Protein AF-L5LT59-F1 (afdb_monomer)

InterPro domains:
  IPR000048 IQ motif, EF-hand binding site [SM00015] (6-28)
  IPR002048 EF-hand domain [PF13499] (378-445)
  IPR002048 EF-hand domain [PS50222] (375-410)
  IPR002048 EF-hand domain [PS50222] (415-450)
  IPR002048 EF-hand domain [SM00054] (379-407)
  IPR002048 EF-hand domain [SM00054] (419-447)
  IPR002048 EF-hand domain [cd00051] (379-444)
  IPR004843 Calcineurin-like, phosphoesterase domain [PF00149] (159-296)
  IPR006186 Serine/threonine-specific protein phosphatase/bis(5-nucleosyl)-tetraphosphatase [PR00114] (158-185)
  IPR006186 Serine/threonine-specific protein phosphatase/bis(5-nucleosyl)-tetraphosphatase [PR00114] (188-215)
  IPR006186 Serine/threonine-specific protein phosphatase/bis(5-nucleosyl)-tetraphosphatase [PR00114] (221-245)
  IPR006186 Serine/threonine-specific protein phosphatase/bis(5-nucleosyl)-tetraphosphatase [PR00114] (258-284)
  IPR006186 Serine/threonine-specific protein phosphatase/bis(5-nucleosyl)-tetraphosphatase [PR00114] (342-358)
  IPR006186 Serine/threonine-specific protein phosphatase/bis(5-nucleosyl)-tetraphosphatase [PS00125] (222-227)
  IPR006186 Serine/threonine-specific protein phosphatase/bis(5-nucleosyl)-tetraphosphatase [SM00156] (126-380)
  IPR011992 EF-hand domain pair [SSF47473] (366-446)
  IPR013235 PPP domain [PF08321] (93-148)
  IPR018247 EF-Hand 1, calcium-binding site [PS00018] (388-400)
  IPR018247 EF-Hand 1, calcium-binding site [PS00018] (428-440)
  IPR029052 Metallo-dependent phosphatase-like [G3DSA:3.60.21.10] (84-379)

Sequence (461 aa):
MSCVSAAIRAALIIQNWYRGYRARLKTRQRYALTIFQSIEYADEQGQLQLSNFFSFMLENYVHIQEKDPTLVNRLFGCAPQDDRGRQECVGIIEVPESYSGPRLQFPLNTDSLTIMIEAFKKQQILHAYYVLEILFETKEALKQMPNFNHIRTCPTKEITICGDLHGKLEDLLLIFSKNGLPSAYNPYVFNGDFVDRGKCSIEILMILFVSFLLYGDDLCLNRGNHEDFLMNMRYGFTKEVLSKYKIYGKKILQVLEEVFAWLPLGTVIDDEILIMHGGISESTDLNLLHHVERNKMKSVLMPPVPVDKDSFTEMNNKGHVPRGVKLSGSPSDYLTKHEWEQVITVFSASNYYEEGSNRGAYIKAQSALIETLYRYRSDLQIIFNVIDSDHSGLISMEEFHSMWKLFCSHYNLHIGDSQVDELAERMDLNKDGSIDFNEFLKAFYVIHQLDNLNRSSTQLA

pLDDT: mean 72.97, std 21.56, range [24.78, 98.69]

Structure (mmCIF, N/CA/C/O backbone):
data_AF-L5LT59-F1
#
_entry.id   AF-L5LT59-F1
#
loop_
_atom_site.group_PDB
_atom_site.id
_atom_site.type_symbol
_atom_site.label_atom_id
_atom_site.label_alt_id
_atom_site.label_comp_id
_atom_site.label_asym_id
_atom_site.label_entity_id
_atom_site.label_seq_id
_atom_site.pdbx_PDB_ins_code
_atom_site.Cartn_x
_atom_site.Cartn_y
_atom_site.Cartn_z
_atom_site.occupancy
_atom_site.B_iso_or_equiv
_atom_site.auth_seq_id
_atom_site.auth_comp_id
_atom_site.auth_asym_id
_atom_site.auth_atom_id
_atom_site.pdbx_PDB_model_num
ATOM 1 N N . MET A 1 1 ? 15.507 52.163 -25.616 1.00 48.69 1 MET A N 1
ATOM 2 C CA . MET A 1 1 ? 16.547 51.146 -25.315 1.00 48.69 1 MET A CA 1
ATOM 3 C C . MET A 1 1 ? 16.730 50.843 -23.818 1.00 48.69 1 MET A C 1
ATOM 5 O O . MET A 1 1 ? 17.075 49.713 -23.503 1.00 48.69 1 MET A O 1
ATOM 9 N N . SER A 1 2 ? 16.467 51.767 -22.880 1.00 55.03 2 SER A N 1
ATOM 10 C CA . SER A 1 2 ? 16.660 51.525 -21.430 1.00 55.03 2 SER A CA 1
ATOM 11 C C . SER A 1 2 ? 15.654 50.547 -20.796 1.00 55.03 2 SER A C 1
ATOM 13 O O . SER A 1 2 ? 16.037 49.728 -19.966 1.00 55.03 2 SER A O 1
ATOM 15 N N . CYS A 1 3 ? 14.386 50.577 -21.219 1.00 46.44 3 CYS A N 1
ATOM 16 C CA . CYS A 1 3 ? 13.318 49.760 -20.624 1.00 46.44 3 CYS A CA 1
ATOM 17 C C . CYS A 1 3 ? 13.462 48.252 -20.935 1.00 46.44 3 CYS A C 1
ATOM 19 O O . CYS A 1 3 ? 13.307 47.411 -20.054 1.00 46.44 3 CYS A O 1
ATOM 21 N N . VAL A 1 4 ? 13.884 47.907 -22.158 1.00 48.53 4 VAL A N 1
ATOM 22 C CA . VAL A 1 4 ? 14.151 46.515 -22.582 1.00 48.53 4 VAL A CA 1
ATOM 23 C C . VAL A 1 4 ? 15.337 45.915 -21.812 1.00 48.53 4 VAL A C 1
ATOM 25 O O . VAL A 1 4 ? 15.299 44.760 -21.399 1.00 48.53 4 VAL A O 1
ATOM 28 N N . SER A 1 5 ? 16.369 46.717 -21.532 1.00 54.84 5 SER A N 1
ATOM 29 C CA . SER A 1 5 ? 17.529 46.292 -20.737 1.00 54.84 5 SER A CA 1
ATOM 30 C C . SER A 1 5 ? 17.187 46.033 -19.262 1.00 54.84 5 SER A C 1
ATOM 32 O O . SER A 1 5 ? 17.766 45.138 -18.641 1.00 54.84 5 SER A O 1
ATOM 34 N N . ALA A 1 6 ? 16.245 46.796 -18.700 1.00 53.72 6 ALA A N 1
ATOM 35 C CA . ALA A 1 6 ? 15.748 46.586 -17.343 1.00 53.72 6 ALA A CA 1
ATOM 36 C C . ALA A 1 6 ? 14.893 45.311 -17.246 1.00 53.72 6 ALA A C 1
ATOM 38 O O . ALA A 1 6 ? 15.090 44.517 -16.328 1.00 53.72 6 ALA A O 1
ATOM 39 N N . ALA A 1 7 ? 14.022 45.067 -18.231 1.00 44.94 7 ALA A N 1
ATOM 40 C CA . ALA A 1 7 ? 13.198 43.860 -18.300 1.00 44.94 7 ALA A CA 1
ATOM 41 C C . ALA A 1 7 ? 14.040 42.577 -18.436 1.00 44.94 7 ALA A C 1
ATOM 43 O O . ALA A 1 7 ? 13.805 41.605 -17.721 1.00 44.94 7 ALA A O 1
ATOM 44 N N . ILE A 1 8 ? 15.078 42.593 -19.282 1.00 57.00 8 ILE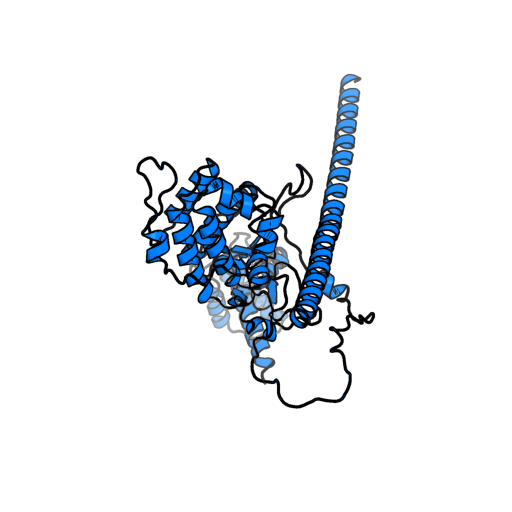 A N 1
ATOM 45 C CA . ILE A 1 8 ? 16.005 41.459 -19.436 1.00 57.00 8 ILE A CA 1
ATOM 46 C C . ILE A 1 8 ? 16.781 41.201 -18.135 1.00 57.00 8 ILE A C 1
ATOM 48 O O . ILE A 1 8 ? 16.928 40.052 -17.721 1.00 57.00 8 ILE A O 1
ATOM 52 N N . ARG A 1 9 ? 17.229 42.254 -17.437 1.00 56.41 9 ARG A N 1
ATOM 53 C CA . ARG A 1 9 ? 17.885 42.112 -16.126 1.00 56.41 9 ARG A CA 1
ATOM 54 C C . ARG A 1 9 ? 16.952 41.543 -15.060 1.00 56.41 9 ARG A C 1
ATOM 56 O O . ARG A 1 9 ? 17.366 40.651 -14.325 1.00 56.41 9 ARG A O 1
ATOM 63 N N . ALA A 1 10 ? 15.704 42.004 -15.000 1.00 48.59 10 ALA A N 1
ATOM 64 C CA . ALA A 1 10 ? 14.707 41.464 -14.079 1.00 48.59 10 ALA A CA 1
ATOM 65 C C . ALA A 1 10 ? 14.415 39.980 -14.366 1.00 48.59 10 ALA A C 1
ATOM 67 O O . ALA A 1 10 ? 14.411 39.168 -13.442 1.00 48.59 10 ALA A O 1
ATOM 68 N N . ALA A 1 11 ? 14.271 39.601 -15.641 1.00 46.84 11 ALA A N 1
ATOM 69 C CA . ALA A 1 11 ? 14.070 38.210 -16.046 1.00 46.84 11 ALA A CA 1
ATOM 70 C C . ALA A 1 11 ? 15.250 37.307 -15.643 1.00 46.84 11 ALA A C 1
ATOM 72 O O . ALA A 1 11 ? 15.033 36.213 -15.124 1.00 46.84 11 ALA A O 1
ATOM 73 N N . LEU A 1 12 ? 16.492 37.776 -15.803 1.00 51.94 12 LEU A N 1
ATOM 74 C CA . LEU A 1 12 ? 17.689 37.040 -15.378 1.00 51.94 12 LEU A CA 1
ATOM 75 C C . LEU A 1 12 ? 17.770 36.880 -13.853 1.00 51.94 12 LEU A C 1
ATOM 77 O O . LEU A 1 12 ? 18.150 35.812 -13.372 1.00 51.94 12 LEU A O 1
ATOM 81 N N . ILE A 1 13 ? 17.379 37.902 -13.083 1.00 58.59 13 ILE A N 1
ATOM 82 C CA . ILE A 1 13 ? 17.316 37.824 -11.614 1.00 58.59 13 ILE A CA 1
ATOM 83 C C . ILE A 1 13 ? 16.268 36.793 -11.179 1.00 58.59 13 ILE A C 1
ATOM 85 O O . ILE A 1 13 ? 16.569 35.936 -10.348 1.00 58.59 13 ILE A O 1
ATOM 89 N N . ILE A 1 14 ? 15.073 36.820 -11.779 1.00 55.38 14 ILE A N 1
ATOM 90 C CA . ILE A 1 14 ? 14.001 35.852 -11.499 1.00 55.38 14 ILE A CA 1
ATOM 91 C C . ILE A 1 14 ? 14.444 34.433 -11.876 1.00 55.38 14 ILE A C 1
ATOM 93 O O . ILE A 1 14 ? 14.261 33.505 -11.091 1.00 55.38 14 ILE A O 1
ATOM 97 N N . GLN A 1 15 ? 15.083 34.251 -13.036 1.00 48.12 15 GLN A N 1
ATOM 98 C CA . GLN A 1 15 ? 15.600 32.950 -13.463 1.00 48.12 15 GLN A CA 1
ATOM 99 C C . GLN A 1 15 ? 16.697 32.425 -12.533 1.00 48.12 15 GLN A C 1
ATOM 101 O O . GLN A 1 15 ? 16.682 31.244 -12.189 1.00 48.12 15 GLN A O 1
ATOM 106 N N . ASN A 1 16 ? 17.627 33.274 -12.092 1.00 50.81 16 ASN A N 1
ATOM 107 C CA . ASN A 1 16 ? 18.679 32.877 -11.156 1.00 50.81 16 ASN A CA 1
ATOM 108 C C . ASN A 1 16 ? 18.116 32.547 -9.772 1.00 50.81 16 ASN A C 1
ATOM 110 O O . ASN A 1 16 ? 18.511 31.542 -9.179 1.00 50.81 16 ASN A O 1
ATOM 114 N N . TRP A 1 17 ? 17.153 33.331 -9.283 1.00 66.12 17 TRP A N 1
ATOM 115 C CA . TRP A 1 17 ? 16.442 33.028 -8.044 1.00 66.12 17 TRP A CA 1
ATOM 116 C C . TRP A 1 17 ? 15.681 31.702 -8.149 1.00 66.12 17 TRP A C 1
ATOM 118 O O . TRP A 1 17 ? 15.830 30.847 -7.279 1.00 66.12 17 TRP A O 1
ATOM 128 N N . TYR A 1 18 ? 14.959 31.472 -9.250 1.00 53.44 18 TYR A N 1
ATOM 129 C CA . TYR A 1 18 ? 14.230 30.227 -9.498 1.00 53.44 18 TYR A CA 1
ATOM 130 C C . TYR A 1 18 ? 15.167 29.020 -9.604 1.00 53.44 18 TYR A C 1
ATOM 132 O O . TYR A 1 18 ? 14.904 27.985 -8.995 1.00 53.44 18 TYR A O 1
ATOM 140 N N . ARG A 1 19 ? 16.291 29.141 -10.322 1.00 58.03 19 ARG A N 1
ATOM 141 C CA . ARG A 1 19 ? 17.319 28.088 -10.414 1.00 58.03 19 ARG A CA 1
ATOM 142 C C . ARG A 1 19 ? 17.934 27.790 -9.049 1.00 58.03 19 ARG A C 1
ATOM 144 O O . ARG A 1 19 ? 18.062 26.622 -8.697 1.00 58.03 19 ARG A O 1
ATOM 151 N N . GLY A 1 20 ? 18.255 28.821 -8.265 1.00 49.09 20 GLY A N 1
ATOM 152 C CA . GLY A 1 20 ? 18.776 28.674 -6.905 1.00 49.09 20 GLY A CA 1
ATOM 153 C C . GLY A 1 20 ? 17.764 28.039 -5.949 1.00 49.09 20 GLY A C 1
ATOM 154 O O . GLY A 1 20 ? 18.111 27.137 -5.191 1.00 49.09 20 GLY A O 1
ATOM 155 N N . TYR A 1 21 ? 16.498 28.447 -6.023 1.00 62.38 21 TYR A N 1
ATOM 156 C CA . TYR A 1 21 ? 15.399 27.844 -5.273 1.00 62.38 21 TYR A CA 1
ATOM 157 C C . TYR A 1 21 ? 15.188 26.375 -5.670 1.00 62.38 21 TYR A C 1
ATOM 159 O O . TYR A 1 21 ? 15.171 25.510 -4.800 1.00 62.38 21 TYR A O 1
ATOM 167 N N . ARG A 1 22 ? 15.141 26.063 -6.973 1.00 52.28 22 ARG A N 1
ATOM 168 C CA . ARG A 1 22 ? 15.042 24.692 -7.510 1.00 52.28 22 ARG A CA 1
ATOM 169 C C . ARG A 1 22 ? 16.218 23.819 -7.084 1.00 52.28 22 ARG A C 1
ATOM 171 O O . ARG A 1 22 ? 16.003 22.665 -6.730 1.00 52.28 22 ARG A O 1
ATOM 178 N N . ALA A 1 23 ? 17.439 24.353 -7.103 1.00 51.72 23 ALA A N 1
ATOM 179 C CA . ALA A 1 23 ? 18.630 23.642 -6.651 1.00 51.72 23 ALA A CA 1
ATOM 180 C C . ALA A 1 23 ? 18.554 23.339 -5.150 1.00 51.72 23 ALA A C 1
ATOM 182 O O . ALA A 1 23 ? 18.725 22.189 -4.763 1.00 51.72 23 ALA A O 1
ATOM 183 N N . ARG A 1 24 ? 18.198 24.326 -4.314 1.00 61.28 24 ARG A N 1
ATOM 184 C CA . ARG A 1 24 ? 17.990 24.119 -2.870 1.00 61.28 24 ARG A CA 1
ATOM 185 C C . ARG A 1 24 ? 16.879 23.115 -2.586 1.00 61.28 24 ARG A C 1
ATOM 187 O O . ARG A 1 24 ? 17.056 22.275 -1.715 1.00 61.28 24 ARG A O 1
ATOM 194 N N . LEU A 1 25 ? 15.772 23.170 -3.325 1.00 54.62 25 LEU A N 1
ATOM 195 C CA . LEU A 1 25 ? 14.671 22.217 -3.198 1.00 54.62 25 LEU A CA 1
ATOM 196 C C . LEU A 1 25 ? 15.123 20.799 -3.578 1.00 54.62 25 LEU A C 1
ATOM 198 O O . LEU A 1 25 ? 14.853 19.861 -2.842 1.00 54.62 25 LEU A O 1
ATOM 202 N N . LYS A 1 26 ? 15.876 20.645 -4.675 1.00 51.00 26 LYS A N 1
ATOM 203 C CA . LYS A 1 26 ? 16.423 19.351 -5.119 1.00 51.00 26 LYS A CA 1
ATOM 204 C C . LYS A 1 26 ? 17.441 18.784 -4.125 1.00 51.00 26 LYS A C 1
ATOM 206 O O . LYS A 1 26 ? 17.436 17.587 -3.864 1.00 51.00 26 LYS A O 1
ATOM 211 N N . THR A 1 27 ? 18.288 19.640 -3.555 1.00 50.59 27 THR A N 1
ATOM 212 C CA . THR A 1 27 ? 19.219 19.285 -2.476 1.00 50.59 27 THR A CA 1
ATOM 213 C C . THR A 1 27 ? 18.457 18.854 -1.225 1.00 50.59 27 THR A C 1
ATOM 215 O O . THR A 1 27 ? 18.724 17.777 -0.707 1.00 50.59 27 THR A O 1
ATOM 218 N N . ARG A 1 28 ? 17.460 19.634 -0.784 1.00 53.44 28 ARG A N 1
ATOM 219 C CA . ARG A 1 28 ? 16.594 19.278 0.350 1.00 53.44 28 ARG A CA 1
ATOM 220 C C . ARG A 1 28 ? 15.893 17.945 0.127 1.00 53.44 28 ARG A C 1
ATOM 222 O O . ARG A 1 28 ? 15.982 17.107 0.999 1.00 53.44 28 ARG A O 1
ATOM 229 N N . GLN A 1 29 ? 15.301 17.710 -1.043 1.00 50.91 29 GLN A N 1
ATOM 230 C CA . GLN A 1 29 ? 14.637 16.443 -1.371 1.00 50.91 29 GLN A CA 1
ATOM 231 C C . GLN A 1 29 ? 15.593 15.245 -1.323 1.00 50.91 29 GLN A C 1
ATOM 233 O O . GLN A 1 29 ? 15.248 14.216 -0.752 1.00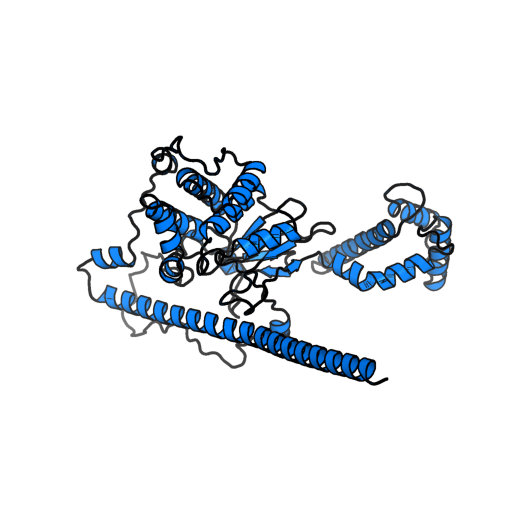 50.91 29 GLN A O 1
ATOM 238 N N . ARG A 1 30 ? 16.799 15.378 -1.896 1.00 50.28 30 ARG A N 1
ATOM 239 C CA . ARG A 1 30 ? 17.804 14.302 -1.892 1.00 50.28 30 ARG A CA 1
ATOM 240 C C . ARG A 1 30 ? 18.278 13.961 -0.485 1.00 50.28 30 ARG A C 1
ATOM 242 O O . ARG A 1 30 ? 18.287 12.796 -0.122 1.00 50.28 30 ARG A O 1
ATOM 249 N N . TYR A 1 31 ? 18.660 14.968 0.297 1.00 49.69 31 TYR A N 1
ATOM 250 C CA . TYR A 1 31 ? 19.148 14.725 1.651 1.00 49.69 31 TYR A CA 1
ATOM 251 C C . TYR A 1 31 ? 18.016 14.367 2.617 1.00 49.69 31 TYR A C 1
ATOM 253 O O . TYR A 1 31 ? 18.252 13.571 3.512 1.00 49.69 31 TYR A O 1
ATOM 261 N N . ALA A 1 32 ? 16.796 14.881 2.426 1.00 47.59 32 ALA A N 1
ATOM 262 C CA . ALA A 1 32 ? 15.656 14.564 3.283 1.00 47.59 32 ALA A CA 1
ATOM 263 C C . ALA A 1 32 ? 15.305 13.079 3.233 1.00 47.59 32 ALA A C 1
ATOM 265 O O . ALA A 1 32 ? 15.145 12.503 4.295 1.00 47.59 32 ALA A O 1
ATOM 266 N N . LEU A 1 33 ? 15.252 12.451 2.049 1.00 46.12 33 LEU A N 1
ATOM 267 C CA . LEU A 1 33 ? 14.938 11.020 1.944 1.00 46.12 33 LEU A CA 1
ATOM 268 C C . LEU A 1 33 ? 16.034 10.139 2.561 1.00 46.12 33 LEU A C 1
ATOM 270 O O . LEU A 1 33 ? 15.733 9.207 3.294 1.00 46.12 33 LEU A O 1
ATOM 274 N N . THR A 1 34 ? 17.309 10.452 2.317 1.00 50.41 34 THR A N 1
ATOM 275 C CA . THR A 1 34 ? 18.421 9.676 2.890 1.00 50.41 34 THR A CA 1
ATOM 276 C C . THR A 1 34 ? 18.515 9.852 4.406 1.00 50.41 34 THR A C 1
ATOM 278 O O . THR A 1 34 ? 18.695 8.878 5.132 1.00 50.41 34 THR A O 1
ATOM 281 N N . ILE A 1 35 ? 18.359 11.085 4.903 1.00 50.72 35 ILE A N 1
ATOM 282 C CA . ILE A 1 35 ? 18.300 11.368 6.344 1.00 50.72 35 ILE A CA 1
ATOM 283 C C . ILE A 1 35 ? 17.064 10.702 6.954 1.00 50.72 35 ILE A C 1
ATOM 285 O O . ILE A 1 35 ? 17.160 10.177 8.051 1.00 50.72 35 ILE A O 1
ATOM 289 N N . PHE A 1 36 ? 15.938 10.682 6.244 1.00 55.28 36 PHE A N 1
ATOM 290 C CA . PHE A 1 36 ? 14.703 10.031 6.669 1.00 55.28 36 PHE A CA 1
ATOM 291 C C . PHE A 1 36 ? 14.887 8.533 6.848 1.00 55.28 36 PHE A C 1
ATOM 293 O O . PHE A 1 36 ? 14.712 8.063 7.961 1.00 55.28 36 PHE A O 1
ATOM 300 N N . GLN A 1 37 ? 15.350 7.826 5.817 1.00 53.81 37 GLN A N 1
ATOM 301 C CA . GLN A 1 37 ? 15.676 6.405 5.925 1.00 53.81 37 GLN A CA 1
ATOM 302 C C . GLN A 1 37 ? 16.644 6.168 7.087 1.00 53.81 37 GLN A C 1
ATOM 304 O O . GLN A 1 37 ? 16.450 5.270 7.888 1.00 53.81 37 GLN A O 1
ATOM 309 N N . SER A 1 38 ? 17.644 7.037 7.254 1.00 51.69 38 SER A N 1
ATOM 310 C CA . SER A 1 38 ? 18.591 6.922 8.366 1.00 51.69 38 SER A CA 1
ATOM 311 C C . SER A 1 38 ? 17.947 7.136 9.741 1.00 51.69 38 SER A C 1
ATOM 313 O O . SER A 1 38 ? 18.312 6.440 10.679 1.00 51.69 38 SER A O 1
ATOM 315 N N . ILE A 1 39 ? 17.025 8.094 9.892 1.00 53.69 39 ILE A N 1
ATOM 316 C CA . ILE A 1 39 ? 16.346 8.395 11.163 1.00 53.69 39 ILE A CA 1
ATOM 317 C C . ILE A 1 39 ? 15.294 7.338 11.477 1.00 53.69 39 ILE A C 1
ATOM 319 O O . ILE A 1 39 ? 15.217 6.906 12.620 1.00 53.69 39 ILE A O 1
ATOM 323 N N . GLU A 1 40 ? 14.497 6.936 10.494 1.00 60.81 40 GLU A N 1
ATOM 324 C CA . GLU A 1 40 ? 13.458 5.929 10.669 1.00 60.81 40 GLU A CA 1
ATOM 325 C C . GLU A 1 40 ? 14.081 4.572 10.965 1.00 60.81 40 GLU A C 1
ATOM 327 O O . GLU A 1 40 ? 13.794 4.011 12.016 1.00 60.81 40 GLU A O 1
ATOM 332 N N . TYR A 1 41 ? 15.066 4.131 10.173 1.00 60.84 41 TYR A N 1
ATOM 333 C CA . TYR A 1 41 ? 15.811 2.911 10.485 1.00 60.84 41 TYR A CA 1
ATOM 334 C C . TYR A 1 41 ? 16.560 3.008 11.820 1.00 60.84 41 TYR A C 1
ATOM 336 O O . TYR A 1 41 ? 16.685 2.003 12.514 1.00 60.84 41 TYR A O 1
ATOM 344 N N . ALA A 1 42 ? 17.053 4.185 12.226 1.00 50.50 42 ALA A N 1
ATOM 345 C CA . ALA A 1 42 ? 17.670 4.349 13.544 1.00 50.50 42 ALA A CA 1
ATOM 346 C C . ALA A 1 42 ? 16.649 4.285 14.694 1.00 50.50 42 ALA A C 1
ATOM 348 O O . ALA A 1 42 ? 16.955 3.687 15.726 1.00 50.50 42 ALA A O 1
ATOM 349 N N . ASP A 1 43 ? 15.456 4.873 14.540 1.00 56.00 43 ASP A N 1
ATOM 350 C CA . ASP A 1 43 ? 14.378 4.768 15.534 1.00 56.00 43 ASP A CA 1
ATOM 351 C C . ASP A 1 43 ? 13.889 3.315 15.608 1.00 56.00 43 ASP A C 1
ATOM 353 O O . ASP A 1 43 ? 13.796 2.772 16.706 1.00 56.00 43 ASP A O 1
ATOM 357 N N . GLU A 1 44 ? 13.705 2.641 14.468 1.00 59.72 44 GLU A N 1
ATOM 358 C CA . GLU A 1 44 ? 13.357 1.217 14.368 1.00 59.72 44 GLU A CA 1
ATOM 359 C C . GLU A 1 44 ? 14.417 0.301 14.992 1.00 59.72 44 GLU A C 1
ATOM 361 O O . GLU A 1 44 ? 14.087 -0.573 15.793 1.00 59.72 44 GLU A O 1
ATOM 366 N N . GLN A 1 45 ? 15.705 0.510 14.706 1.00 57.91 45 GLN A N 1
ATOM 367 C CA . GLN A 1 45 ? 16.786 -0.240 15.355 1.00 57.91 45 GLN A CA 1
ATOM 368 C C . GLN A 1 45 ? 16.827 0.027 16.862 1.00 57.91 45 GLN A C 1
ATOM 370 O O . GLN A 1 45 ? 17.032 -0.901 17.649 1.00 57.91 45 GLN A O 1
ATOM 375 N N . GLY A 1 46 ? 16.587 1.273 17.277 1.00 53.94 46 GLY A N 1
ATOM 376 C CA . GLY A 1 46 ? 16.397 1.631 18.678 1.00 53.94 46 GLY A CA 1
ATOM 377 C C . GLY A 1 46 ? 15.231 0.866 19.311 1.00 53.94 46 GLY A C 1
ATOM 378 O O . GLY A 1 46 ? 15.387 0.334 20.412 1.00 53.94 46 GLY A O 1
ATOM 379 N N . GLN A 1 47 ? 14.096 0.735 18.610 1.00 56.59 47 GLN A N 1
ATOM 380 C CA . GLN A 1 47 ? 12.948 -0.065 19.056 1.00 56.59 47 GLN A CA 1
ATOM 381 C C . GLN A 1 47 ? 13.302 -1.540 19.179 1.00 56.59 47 GLN A C 1
ATOM 383 O O . GLN A 1 47 ? 12.956 -2.145 20.184 1.00 56.59 47 GLN A O 1
ATOM 388 N N . LEU A 1 48 ? 13.995 -2.124 18.200 1.00 55.56 48 LEU A N 1
ATOM 389 C CA . LEU A 1 48 ? 14.407 -3.526 18.265 1.00 55.56 48 LEU A CA 1
ATOM 390 C C . LEU A 1 48 ? 15.342 -3.765 19.455 1.00 55.56 48 LEU A C 1
ATOM 392 O O . LEU A 1 48 ? 15.195 -4.757 20.161 1.00 55.56 48 LEU A O 1
ATOM 396 N N . GLN A 1 49 ? 16.260 -2.838 19.746 1.00 53.00 49 GLN A N 1
ATOM 397 C CA . GLN A 1 49 ? 17.120 -2.917 20.932 1.00 53.00 49 GLN A CA 1
ATOM 398 C C . GLN A 1 49 ? 16.333 -2.777 22.241 1.00 53.00 49 GLN A C 1
ATOM 400 O O . GLN A 1 49 ? 16.585 -3.528 23.182 1.00 53.00 49 GLN A O 1
ATOM 405 N N . LEU A 1 50 ? 15.371 -1.853 22.303 1.00 47.56 50 LEU A N 1
ATOM 406 C CA . LEU A 1 50 ? 14.473 -1.684 23.449 1.00 47.56 50 LEU A CA 1
ATOM 407 C C . LEU A 1 50 ? 13.577 -2.909 23.645 1.00 47.56 50 LEU A C 1
ATOM 409 O O . LEU A 1 50 ? 13.450 -3.387 24.766 1.00 47.56 50 LEU A O 1
ATOM 413 N N . SER A 1 51 ? 13.005 -3.443 22.569 1.00 48.91 51 SER A N 1
ATOM 414 C CA . SER A 1 51 ? 12.215 -4.675 22.538 1.00 48.91 51 SER A CA 1
ATOM 415 C C . SER A 1 51 ? 13.049 -5.848 23.038 1.00 48.91 51 SER A C 1
ATOM 417 O O . SER A 1 51 ? 12.661 -6.497 24.000 1.00 48.91 51 SER A O 1
ATOM 419 N N . ASN A 1 52 ? 14.257 -6.044 22.504 1.00 48.09 52 ASN A N 1
ATOM 420 C CA . ASN A 1 52 ? 15.187 -7.068 22.979 1.00 48.09 52 ASN A CA 1
ATOM 421 C C . ASN A 1 52 ? 15.555 -6.875 24.455 1.00 48.09 52 ASN A C 1
ATOM 423 O O . ASN A 1 52 ? 15.638 -7.852 25.191 1.00 48.09 52 ASN A O 1
ATOM 427 N N . PHE A 1 53 ? 15.740 -5.633 24.912 1.00 46.06 53 PHE A N 1
ATOM 428 C CA . PHE A 1 53 ? 15.977 -5.330 26.321 1.00 46.06 53 PHE A CA 1
ATOM 429 C C . PHE A 1 53 ? 14.763 -5.667 27.196 1.00 46.06 53 PHE A C 1
ATOM 431 O O . PHE A 1 53 ? 14.936 -6.263 28.256 1.00 46.06 53 PHE A O 1
ATOM 438 N N . PHE A 1 54 ? 13.541 -5.333 26.772 1.00 44.97 54 PHE A N 1
ATOM 439 C CA . PHE A 1 54 ? 12.318 -5.662 27.505 1.00 44.97 54 PHE A CA 1
ATOM 440 C C . PHE A 1 54 ? 12.023 -7.162 27.487 1.00 44.97 54 PHE A C 1
ATOM 442 O O . PHE A 1 54 ? 11.697 -7.706 28.535 1.00 44.97 54 PHE A O 1
ATOM 449 N N . SER A 1 55 ? 12.211 -7.845 26.360 1.00 45.75 55 SER A N 1
ATOM 450 C CA . SER A 1 55 ? 12.121 -9.303 26.242 1.00 45.75 55 SER A CA 1
ATOM 451 C C . SER A 1 55 ? 13.152 -9.987 27.136 1.00 45.75 55 SER A C 1
ATOM 453 O O . SER A 1 55 ? 12.782 -10.824 27.949 1.00 45.75 55 SER A O 1
ATOM 455 N N . PHE A 1 56 ? 14.413 -9.542 27.112 1.00 43.88 56 PHE A N 1
ATOM 456 C CA . PHE A 1 56 ? 15.456 -10.018 28.025 1.00 43.88 56 PHE A CA 1
ATOM 457 C C . PHE A 1 56 ? 15.092 -9.761 29.492 1.00 43.88 56 PHE A C 1
ATOM 459 O O . PHE A 1 56 ? 15.244 -10.639 30.339 1.00 43.88 56 PHE A O 1
ATOM 466 N N . MET A 1 57 ? 14.592 -8.568 29.820 1.00 39.78 57 MET A N 1
ATOM 467 C CA . MET A 1 57 ? 14.114 -8.248 31.165 1.00 39.78 57 MET A CA 1
ATOM 468 C C . MET A 1 57 ? 12.976 -9.185 31.574 1.00 39.78 57 MET A C 1
ATOM 470 O O . MET A 1 57 ? 13.008 -9.688 32.687 1.00 39.78 57 MET A O 1
ATOM 474 N N . LEU A 1 58 ? 12.011 -9.461 30.695 1.00 41.69 58 LEU A N 1
ATOM 475 C CA . LEU A 1 58 ? 10.868 -10.337 30.960 1.00 41.69 58 LEU A CA 1
ATOM 476 C C . LEU A 1 58 ? 11.286 -11.801 31.109 1.00 41.69 58 LEU A C 1
ATOM 478 O O . LEU A 1 58 ? 10.873 -12.434 32.072 1.00 41.69 58 LEU A O 1
ATOM 482 N N . GLU A 1 59 ? 12.151 -12.318 30.240 1.00 45.97 59 GLU A N 1
ATOM 483 C CA . GLU A 1 59 ? 12.714 -13.672 30.340 1.00 45.97 59 GLU A CA 1
ATOM 484 C C . GLU A 1 59 ? 13.467 -13.870 31.665 1.00 45.97 59 GLU A C 1
ATOM 486 O O . GLU A 1 59 ? 13.288 -14.880 32.348 1.00 45.97 59 GLU A O 1
ATOM 491 N N . ASN A 1 60 ? 14.241 -12.869 32.099 1.00 41.81 60 ASN A N 1
ATOM 492 C CA . ASN A 1 60 ? 14.948 -12.911 33.382 1.00 41.81 60 ASN A CA 1
ATOM 493 C C . ASN A 1 60 ? 14.045 -12.600 34.595 1.00 41.81 60 ASN A C 1
ATOM 495 O O . ASN A 1 60 ? 14.346 -13.036 35.705 1.00 41.81 60 ASN A O 1
ATOM 499 N N . TYR A 1 61 ? 12.931 -11.881 34.416 1.00 40.31 61 TYR A N 1
ATOM 500 C CA . TYR A 1 61 ? 11.958 -11.583 35.477 1.00 40.31 61 TYR A CA 1
ATOM 501 C C . TYR A 1 61 ? 10.982 -12.745 35.715 1.00 40.31 61 TYR A C 1
ATOM 503 O O . TYR A 1 61 ? 10.581 -12.983 36.854 1.00 40.31 61 TYR A O 1
ATOM 511 N N . VAL A 1 62 ? 10.654 -13.522 34.675 1.00 43.00 62 VAL A N 1
ATOM 512 C CA . VAL A 1 62 ? 9.886 -14.779 34.771 1.00 43.00 62 VAL A CA 1
ATOM 513 C C . VAL A 1 62 ? 10.615 -15.801 35.652 1.00 43.00 62 VAL A C 1
ATOM 515 O O . VAL A 1 62 ? 9.969 -16.540 36.390 1.00 43.00 62 VAL A O 1
ATOM 518 N N . HIS A 1 63 ? 11.951 -15.766 35.698 1.00 45.88 63 HIS A N 1
ATOM 519 C CA . HIS A 1 63 ? 12.738 -16.548 36.658 1.00 45.88 63 HIS A CA 1
ATOM 520 C C . HIS A 1 63 ? 12.646 -16.059 38.120 1.00 45.88 63 HIS A C 1
ATOM 522 O O . HIS A 1 63 ? 13.037 -16.797 39.024 1.00 45.88 63 HIS A O 1
ATOM 528 N N . ILE A 1 64 ? 12.136 -14.849 38.383 1.00 44.06 64 ILE A N 1
ATOM 529 C CA . ILE A 1 64 ? 12.129 -14.221 39.718 1.00 44.06 64 ILE A CA 1
ATOM 530 C C . ILE A 1 64 ? 10.742 -14.255 40.391 1.00 44.06 64 ILE A C 1
ATOM 532 O O . ILE A 1 64 ? 10.673 -14.156 41.619 1.00 44.06 64 ILE A O 1
ATOM 536 N N . GLN A 1 65 ? 9.629 -14.441 39.668 1.00 40.34 65 GLN A N 1
ATOM 537 C CA . GLN A 1 65 ? 8.296 -14.440 40.292 1.00 40.34 65 GLN A CA 1
ATOM 538 C C . GLN A 1 65 ? 7.304 -15.468 39.729 1.00 40.34 65 GLN A C 1
ATOM 540 O O . GLN A 1 65 ? 6.492 -15.169 38.860 1.00 40.34 65 GLN A O 1
ATOM 545 N N . GLU A 1 66 ? 7.205 -16.611 40.406 1.00 47.12 66 GLU A N 1
ATOM 546 C CA . GLU A 1 66 ? 6.022 -17.490 40.400 1.00 47.12 66 GLU A CA 1
ATOM 547 C C . GLU A 1 66 ? 4.792 -16.884 41.132 1.00 47.12 66 GLU A C 1
ATOM 549 O O . GLU A 1 66 ? 3.862 -17.611 41.475 1.00 47.12 66 GLU A O 1
ATOM 554 N N . LYS A 1 67 ? 4.757 -15.576 41.449 1.00 44.19 67 LYS A N 1
ATOM 555 C CA . LYS A 1 67 ? 3.802 -15.030 42.442 1.00 44.19 67 LYS A CA 1
ATOM 556 C C . LYS A 1 67 ? 2.807 -13.953 41.997 1.00 44.19 67 LYS A C 1
ATOM 558 O O . LYS A 1 67 ? 1.924 -13.666 42.800 1.00 44.19 67 LYS A O 1
ATOM 563 N N . ASP A 1 68 ? 2.845 -13.406 40.778 1.00 44.12 68 ASP A N 1
ATOM 564 C CA . ASP A 1 68 ? 1.747 -12.520 40.331 1.00 44.12 68 ASP A CA 1
ATOM 565 C C . ASP A 1 68 ? 1.529 -12.486 38.796 1.00 44.12 68 ASP A C 1
ATOM 567 O O . ASP A 1 68 ? 2.124 -11.675 38.082 1.00 44.12 68 ASP A O 1
ATOM 571 N N . PRO A 1 69 ? 0.632 -13.335 38.256 1.00 46.00 69 PRO A N 1
ATOM 572 C CA . PRO A 1 69 ? 0.307 -13.397 36.823 1.00 46.00 69 PRO A CA 1
ATOM 573 C C . PRO A 1 69 ? -0.381 -12.136 36.261 1.00 46.00 69 PRO A C 1
ATOM 575 O O . PRO A 1 69 ? -0.575 -12.013 35.049 1.00 46.00 69 PRO A O 1
ATOM 578 N N . THR A 1 70 ? -0.814 -11.199 37.114 1.00 42.25 70 THR A N 1
ATOM 579 C CA . THR A 1 70 ? -1.745 -10.125 36.720 1.00 42.25 70 THR A CA 1
ATOM 580 C C . THR A 1 70 ? -1.087 -8.906 36.065 1.00 42.25 70 THR A C 1
ATOM 582 O O . THR A 1 70 ? -1.787 -8.097 35.450 1.00 42.25 70 THR A O 1
ATOM 585 N N . LEU A 1 71 ? 0.236 -8.756 36.181 1.00 40.09 71 LEU A N 1
ATOM 586 C CA . LEU A 1 71 ? 1.004 -7.642 35.605 1.00 40.09 71 LEU A CA 1
ATOM 587 C C . LEU A 1 71 ? 1.442 -7.922 34.165 1.00 40.09 71 LEU A C 1
ATOM 589 O O . LEU A 1 71 ? 1.272 -7.059 33.305 1.00 40.09 71 LEU A O 1
ATOM 593 N N . VAL A 1 72 ? 1.886 -9.150 33.873 1.00 40.91 72 VAL A N 1
ATOM 594 C CA . VAL A 1 72 ? 2.112 -9.614 32.492 1.00 40.91 72 VAL A CA 1
ATOM 595 C C . VAL A 1 72 ? 0.797 -9.563 31.720 1.00 40.91 72 VAL A C 1
ATOM 597 O O . VAL A 1 72 ? 0.773 -9.040 30.615 1.00 40.91 72 VAL A O 1
ATOM 600 N N . ASN A 1 73 ? -0.326 -9.940 32.345 1.00 41.19 73 ASN A N 1
ATOM 601 C CA . ASN A 1 73 ? -1.643 -9.808 31.725 1.00 41.19 73 ASN A CA 1
ATOM 602 C C . ASN A 1 73 ? -2.146 -8.354 31.550 1.00 41.19 73 ASN A C 1
ATOM 604 O O . ASN A 1 73 ? -3.124 -8.115 30.851 1.00 41.19 73 ASN A O 1
ATOM 608 N N . ARG A 1 74 ? -1.513 -7.360 32.178 1.00 38.66 74 ARG A N 1
ATOM 609 C CA . ARG A 1 74 ? -1.853 -5.938 31.984 1.00 38.66 74 ARG A CA 1
ATOM 610 C C . ARG A 1 74 ? -0.922 -5.219 31.011 1.00 38.66 74 ARG A C 1
ATOM 612 O O . ARG A 1 74 ? -1.334 -4.217 30.438 1.00 38.66 74 ARG A O 1
ATOM 619 N N . LEU A 1 75 ? 0.302 -5.717 30.839 1.00 36.88 75 LEU A N 1
ATOM 620 C CA . LEU A 1 75 ? 1.310 -5.172 29.921 1.00 36.88 75 LEU A CA 1
ATOM 621 C C . LEU A 1 75 ? 1.325 -5.898 28.562 1.00 36.88 75 LEU A C 1
ATOM 623 O O . LEU A 1 75 ? 1.544 -5.259 27.541 1.00 36.88 75 LEU A O 1
ATOM 627 N N . PHE A 1 76 ? 1.042 -7.204 28.559 1.00 40.97 76 PHE A N 1
ATOM 628 C CA . PHE A 1 76 ? 1.020 -8.105 27.395 1.00 40.97 76 PHE A CA 1
ATOM 629 C C . PHE A 1 76 ? -0.226 -9.002 27.346 1.00 40.97 76 PHE A C 1
ATOM 631 O O . PHE A 1 76 ? -0.426 -9.743 26.383 1.00 40.97 76 PHE A O 1
ATOM 638 N N . GLY A 1 77 ? -1.068 -8.973 28.384 1.00 36.28 77 GLY A N 1
ATOM 639 C CA . GLY A 1 77 ? -2.285 -9.770 28.414 1.00 36.28 77 GLY A CA 1
ATOM 640 C C . GLY A 1 77 ? -3.295 -9.212 27.456 1.00 36.28 77 GLY A C 1
ATOM 641 O O . GLY A 1 77 ? -3.954 -8.200 27.692 1.00 36.28 77 GLY A O 1
ATOM 642 N N . CYS A 1 78 ? -3.421 -9.973 26.387 1.00 38.34 78 CYS A N 1
ATOM 643 C CA . CYS A 1 78 ? -4.644 -10.144 25.652 1.00 38.34 78 CYS A CA 1
ATOM 644 C C . CYS A 1 78 ? -5.830 -10.086 26.625 1.00 38.34 78 CYS A C 1
ATOM 646 O O . CYS A 1 78 ? -5.862 -10.809 27.627 1.00 38.34 78 CYS A O 1
ATOM 648 N N . ALA A 1 79 ? -6.847 -9.288 26.289 1.00 34.03 79 ALA A N 1
ATOM 649 C CA . ALA A 1 79 ? -8.188 -9.680 26.693 1.00 34.03 79 ALA A CA 1
ATOM 650 C C . ALA A 1 79 ? -8.323 -11.180 26.357 1.00 34.03 79 ALA A C 1
ATOM 652 O O . ALA A 1 79 ? -7.807 -11.585 25.305 1.00 34.03 79 ALA A O 1
ATOM 653 N N . PRO A 1 80 ? -8.920 -12.011 27.236 1.00 34.84 80 PRO A N 1
ATOM 654 C CA . PRO A 1 80 ? -9.171 -13.409 26.895 1.00 34.84 80 PRO A CA 1
ATOM 655 C C . PRO A 1 80 ? -9.753 -13.426 25.488 1.00 34.84 80 PRO A C 1
ATOM 657 O O . PRO A 1 80 ? -10.513 -12.507 25.177 1.00 34.84 80 PRO A O 1
ATOM 660 N N . GLN A 1 81 ? -9.319 -14.373 24.645 1.00 44.50 81 GLN A N 1
ATOM 661 C CA . GLN A 1 81 ? -9.878 -14.545 23.309 1.00 44.50 81 GLN A CA 1
ATOM 662 C C . GLN A 1 81 ? -11.387 -14.678 23.465 1.00 44.50 81 GLN A C 1
ATOM 664 O O . GLN A 1 81 ? -11.923 -15.751 23.722 1.00 44.50 81 GLN A O 1
ATOM 669 N N . ASP A 1 82 ? -12.060 -13.539 23.398 1.00 40.88 82 ASP A N 1
ATOM 670 C CA . ASP A 1 82 ? -13.483 -13.437 23.269 1.00 40.88 82 ASP A CA 1
ATOM 671 C C . ASP A 1 82 ? -13.676 -13.784 21.812 1.00 40.88 82 ASP A C 1
ATOM 673 O O . ASP A 1 82 ? -13.804 -12.913 20.948 1.00 40.88 82 ASP A O 1
ATOM 677 N N . ASP A 1 83 ? -13.693 -15.087 21.562 1.00 43.56 83 ASP A N 1
ATOM 678 C CA . ASP A 1 83 ? -14.246 -15.719 20.375 1.00 43.56 83 ASP A CA 1
ATOM 679 C C . ASP A 1 83 ? -15.772 -15.482 20.327 1.00 43.56 83 ASP A C 1
ATOM 681 O O . ASP A 1 83 ? -16.571 -16.340 19.964 1.00 43.56 83 ASP A O 1
ATOM 685 N N . ARG A 1 84 ? -16.208 -14.286 20.749 1.00 52.91 84 ARG A N 1
ATOM 686 C CA . ARG A 1 84 ? -17.526 -13.740 20.489 1.00 52.91 84 ARG A CA 1
ATOM 687 C C . ARG A 1 84 ? -17.562 -13.508 18.998 1.00 52.91 84 ARG A C 1
ATOM 689 O O . ARG A 1 84 ? -17.014 -12.521 18.495 1.00 52.91 84 ARG A O 1
ATOM 696 N N . GLY A 1 85 ? -18.152 -14.474 18.306 1.00 56.91 85 GLY A N 1
ATOM 697 C CA . GLY A 1 85 ? -18.251 -14.493 16.860 1.00 56.91 85 GLY A CA 1
ATOM 698 C C . GLY A 1 85 ? -18.834 -13.197 16.294 1.00 56.91 85 GLY A C 1
ATOM 699 O O . GLY A 1 85 ? -19.461 -12.391 16.990 1.00 56.91 85 GLY A O 1
ATOM 700 N N . ARG A 1 86 ? -18.644 -13.021 14.985 1.00 67.56 86 ARG A N 1
ATOM 701 C CA . ARG A 1 86 ? -19.176 -11.915 14.171 1.00 67.56 86 ARG A CA 1
ATOM 702 C C . ARG A 1 86 ? -20.593 -11.481 14.585 1.00 67.56 86 ARG A C 1
ATOM 704 O O . ARG A 1 86 ? -20.839 -10.288 14.757 1.00 67.56 86 ARG A O 1
ATOM 711 N N . GLN A 1 87 ? -21.488 -12.446 14.823 1.00 60.44 87 GLN A N 1
ATOM 712 C CA . GLN A 1 87 ? -22.887 -12.216 15.205 1.00 60.44 87 GLN A CA 1
ATOM 713 C C . GLN A 1 87 ? -23.064 -11.453 16.530 1.00 60.44 87 GLN A C 1
ATOM 715 O O . GLN A 1 87 ? -23.911 -10.567 16.604 1.00 60.44 87 GLN A O 1
ATOM 720 N N . GLU A 1 88 ? -22.276 -11.756 17.566 1.00 63.88 88 GLU A N 1
ATOM 721 C CA . GLU A 1 88 ? -22.396 -11.086 18.871 1.00 63.88 88 GLU A CA 1
ATOM 722 C C . GLU A 1 88 ? -21.788 -9.682 18.852 1.00 63.88 88 GLU A C 1
ATOM 724 O O . GLU A 1 88 ? -22.261 -8.783 19.541 1.00 63.88 88 GLU A O 1
ATOM 729 N N . CYS A 1 89 ? -20.746 -9.469 18.046 1.00 64.88 89 CYS A N 1
ATOM 730 C CA . CYS A 1 89 ? -20.073 -8.175 17.971 1.00 64.88 89 CYS A CA 1
ATOM 731 C C . CYS A 1 89 ? -20.853 -7.152 17.138 1.00 64.88 89 CYS A C 1
ATOM 733 O O . CYS A 1 89 ? -20.892 -5.977 17.501 1.00 64.88 89 CYS A O 1
ATOM 735 N N . VAL A 1 90 ? -21.453 -7.587 16.028 1.00 69.31 90 VAL A N 1
ATOM 736 C CA . VAL A 1 90 ? -22.146 -6.695 15.088 1.00 69.31 90 VAL A CA 1
ATOM 737 C C . VAL A 1 90 ? -23.644 -6.609 15.379 1.00 69.31 90 VAL A C 1
ATOM 739 O O . VAL A 1 90 ? -24.216 -5.526 15.269 1.00 69.31 90 VAL A O 1
ATOM 742 N N . GLY A 1 91 ? -24.274 -7.700 15.829 1.00 64.19 91 GLY A N 1
ATOM 743 C CA . GLY A 1 91 ? -25.718 -7.754 16.089 1.00 64.19 91 GLY A CA 1
ATOM 744 C C . GLY A 1 91 ? -26.211 -6.814 17.195 1.00 64.19 91 GLY A C 1
ATOM 745 O O . GLY A 1 91 ? -27.404 -6.552 17.279 1.00 64.19 91 GLY A O 1
ATOM 746 N N . ILE A 1 92 ? -25.304 -6.280 18.021 1.00 70.25 92 ILE A N 1
ATOM 747 C CA . ILE A 1 92 ? -25.612 -5.333 19.106 1.00 70.25 92 ILE A CA 1
ATOM 748 C C . ILE A 1 92 ? -25.513 -3.868 18.631 1.00 70.25 92 ILE A C 1
ATOM 750 O O . ILE A 1 92 ? -26.021 -2.960 19.288 1.00 70.25 92 ILE A O 1
ATOM 754 N N . ILE A 1 93 ? -24.856 -3.602 17.496 1.00 85.56 93 ILE A N 1
ATOM 755 C CA . ILE A 1 93 ? -24.559 -2.238 17.041 1.00 85.56 93 ILE A CA 1
ATOM 756 C C . ILE A 1 93 ? -25.629 -1.780 16.049 1.00 85.56 93 ILE A C 1
ATOM 758 O O . ILE A 1 93 ? -25.517 -1.993 14.844 1.00 85.56 93 ILE A O 1
ATOM 762 N N . GLU A 1 94 ? -26.646 -1.084 16.549 1.00 86.69 94 GLU A N 1
ATOM 763 C CA . GLU A 1 94 ? -27.655 -0.458 15.695 1.00 86.69 94 GLU A CA 1
ATOM 764 C C . GLU A 1 94 ? -27.107 0.802 15.010 1.00 86.69 94 GLU A C 1
ATOM 766 O O . GLU A 1 94 ? -26.451 1.646 15.628 1.00 86.69 94 GLU A O 1
ATOM 771 N N . VAL A 1 95 ? -27.389 0.945 13.711 1.00 91.94 95 VAL A N 1
ATOM 772 C CA . VAL A 1 95 ? -27.079 2.164 12.955 1.00 91.94 95 VAL A CA 1
ATOM 773 C C . VAL A 1 95 ? -28.270 3.116 13.079 1.00 91.94 95 VAL A C 1
ATOM 775 O O . VAL A 1 95 ? -29.306 2.851 12.464 1.00 91.94 95 VAL A O 1
ATOM 778 N N . PRO A 1 96 ? -28.159 4.236 13.815 1.00 91.50 96 PRO A N 1
ATOM 779 C CA . PRO A 1 96 ? -29.298 5.116 14.042 1.00 91.50 96 PRO A CA 1
ATOM 780 C C . PRO A 1 96 ? -29.779 5.752 12.731 1.00 91.50 96 PRO A C 1
ATOM 782 O O . PRO A 1 96 ? -28.990 5.999 11.813 1.00 91.50 96 PRO A O 1
ATOM 785 N N . GLU A 1 97 ? -31.069 6.078 12.636 1.00 90.50 97 GLU A N 1
ATOM 786 C CA . GLU A 1 97 ? -31.630 6.782 11.468 1.00 90.50 97 GLU A CA 1
ATOM 787 C C . GLU A 1 97 ? -30.997 8.167 11.264 1.00 90.50 97 GLU A C 1
ATOM 789 O O . GLU A 1 97 ? -30.844 8.625 10.136 1.00 90.50 97 GLU A O 1
ATOM 794 N N . SER A 1 98 ? -30.539 8.801 12.349 1.00 93.06 98 SER A N 1
ATOM 795 C CA . SER A 1 98 ? -29.822 10.081 12.317 1.00 93.06 98 SER A CA 1
ATOM 796 C C . SER A 1 98 ? -28.426 10.000 11.687 1.00 93.06 98 SER A C 1
ATOM 798 O O . SER A 1 98 ? -27.824 11.039 11.407 1.00 93.06 98 SER A O 1
ATOM 800 N N . TYR A 1 99 ? -27.892 8.795 11.455 1.00 94.31 99 TYR A N 1
ATOM 801 C CA . TYR A 1 99 ? -26.614 8.619 10.776 1.00 94.31 99 TYR A CA 1
ATOM 802 C C . TYR A 1 99 ? -26.737 8.951 9.282 1.00 94.31 99 TYR A C 1
ATOM 804 O O . TYR A 1 99 ? -27.424 8.253 8.530 1.00 94.31 99 TYR A O 1
ATOM 812 N N . SER A 1 100 ? -26.022 10.000 8.871 1.00 91.81 100 SER A N 1
ATOM 813 C CA . SER A 1 100 ? -26.017 10.578 7.519 1.00 91.81 100 SER A CA 1
ATOM 814 C C . SER A 1 100 ? -24.767 10.250 6.693 1.00 91.81 100 SER A C 1
ATOM 816 O O . SER A 1 100 ? -24.584 10.800 5.606 1.00 91.81 100 SER A O 1
ATOM 818 N N . GLY A 1 101 ? -23.884 9.399 7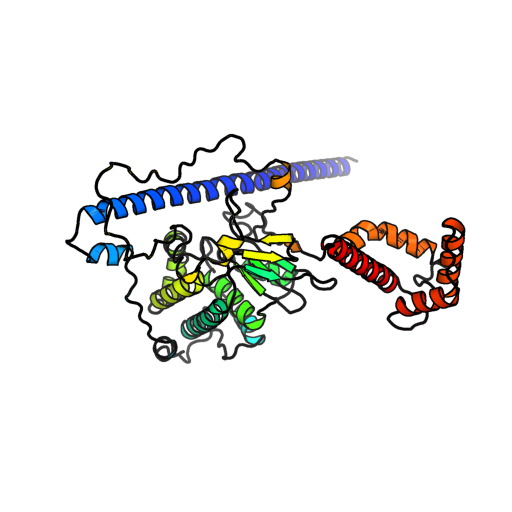.218 1.00 93.38 101 GLY A N 1
ATOM 819 C CA . GLY A 1 101 ? -22.707 8.931 6.493 1.00 93.38 101 GLY A CA 1
ATOM 820 C C . GLY A 1 101 ? -23.014 7.760 5.547 1.00 93.38 101 GLY A C 1
ATOM 821 O O . GLY A 1 101 ? -24.173 7.360 5.397 1.00 93.38 101 GLY A O 1
ATOM 822 N N . PRO A 1 102 ? -21.978 7.202 4.901 1.00 94.19 102 PRO A N 1
ATOM 823 C CA . PRO A 1 102 ? -22.128 6.142 3.911 1.00 94.19 102 PRO A CA 1
ATOM 824 C C . PRO A 1 102 ? -22.719 4.875 4.538 1.00 94.19 102 PRO A C 1
ATOM 826 O O . PRO A 1 102 ? -22.269 4.408 5.586 1.00 94.19 102 PRO A O 1
ATOM 829 N N . ARG A 1 103 ? -23.737 4.312 3.880 1.00 94.06 103 ARG A N 1
ATOM 830 C CA . ARG A 1 103 ? -24.367 3.042 4.258 1.00 94.06 103 ARG A CA 1
ATOM 831 C C . ARG A 1 103 ? -23.992 1.985 3.234 1.00 94.06 103 ARG A C 1
ATOM 833 O O . ARG A 1 103 ? -24.323 2.134 2.062 1.00 94.06 103 ARG A O 1
ATOM 840 N N . LEU A 1 104 ? -23.287 0.954 3.683 1.00 93.88 104 LEU A N 1
ATOM 841 C CA . LEU A 1 104 ? -22.825 -0.130 2.824 1.00 93.88 104 LEU A CA 1
ATOM 842 C C . LEU A 1 104 ? -23.812 -1.295 2.880 1.00 93.88 104 LEU A C 1
ATOM 844 O O . LEU A 1 104 ? -24.429 -1.546 3.915 1.00 93.88 104 LEU A O 1
ATOM 848 N N . GLN A 1 105 ? -23.953 -1.999 1.763 1.00 91.12 105 GLN A N 1
ATOM 849 C CA . GLN A 1 105 ? -24.710 -3.244 1.685 1.00 91.12 105 GLN A CA 1
ATOM 850 C C . GLN A 1 105 ? -23.723 -4.397 1.525 1.00 91.12 105 GLN A C 1
ATOM 852 O O . GLN A 1 105 ? -22.742 -4.267 0.797 1.00 91.12 105 GLN A O 1
ATOM 857 N N . PHE A 1 106 ? -23.983 -5.502 2.219 1.00 89.06 106 PHE A N 1
ATOM 858 C CA . PHE A 1 106 ? -23.201 -6.729 2.113 1.00 89.06 106 PHE A CA 1
ATOM 859 C C . PHE A 1 106 ? -24.050 -7.794 1.397 1.00 89.06 106 PHE A C 1
ATOM 861 O O . PHE A 1 106 ? -25.221 -7.950 1.760 1.00 89.06 106 PHE A O 1
ATOM 868 N N . PRO A 1 107 ? -23.515 -8.517 0.393 1.00 90.69 107 PRO A N 1
ATOM 869 C CA . PRO A 1 107 ? -22.135 -8.463 -0.104 1.00 90.69 107 PRO A CA 1
ATOM 870 C C . PRO A 1 107 ? -21.791 -7.126 -0.782 1.00 90.69 107 PRO A C 1
ATOM 872 O O . PRO A 1 107 ? -22.653 -6.486 -1.383 1.00 90.69 107 PRO A O 1
ATOM 875 N N . LEU A 1 108 ? -20.529 -6.704 -0.642 1.00 93.88 108 LEU A N 1
ATOM 876 C CA . LEU A 1 108 ? -20.039 -5.428 -1.167 1.00 93.88 108 LEU A CA 1
ATOM 877 C C . LEU A 1 108 ? -20.101 -5.399 -2.700 1.00 93.88 108 LEU A C 1
ATOM 879 O O . LEU A 1 108 ? -19.960 -6.419 -3.371 1.00 93.88 108 LEU A O 1
ATOM 883 N N . ASN A 1 109 ? -20.264 -4.200 -3.252 1.00 91.44 109 ASN A N 1
ATOM 884 C CA . ASN A 1 109 ? -20.237 -3.940 -4.692 1.00 91.44 109 ASN A CA 1
ATOM 885 C C . ASN A 1 109 ? -19.344 -2.730 -5.017 1.00 91.44 109 ASN A C 1
ATOM 887 O O . ASN A 1 109 ? -18.901 -2.007 -4.124 1.00 91.44 109 ASN A O 1
ATOM 891 N N . THR A 1 110 ? -19.093 -2.476 -6.300 1.00 87.81 110 THR A N 1
ATOM 892 C CA . THR A 1 110 ? -18.255 -1.351 -6.761 1.00 87.81 110 THR A CA 1
ATOM 893 C C . THR A 1 110 ? -18.784 0.021 -6.329 1.00 87.81 110 THR A C 1
ATOM 895 O O . THR A 1 110 ? -18.001 0.938 -6.063 1.00 87.81 110 THR A O 1
ATOM 898 N N . ASP A 1 111 ? -20.103 0.164 -6.182 1.00 92.25 111 ASP A N 1
ATOM 899 C CA . ASP A 1 111 ? -20.724 1.405 -5.707 1.00 92.25 111 ASP A CA 1
ATOM 900 C C . ASP A 1 111 ? -20.356 1.690 -4.246 1.00 92.25 111 ASP A C 1
ATOM 902 O O . ASP A 1 111 ? -20.174 2.848 -3.868 1.00 92.25 111 ASP A O 1
ATOM 906 N N . SER A 1 112 ? -20.161 0.641 -3.440 1.00 94.25 112 SER A N 1
ATOM 907 C CA . SER A 1 112 ? -19.757 0.742 -2.032 1.00 94.25 112 SER A CA 1
ATOM 908 C C . SER A 1 112 ? -18.431 1.490 -1.880 1.00 94.25 112 SER A C 1
ATOM 910 O O . SER A 1 112 ? -18.316 2.382 -1.035 1.00 94.25 112 SER A O 1
ATOM 912 N N . LEU A 1 113 ? -17.449 1.189 -2.739 1.00 94.44 113 LEU A N 1
ATOM 913 C CA . LEU A 1 113 ? -16.156 1.875 -2.746 1.00 94.44 113 LEU A CA 1
ATOM 914 C C . LEU A 1 113 ? -16.304 3.350 -3.139 1.00 94.44 113 LEU A C 1
ATOM 916 O O . LEU A 1 113 ? -15.753 4.230 -2.478 1.00 94.44 113 LEU A O 1
ATOM 920 N N . THR A 1 114 ? -17.086 3.627 -4.183 1.00 94.38 114 THR A N 1
ATOM 921 C CA . THR A 1 114 ? -17.303 4.992 -4.685 1.00 94.38 114 THR A CA 1
ATOM 922 C C . THR A 1 114 ? -18.008 5.867 -3.646 1.00 94.38 114 THR A C 1
ATOM 924 O O . THR A 1 114 ? -17.554 6.974 -3.354 1.00 94.38 114 THR A O 1
ATOM 927 N N . ILE A 1 115 ? -19.076 5.353 -3.027 1.00 95.50 115 ILE A N 1
ATOM 928 C CA . ILE A 1 115 ? -19.823 6.034 -1.959 1.00 95.50 115 ILE A CA 1
ATOM 929 C C . ILE A 1 115 ? -18.904 6.356 -0.777 1.00 95.50 115 ILE A C 1
ATOM 931 O O . ILE A 1 115 ? -18.951 7.462 -0.236 1.00 95.50 115 ILE A O 1
ATOM 935 N N . MET A 1 116 ? -18.050 5.409 -0.388 1.00 96.19 116 MET A N 1
ATOM 936 C CA . MET A 1 116 ? -17.121 5.586 0.723 1.00 96.19 116 MET A CA 1
ATOM 937 C C . MET A 1 116 ? -16.038 6.631 0.416 1.00 96.19 116 MET A C 1
ATOM 939 O O . MET A 1 116 ? -15.790 7.505 1.246 1.00 96.19 116 MET A O 1
ATOM 943 N N . ILE A 1 117 ? -15.444 6.602 -0.782 1.00 96.50 117 ILE A N 1
ATOM 944 C CA . ILE A 1 117 ? -14.463 7.609 -1.217 1.00 96.50 117 ILE A CA 1
ATOM 945 C C . ILE A 1 117 ? -15.082 9.014 -1.194 1.00 96.50 117 ILE A C 1
ATOM 947 O O . ILE A 1 117 ? -14.487 9.947 -0.651 1.00 96.50 117 ILE A O 1
ATOM 951 N N . GLU A 1 118 ? -16.289 9.175 -1.739 1.00 96.56 118 GLU A N 1
ATOM 952 C CA . GLU A 1 118 ? -16.980 10.469 -1.762 1.00 96.56 118 GLU A CA 1
ATOM 953 C C . GLU A 1 118 ? -17.370 10.962 -0.362 1.00 96.56 118 GLU A C 1
ATOM 955 O O . GLU A 1 118 ? -17.302 12.162 -0.077 1.00 96.56 118 GLU A O 1
ATOM 960 N N . ALA A 1 119 ? -17.737 10.050 0.537 1.00 96.94 119 ALA A N 1
ATOM 961 C CA . ALA A 1 119 ? -17.987 10.367 1.937 1.00 96.94 119 ALA A CA 1
ATOM 962 C C . ALA A 1 119 ? -16.714 10.837 2.662 1.00 96.94 119 ALA A C 1
ATOM 964 O O . ALA A 1 119 ? -16.739 11.856 3.359 1.00 96.94 119 ALA A O 1
ATOM 965 N N . PHE A 1 120 ? -15.587 10.147 2.468 1.00 97.50 120 PHE A N 1
ATOM 966 C CA . PHE A 1 120 ? -14.320 10.481 3.126 1.00 97.50 120 PHE A CA 1
ATOM 967 C C . PHE A 1 120 ? -13.703 11.781 2.605 1.00 97.50 120 PHE A C 1
ATOM 969 O O . PHE A 1 120 ? -13.194 12.563 3.407 1.00 97.50 120 PHE A O 1
ATOM 976 N N . LYS A 1 121 ? -13.864 12.105 1.313 1.00 96.00 121 LYS A N 1
ATOM 977 C CA . LYS A 1 121 ? -13.544 13.446 0.774 1.00 96.00 121 LYS A CA 1
ATOM 978 C C . LYS A 1 121 ? -14.290 14.566 1.504 1.00 96.00 121 LYS A C 1
ATOM 980 O O . LYS A 1 121 ? -13.765 15.661 1.681 1.00 96.00 121 LYS A O 1
ATOM 985 N N . LYS A 1 122 ? -15.519 14.293 1.951 1.00 96.25 122 LYS A N 1
ATOM 986 C CA . LYS A 1 122 ? -16.355 15.217 2.736 1.00 96.25 122 LYS A CA 1
ATOM 987 C C . LYS A 1 122 ? -16.117 15.103 4.246 1.00 96.25 122 LYS A C 1
ATOM 989 O O . LYS A 1 122 ? -16.900 15.651 5.018 1.00 96.25 122 LYS A O 1
ATOM 994 N N . GLN A 1 123 ? -15.066 14.394 4.665 1.00 95.31 123 GLN A N 1
ATOM 995 C CA . GLN A 1 123 ? -14.706 14.150 6.066 1.00 95.31 123 GLN A CA 1
ATOM 996 C C . GLN A 1 123 ? -15.830 13.485 6.881 1.00 95.31 123 GLN A C 1
ATOM 998 O O . GLN A 1 123 ? -15.937 13.679 8.094 1.00 95.31 123 GLN A O 1
ATOM 1003 N N . GLN A 1 124 ? -16.692 12.703 6.225 1.00 96.62 124 GLN A N 1
ATOM 1004 C CA . GLN A 1 124 ? -17.684 11.894 6.923 1.00 96.62 124 GLN A CA 1
ATOM 1005 C C . GLN A 1 124 ? -17.021 10.665 7.548 1.00 96.62 124 GLN A C 1
ATOM 1007 O O . GLN A 1 124 ? -16.099 10.085 6.985 1.00 96.62 124 GLN A O 1
ATOM 1012 N N . ILE A 1 125 ? -17.530 10.240 8.702 1.00 95.88 125 ILE A N 1
ATOM 1013 C CA . ILE A 1 125 ? -17.035 9.061 9.418 1.00 95.88 125 ILE A CA 1
ATOM 1014 C C . ILE A 1 125 ? -17.915 7.859 9.051 1.00 95.88 125 ILE A C 1
ATOM 1016 O O . ILE A 1 125 ? -19.147 7.935 9.133 1.00 95.88 125 ILE A O 1
ATOM 1020 N N . LEU A 1 126 ? -17.298 6.744 8.653 1.00 97.62 126 LEU A N 1
ATOM 1021 C CA . LEU A 1 126 ? -18.002 5.477 8.439 1.00 97.62 126 LEU A CA 1
ATOM 1022 C C . LEU A 1 126 ? -18.531 4.958 9.784 1.00 97.62 126 LEU A C 1
ATOM 1024 O O . LEU A 1 126 ? -17.845 5.057 10.791 1.00 97.62 126 LEU A O 1
ATOM 1028 N N . HIS A 1 127 ? -19.755 4.437 9.849 1.00 97.31 127 HIS A N 1
ATOM 1029 C CA . HIS A 1 127 ? -20.297 3.947 11.120 1.00 97.31 127 HIS A CA 1
ATOM 1030 C C . HIS A 1 127 ? -19.514 2.724 11.631 1.00 97.31 127 HIS A C 1
ATOM 1032 O O . HIS A 1 127 ? -19.116 1.874 10.837 1.00 97.31 127 HIS A O 1
ATOM 1038 N N . ALA A 1 128 ? -19.365 2.585 12.956 1.00 96.00 128 ALA A N 1
ATOM 1039 C CA . ALA A 1 128 ? -18.637 1.472 13.587 1.00 96.00 128 ALA A CA 1
ATOM 1040 C C . ALA A 1 128 ? -19.138 0.086 13.139 1.00 96.00 128 ALA A C 1
ATOM 1042 O O . ALA A 1 128 ? -18.338 -0.826 12.971 1.00 96.00 128 ALA A O 1
ATOM 1043 N N . TYR A 1 129 ? -20.450 -0.040 12.910 1.00 95.38 129 TYR A N 1
ATOM 1044 C CA . TYR A 1 129 ? -21.083 -1.234 12.335 1.00 95.38 129 TYR A CA 1
ATOM 1045 C C . TYR A 1 129 ? -20.416 -1.653 11.014 1.00 95.38 129 TYR A C 1
ATOM 1047 O O . TYR A 1 129 ? -19.935 -2.774 10.899 1.00 95.38 129 TYR A O 1
ATOM 1055 N N . TYR A 1 130 ? -20.320 -0.734 10.044 1.00 96.94 130 TYR A N 1
ATOM 1056 C CA . TYR A 1 130 ? -19.746 -1.029 8.729 1.00 96.94 130 TYR A CA 1
ATOM 1057 C C . TYR A 1 130 ? -18.238 -1.271 8.808 1.00 96.94 130 TYR A C 1
ATOM 1059 O O . TYR A 1 130 ? -17.733 -2.134 8.101 1.00 96.94 130 TYR A O 1
ATOM 1067 N N . VAL A 1 131 ? -17.527 -0.548 9.684 1.00 97.62 131 VAL A N 1
ATOM 1068 C CA . VAL A 1 131 ? -16.096 -0.790 9.929 1.00 97.62 131 VAL A CA 1
ATOM 1069 C C . VAL A 1 131 ? -15.875 -2.220 10.406 1.00 97.62 131 VAL A C 1
ATOM 1071 O O . VAL A 1 131 ? -15.062 -2.932 9.834 1.00 97.62 131 VAL A O 1
ATOM 1074 N N . LEU A 1 132 ? -16.611 -2.659 11.429 1.00 96.06 132 LEU A N 1
ATOM 1075 C CA . LEU A 1 132 ? -16.469 -4.012 11.965 1.00 96.06 132 LEU A CA 1
ATOM 1076 C C . LEU A 1 132 ? -16.850 -5.078 10.934 1.00 96.06 132 LEU A C 1
ATOM 1078 O O . LEU A 1 132 ? -16.122 -6.056 10.810 1.00 96.06 132 LEU A O 1
ATOM 1082 N N . GLU A 1 133 ? -17.920 -4.877 10.163 1.00 95.12 133 GLU A N 1
ATOM 1083 C CA . GLU A 1 133 ? -18.292 -5.792 9.074 1.00 95.12 133 GLU A CA 1
ATOM 1084 C C . GLU A 1 133 ? -17.184 -5.918 8.016 1.00 95.12 133 GLU A C 1
ATOM 1086 O O . GLU A 1 133 ? -16.790 -7.036 7.689 1.00 95.12 133 GLU A O 1
ATOM 1091 N N . ILE A 1 134 ? -16.606 -4.799 7.553 1.00 97.56 134 ILE A N 1
ATOM 1092 C CA . ILE A 1 134 ? -15.463 -4.821 6.621 1.00 97.56 134 ILE A CA 1
ATOM 1093 C C . ILE A 1 134 ? -14.285 -5.578 7.238 1.00 97.56 134 ILE A C 1
ATOM 1095 O O . ILE A 1 134 ? -13.676 -6.407 6.565 1.00 97.56 134 ILE A O 1
ATOM 1099 N N . LEU A 1 135 ? -13.955 -5.315 8.505 1.00 97.31 135 LEU A N 1
ATOM 1100 C CA . LEU A 1 135 ? -12.834 -5.970 9.180 1.00 97.31 135 LEU A CA 1
ATOM 1101 C C . LEU A 1 135 ? -13.037 -7.481 9.312 1.00 97.31 135 LEU A C 1
ATOM 1103 O O . LEU A 1 135 ? -12.091 -8.233 9.091 1.00 97.31 135 LEU A O 1
ATOM 1107 N N . PHE A 1 136 ? -14.250 -7.934 9.639 1.00 95.38 136 PHE A N 1
ATOM 1108 C CA . PHE A 1 136 ? -14.552 -9.361 9.723 1.00 95.38 136 PHE A CA 1
ATOM 1109 C C . PHE A 1 136 ? -14.463 -10.045 8.355 1.00 95.38 136 PHE A C 1
ATOM 1111 O O . PHE A 1 136 ? -13.802 -11.075 8.255 1.00 95.38 136 PHE A O 1
ATOM 1118 N N . GLU A 1 137 ? -15.049 -9.464 7.305 1.00 95.62 137 GLU A N 1
ATOM 1119 C CA . GLU A 1 137 ? -14.932 -10.001 5.938 1.00 95.62 137 GLU A CA 1
ATOM 1120 C C . GLU A 1 137 ? -13.471 -10.042 5.471 1.00 95.62 137 GLU A C 1
ATOM 1122 O O . GLU A 1 137 ? -12.989 -11.054 4.962 1.00 95.62 137 GLU A O 1
ATOM 1127 N N . THR A 1 138 ? -12.726 -8.962 5.724 1.00 97.31 138 THR A N 1
ATOM 1128 C CA . THR A 1 138 ? -11.303 -8.862 5.367 1.00 97.31 138 THR A CA 1
ATOM 1129 C C . THR A 1 138 ? -10.478 -9.915 6.093 1.00 97.31 138 THR A C 1
ATOM 1131 O O . THR A 1 138 ? -9.639 -10.563 5.475 1.00 97.31 138 THR A O 1
ATOM 1134 N N . LYS A 1 139 ? -10.727 -10.129 7.391 1.00 96.12 139 LYS A N 1
ATOM 1135 C CA . LYS A 1 139 ? -10.047 -11.164 8.177 1.00 96.12 139 LYS A CA 1
ATOM 1136 C C . LYS A 1 139 ? -10.232 -12.543 7.551 1.00 96.12 139 LYS A C 1
ATOM 1138 O O . LYS A 1 139 ? -9.254 -13.271 7.402 1.00 96.12 139 LYS A O 1
ATOM 1143 N N . GLU A 1 140 ? -11.464 -12.910 7.202 1.00 95.25 140 GLU A N 1
ATOM 1144 C CA . GLU A 1 140 ? -11.741 -14.229 6.626 1.00 95.25 140 GLU A CA 1
ATOM 1145 C C . GLU A 1 140 ? -11.110 -14.392 5.238 1.00 95.25 140 GLU A C 1
ATOM 1147 O O . GLU A 1 140 ? -10.541 -15.448 4.962 1.00 95.25 140 GLU A O 1
ATOM 1152 N N . ALA A 1 141 ? -11.110 -13.343 4.410 1.00 96.25 141 ALA A N 1
ATOM 1153 C CA . ALA A 1 141 ? -10.423 -13.352 3.120 1.00 96.25 141 ALA A CA 1
ATOM 1154 C C . ALA A 1 141 ? -8.890 -13.471 3.271 1.00 96.25 141 ALA A C 1
ATOM 1156 O O . ALA A 1 141 ? -8.267 -14.304 2.615 1.00 96.25 141 ALA A O 1
ATOM 1157 N N . LEU A 1 142 ? -8.273 -12.712 4.186 1.00 96.56 142 LEU A N 1
ATOM 1158 C CA . LEU A 1 142 ? -6.823 -12.748 4.421 1.00 96.56 142 LEU A CA 1
ATOM 1159 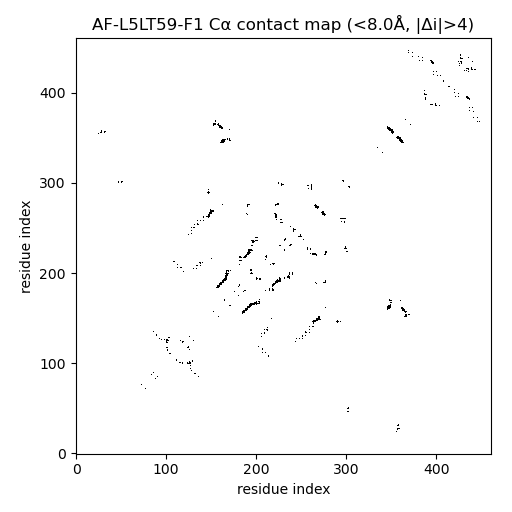C C . LEU A 1 142 ? -6.332 -14.088 4.987 1.00 96.56 142 LEU A C 1
ATOM 1161 O O . LEU A 1 142 ? -5.204 -14.481 4.696 1.00 96.56 142 LEU A O 1
ATOM 1165 N N . LYS A 1 143 ? -7.153 -14.822 5.752 1.00 95.38 143 LYS A N 1
ATOM 1166 C CA . LYS A 1 143 ? -6.809 -16.182 6.217 1.00 95.38 143 LYS A CA 1
ATOM 1167 C C . LYS A 1 143 ? -6.569 -17.165 5.073 1.00 95.38 143 LYS A C 1
ATOM 1169 O O . LYS A 1 143 ? -5.795 -18.100 5.246 1.00 95.38 143 LYS A O 1
ATOM 1174 N N . GLN A 1 144 ? -7.245 -16.971 3.940 1.00 94.69 144 GLN A N 1
ATOM 1175 C CA . GLN A 1 144 ? -7.092 -17.829 2.762 1.00 94.69 144 GLN A CA 1
ATOM 1176 C C . GLN A 1 144 ? -5.852 -17.468 1.935 1.00 94.69 144 GLN A C 1
ATOM 1178 O O . GLN A 1 144 ? -5.462 -18.232 1.056 1.00 94.69 144 GLN A O 1
ATOM 1183 N N . MET A 1 145 ? -5.224 -16.319 2.207 1.00 94.31 145 MET A N 1
ATOM 1184 C CA . MET A 1 145 ? -4.069 -15.854 1.449 1.00 94.31 145 MET A CA 1
ATOM 1185 C C . MET A 1 145 ? -2.764 -16.528 1.909 1.00 94.31 145 MET A C 1
ATOM 1187 O O . MET A 1 145 ? -2.585 -16.802 3.106 1.00 94.31 145 MET A O 1
ATOM 1191 N N . PRO A 1 146 ? -1.811 -16.758 0.991 1.00 94.62 146 PRO A N 1
ATOM 1192 C CA . PRO A 1 146 ? -0.457 -17.189 1.332 1.00 94.62 146 PRO A CA 1
ATOM 1193 C C . PRO A 1 146 ? 0.335 -16.079 2.047 1.00 94.62 146 PRO A C 1
ATOM 1195 O O . PRO A 1 146 ? -0.095 -14.929 2.134 1.00 94.62 146 PRO A O 1
ATOM 1198 N N . ASN A 1 147 ? 1.529 -16.409 2.551 1.00 94.19 147 ASN A N 1
ATOM 1199 C CA . ASN A 1 147 ? 2.445 -15.397 3.095 1.00 94.19 147 ASN A CA 1
ATOM 1200 C C . ASN A 1 147 ? 2.986 -14.452 2.015 1.00 94.19 147 ASN A C 1
ATOM 1202 O O . ASN A 1 147 ? 3.268 -13.299 2.325 1.00 94.19 147 ASN A O 1
ATOM 1206 N N . PHE A 1 148 ? 3.120 -14.925 0.775 1.00 94.00 148 PHE A N 1
ATOM 1207 C CA . PHE A 1 148 ? 3.526 -14.115 -0.370 1.00 94.00 148 PHE A CA 1
ATOM 1208 C C . PHE A 1 148 ? 2.477 -14.198 -1.463 1.00 94.00 148 PHE A C 1
ATOM 1210 O O . PHE A 1 148 ? 2.142 -15.293 -1.915 1.00 94.00 148 PHE A O 1
ATOM 1217 N N . ASN A 1 149 ? 1.983 -13.045 -1.902 1.00 93.69 149 ASN A N 1
ATOM 1218 C CA . ASN A 1 149 ? 1.152 -12.985 -3.098 1.00 93.69 149 ASN A CA 1
ATOM 1219 C C . ASN A 1 149 ? 2.037 -13.223 -4.326 1.00 93.69 149 ASN A C 1
ATOM 1221 O O . ASN A 1 149 ? 3.148 -12.700 -4.382 1.00 93.69 149 ASN A O 1
ATOM 1225 N N . HIS A 1 150 ? 1.547 -13.964 -5.316 1.00 91.38 150 HIS A N 1
ATOM 1226 C CA . HIS A 1 150 ? 2.239 -14.144 -6.592 1.00 91.38 150 HIS A CA 1
ATOM 1227 C C . HIS A 1 150 ? 1.398 -13.526 -7.704 1.00 91.38 150 HIS A C 1
ATOM 1229 O O . HIS A 1 150 ? 0.274 -13.964 -7.948 1.00 91.38 150 HIS A O 1
ATOM 1235 N N . ILE A 1 151 ? 1.944 -12.512 -8.375 1.00 88.25 151 ILE A N 1
ATOM 1236 C CA . ILE A 1 151 ? 1.279 -11.815 -9.478 1.00 88.25 151 ILE A CA 1
ATOM 1237 C C . ILE A 1 151 ? 2.089 -12.030 -10.751 1.00 88.25 151 ILE A C 1
ATOM 1239 O O . ILE A 1 151 ? 3.317 -11.989 -10.738 1.00 88.25 151 ILE A O 1
ATOM 1243 N N . ARG A 1 152 ? 1.397 -12.226 -11.871 1.00 81.50 152 ARG A N 1
ATOM 1244 C CA . ARG A 1 152 ? 2.018 -12.260 -13.197 1.00 81.50 152 ARG A CA 1
ATOM 1245 C C . ARG A 1 152 ? 1.641 -11.016 -13.983 1.00 81.50 152 ARG A C 1
ATOM 1247 O O . ARG A 1 152 ? 0.456 -10.679 -14.063 1.00 81.50 152 ARG A O 1
ATOM 1254 N N . THR A 1 153 ? 2.624 -10.339 -14.566 1.00 73.06 153 THR A N 1
ATOM 1255 C CA . THR A 1 153 ? 2.353 -9.270 -15.528 1.00 73.06 153 THR A CA 1
ATOM 1256 C C . THR A 1 153 ? 1.909 -9.866 -16.861 1.00 73.06 153 THR A C 1
ATOM 1258 O O . THR A 1 153 ? 2.201 -11.013 -17.208 1.00 73.06 153 THR A O 1
ATOM 1261 N N . CYS A 1 154 ? 1.182 -9.077 -17.646 1.00 67.88 154 CYS A N 1
ATOM 1262 C CA . CYS A 1 154 ? 0.903 -9.409 -19.036 1.00 67.88 154 CYS A CA 1
ATOM 1263 C C . CYS A 1 154 ? 1.006 -8.147 -19.907 1.00 67.88 154 CYS A C 1
ATOM 1265 O O . CYS A 1 154 ? 1.010 -7.037 -19.371 1.00 67.88 154 CYS A O 1
ATOM 1267 N N . PRO A 1 155 ? 1.087 -8.278 -21.245 1.00 60.94 155 PRO A N 1
ATOM 1268 C CA . PRO A 1 155 ? 1.318 -7.156 -22.163 1.00 60.94 155 PRO A CA 1
ATOM 1269 C C . PRO A 1 155 ? 0.339 -5.986 -22.046 1.00 60.94 155 PRO A C 1
ATOM 1271 O O . PRO A 1 155 ? 0.613 -4.888 -22.513 1.00 60.94 155 PRO A O 1
ATOM 1274 N N . THR A 1 156 ? -0.837 -6.234 -21.482 1.00 64.44 156 THR A N 1
ATOM 1275 C CA . THR A 1 156 ? -1.929 -5.265 -21.385 1.00 64.44 156 THR A CA 1
ATOM 1276 C C . THR A 1 156 ? -2.196 -4.816 -19.950 1.00 64.44 156 THR A C 1
ATOM 1278 O O . THR A 1 156 ? -3.140 -4.063 -19.730 1.00 64.44 156 THR A O 1
ATOM 1281 N N . LYS A 1 157 ? -1.425 -5.307 -18.970 1.00 70.81 157 LYS A N 1
ATOM 1282 C CA . LYS A 1 157 ? -1.675 -5.105 -17.539 1.00 70.81 157 LYS A CA 1
ATOM 1283 C C . LYS A 1 157 ? -0.405 -4.607 -16.860 1.00 70.81 157 LYS A C 1
ATOM 1285 O O . LYS A 1 157 ? 0.520 -5.373 -16.596 1.00 70.81 157 LYS A O 1
ATOM 1290 N N . GLU A 1 158 ? -0.376 -3.307 -16.592 1.00 80.44 158 GLU A N 1
ATOM 1291 C CA . GLU A 1 158 ? 0.664 -2.675 -15.782 1.00 80.44 158 GLU A CA 1
ATOM 1292 C C . GLU A 1 158 ? 0.288 -2.805 -14.301 1.00 80.44 158 GLU A C 1
ATOM 1294 O O . GLU A 1 158 ? -0.849 -2.522 -13.929 1.00 80.44 158 GLU A O 1
ATOM 1299 N N . ILE A 1 159 ? 1.228 -3.202 -13.445 1.00 90.06 159 ILE A N 1
ATOM 1300 C CA . ILE A 1 159 ? 1.012 -3.297 -11.999 1.00 90.06 159 ILE A CA 1
ATOM 1301 C C . ILE A 1 159 ? 1.500 -2.030 -11.320 1.00 90.06 159 ILE A C 1
ATOM 1303 O O . ILE A 1 159 ? 2.648 -1.622 -11.491 1.00 90.06 159 ILE A O 1
ATOM 1307 N N . THR A 1 160 ? 0.629 -1.410 -10.528 1.00 94.50 160 THR A N 1
ATOM 1308 C CA . THR A 1 160 ? 0.962 -0.193 -9.789 1.00 94.50 160 THR A CA 1
ATOM 1309 C C . THR A 1 160 ? 1.374 -0.532 -8.363 1.00 94.50 160 THR A C 1
ATOM 1311 O O . THR A 1 160 ? 0.584 -1.062 -7.594 1.00 94.50 160 THR A O 1
ATOM 1314 N N . ILE A 1 161 ? 2.607 -0.204 -7.990 1.00 95.75 161 ILE A N 1
ATOM 1315 C CA . ILE A 1 161 ? 3.161 -0.475 -6.661 1.00 95.75 161 ILE A CA 1
ATOM 1316 C C . ILE A 1 161 ? 3.227 0.838 -5.882 1.00 95.75 161 ILE A C 1
ATOM 1318 O O . ILE A 1 161 ? 3.926 1.780 -6.272 1.00 95.75 161 ILE A O 1
ATOM 1322 N N . CYS A 1 162 ? 2.502 0.891 -4.775 1.00 97.62 162 CYS A N 1
ATOM 1323 C CA . CYS A 1 162 ? 2.480 1.991 -3.824 1.00 97.62 162 CYS A CA 1
ATOM 1324 C C . CYS A 1 162 ? 3.241 1.588 -2.556 1.00 97.62 162 CYS A C 1
ATOM 1326 O O . CYS A 1 162 ? 3.086 0.471 -2.066 1.00 97.62 162 CYS A O 1
ATOM 1328 N N . GLY A 1 163 ? 4.056 2.505 -2.039 1.00 94.31 163 GLY A N 1
ATOM 1329 C CA . GLY A 1 163 ? 4.660 2.384 -0.715 1.00 94.31 163 GLY A CA 1
ATOM 1330 C C . GLY A 1 163 ? 3.770 3.022 0.346 1.00 94.31 163 GLY A C 1
ATOM 1331 O O . GLY A 1 163 ? 2.551 3.113 0.182 1.00 94.31 163 GLY A O 1
ATOM 1332 N N . ASP A 1 164 ? 4.413 3.536 1.383 1.00 96.81 164 ASP A N 1
ATOM 1333 C CA . ASP A 1 164 ? 3.764 4.004 2.602 1.00 96.81 164 ASP A CA 1
ATOM 1334 C C . ASP A 1 164 ? 2.786 5.147 2.323 1.00 96.81 164 ASP A C 1
ATOM 1336 O O . ASP A 1 164 ? 3.046 6.042 1.505 1.00 96.81 164 ASP A O 1
ATOM 1340 N N . LEU A 1 165 ? 1.669 5.138 3.048 1.00 97.38 165 LEU A N 1
ATOM 1341 C CA . LEU A 1 165 ? 0.633 6.168 2.969 1.00 97.38 165 LEU A CA 1
ATOM 1342 C C . LEU A 1 165 ? 0.447 6.907 4.292 1.00 97.38 165 LEU A C 1
ATOM 1344 O O . LEU A 1 165 ? 0.116 8.094 4.268 1.00 97.38 165 LEU A O 1
ATOM 1348 N N . HIS A 1 166 ? 0.635 6.229 5.429 1.00 96.81 166 HIS A N 1
ATOM 1349 C CA . HIS A 1 166 ? 0.606 6.815 6.769 1.00 96.81 166 HIS A CA 1
ATOM 1350 C C . HIS A 1 166 ? -0.535 7.819 6.994 1.00 96.81 166 HIS A C 1
ATOM 1352 O O . HIS A 1 166 ? -0.326 8.996 7.316 1.00 96.81 166 HIS A O 1
ATOM 1358 N N . GLY A 1 167 ? -1.771 7.395 6.729 1.00 96.44 167 GLY A N 1
ATOM 1359 C CA . GLY A 1 167 ? -2.955 8.226 6.951 1.00 96.44 167 GLY A CA 1
ATOM 1360 C C . GLY A 1 167 ? -3.037 9.511 6.107 1.00 96.44 167 GLY A C 1
ATOM 1361 O O . GLY A 1 167 ? -3.798 10.419 6.473 1.00 96.44 167 GLY A O 1
ATOM 1362 N N . LYS A 1 168 ? -2.278 9.630 5.004 1.00 96.19 168 LYS A N 1
ATOM 1363 C CA . LYS A 1 168 ? -2.361 10.725 4.015 1.00 96.19 168 LYS A CA 1
ATOM 1364 C C . LYS A 1 168 ? -3.407 10.419 2.937 1.00 96.19 168 LYS A C 1
ATOM 1366 O O . LYS A 1 168 ? -3.088 10.088 1.799 1.00 96.19 168 LYS A O 1
ATOM 1371 N N . LEU A 1 169 ? -4.685 10.544 3.301 1.00 97.44 169 LEU A N 1
ATOM 1372 C CA . LEU A 1 169 ? -5.802 10.186 2.414 1.00 97.44 169 LEU A CA 1
ATOM 1373 C C . LEU A 1 169 ? -5.755 10.925 1.066 1.00 97.44 169 LEU A C 1
ATOM 1375 O O . LEU A 1 169 ? -6.016 10.322 0.031 1.00 97.44 169 LEU A O 1
ATOM 1379 N N . GLU A 1 170 ? -5.372 12.201 1.061 1.00 96.56 170 GLU A N 1
ATOM 1380 C CA . GLU A 1 170 ? -5.264 12.996 -0.170 1.00 96.56 170 GLU A CA 1
ATOM 1381 C C . GLU A 1 170 ? -4.265 12.409 -1.177 1.00 96.56 170 GLU A C 1
ATOM 1383 O O . GLU A 1 170 ? -4.508 12.473 -2.381 1.00 96.56 170 GLU A O 1
ATOM 1388 N N . ASP A 1 171 ? -3.172 11.793 -0.711 1.00 96.75 171 ASP A N 1
ATOM 1389 C CA . ASP A 1 171 ? -2.196 11.155 -1.599 1.00 96.75 171 ASP A CA 1
ATOM 1390 C C . ASP A 1 171 ? -2.779 9.886 -2.231 1.00 96.75 171 ASP A C 1
ATOM 1392 O O . ASP A 1 171 ? -2.658 9.699 -3.442 1.00 96.75 171 ASP A O 1
ATOM 1396 N N . LEU A 1 172 ? -3.494 9.063 -1.453 1.00 98.06 172 LEU A N 1
ATOM 1397 C CA . LEU A 1 172 ? -4.206 7.893 -1.979 1.00 98.06 172 LEU A CA 1
ATOM 1398 C C . LEU A 1 172 ? -5.245 8.299 -3.036 1.00 98.06 172 LEU A C 1
ATOM 1400 O O . LEU A 1 172 ? -5.297 7.729 -4.127 1.00 98.06 172 LEU A O 1
ATOM 1404 N N . LEU A 1 173 ? -6.048 9.324 -2.743 1.00 97.38 173 LEU A N 1
ATOM 1405 C CA . LEU A 1 173 ? -7.046 9.839 -3.679 1.00 97.38 173 LEU A CA 1
ATOM 1406 C C . LEU A 1 173 ? -6.400 10.438 -4.933 1.00 97.38 173 LEU A C 1
ATOM 1408 O O . LEU A 1 173 ? -6.919 10.264 -6.038 1.00 97.38 173 LEU A O 1
ATOM 1412 N N . LEU A 1 174 ? -5.254 11.108 -4.789 1.00 95.69 174 LEU A N 1
ATOM 1413 C CA . LEU A 1 174 ? -4.487 11.627 -5.916 1.00 95.69 174 LEU A CA 1
ATOM 1414 C C . LEU A 1 174 ? -3.957 10.494 -6.799 1.00 95.69 174 LEU A C 1
ATOM 1416 O O . LEU A 1 174 ? -4.062 10.603 -8.024 1.00 95.69 174 LEU A O 1
ATOM 1420 N N . ILE A 1 175 ? -3.433 9.418 -6.202 1.00 96.25 175 ILE A N 1
ATOM 1421 C CA . ILE A 1 175 ? -2.997 8.210 -6.917 1.00 96.25 175 ILE A CA 1
ATOM 1422 C C . ILE A 1 175 ? -4.162 7.644 -7.729 1.00 96.25 175 ILE A C 1
ATOM 1424 O O . ILE A 1 175 ? -4.022 7.497 -8.943 1.00 96.25 175 ILE A O 1
ATOM 1428 N N . PHE A 1 176 ? -5.327 7.428 -7.114 1.00 96.19 176 PHE A N 1
ATOM 1429 C CA . PHE A 1 176 ? -6.507 6.925 -7.824 1.00 96.19 176 PHE A CA 1
ATOM 1430 C C . PHE A 1 176 ? -7.025 7.882 -8.899 1.00 96.19 176 PHE A C 1
ATOM 1432 O O . PHE A 1 176 ? -7.431 7.438 -9.969 1.00 96.19 176 PHE A O 1
ATOM 1439 N N . SER A 1 177 ? -6.963 9.199 -8.682 1.00 94.44 177 SER A N 1
ATOM 1440 C CA . SER A 1 177 ? -7.367 10.163 -9.716 1.00 94.44 177 SER A CA 1
ATOM 1441 C C . SER A 1 177 ? -6.451 10.137 -10.943 1.00 94.44 177 SER A C 1
ATOM 1443 O O . SER A 1 177 ? -6.909 10.363 -12.060 1.00 94.44 177 SER A O 1
ATOM 1445 N N . LYS A 1 178 ? -5.152 9.877 -10.740 1.00 91.19 178 LYS A N 1
ATOM 1446 C CA . LYS A 1 178 ? -4.142 9.906 -11.804 1.00 91.19 178 LYS A CA 1
ATOM 1447 C C . LYS A 1 178 ? -3.994 8.575 -12.515 1.00 91.19 178 LYS A C 1
ATOM 1449 O O . LYS A 1 178 ? -3.702 8.566 -13.705 1.00 91.19 178 LYS A O 1
ATOM 1454 N N . ASN A 1 179 ? -4.122 7.483 -11.773 1.00 91.50 179 ASN A N 1
ATOM 1455 C CA . ASN A 1 179 ? -3.829 6.144 -12.255 1.00 91.50 179 ASN A CA 1
ATOM 1456 C C . ASN A 1 179 ? -5.082 5.269 -12.398 1.00 91.50 179 ASN A C 1
ATOM 1458 O O . ASN A 1 179 ? -4.990 4.167 -12.915 1.00 91.50 179 ASN A O 1
ATOM 1462 N N . GLY A 1 180 ? -6.254 5.764 -11.998 1.00 93.12 180 GLY A N 1
ATOM 1463 C CA . GLY A 1 180 ? -7.501 5.005 -11.993 1.00 93.12 180 GLY A CA 1
ATOM 1464 C C . GLY A 1 180 ? -7.710 4.231 -10.692 1.00 93.12 180 GLY A C 1
ATOM 1465 O O . GLY A 1 180 ? -6.805 4.089 -9.876 1.00 93.12 180 GLY A O 1
ATOM 1466 N N . LEU A 1 181 ? -8.932 3.741 -10.487 1.00 93.31 181 LEU A N 1
ATOM 1467 C CA . LEU A 1 181 ? -9.236 2.827 -9.385 1.00 93.31 181 LEU A CA 1
ATOM 1468 C C . LEU A 1 181 ? -8.707 1.415 -9.692 1.00 93.31 181 LEU A C 1
ATOM 1470 O O . LEU A 1 181 ? -8.490 1.094 -10.868 1.00 93.31 181 LEU A O 1
ATOM 1474 N N . PRO A 1 182 ? -8.527 0.570 -8.662 1.00 94.00 182 PRO A N 1
ATOM 1475 C CA . PRO A 1 182 ? -8.182 -0.829 -8.866 1.00 94.00 182 PRO A CA 1
ATOM 1476 C C . PRO A 1 182 ? -9.218 -1.546 -9.739 1.00 94.00 182 PRO A C 1
ATOM 1478 O O . PRO A 1 182 ? -10.415 -1.274 -9.648 1.00 94.00 182 PRO A O 1
ATOM 1481 N N . SER A 1 183 ? -8.745 -2.426 -10.620 1.00 90.69 183 SER A N 1
ATOM 1482 C CA . SER A 1 183 ? -9.577 -3.278 -11.479 1.00 90.69 183 SER A CA 1
ATOM 1483 C C . SER A 1 183 ? -8.735 -4.398 -12.097 1.00 90.69 183 SER A C 1
ATOM 1485 O O . SER A 1 183 ? -7.507 -4.342 -12.042 1.00 90.69 183 SER A O 1
ATOM 1487 N N . ALA A 1 184 ? -9.378 -5.331 -12.804 1.00 86.88 184 ALA A N 1
ATOM 1488 C CA . ALA A 1 184 ? -8.709 -6.393 -13.566 1.00 86.88 184 ALA A CA 1
ATOM 1489 C C . ALA A 1 184 ? -7.601 -5.908 -14.519 1.00 86.88 184 ALA A C 1
ATOM 1491 O O . ALA A 1 184 ? -6.628 -6.626 -14.765 1.00 86.88 184 ALA A O 1
ATOM 1492 N N . TYR A 1 185 ? -7.729 -4.685 -15.041 1.00 86.31 185 TYR A N 1
ATOM 1493 C CA . TYR A 1 185 ? -6.767 -4.068 -15.961 1.00 86.31 185 TYR A CA 1
ATOM 1494 C C . TYR A 1 185 ? -5.846 -3.043 -15.289 1.00 86.31 185 TYR A C 1
ATOM 1496 O O . TYR A 1 185 ? -4.936 -2.528 -15.931 1.00 86.31 185 TYR A O 1
ATOM 1504 N N . ASN A 1 186 ? -6.081 -2.737 -14.013 1.00 89.75 186 ASN A N 1
ATOM 1505 C CA . ASN A 1 186 ? -5.311 -1.765 -13.245 1.00 89.75 186 ASN A CA 1
ATOM 1506 C C . ASN A 1 186 ? -5.030 -2.307 -11.836 1.00 89.75 186 ASN A C 1
ATOM 1508 O O . ASN A 1 186 ? -5.630 -1.835 -10.866 1.00 89.75 186 ASN A O 1
ATOM 1512 N N . PRO A 1 187 ? -4.193 -3.350 -11.725 1.00 93.50 187 PRO A N 1
ATOM 1513 C CA . PRO A 1 187 ? -3.886 -3.971 -10.450 1.00 93.50 187 PRO A CA 1
ATOM 1514 C C . PRO A 1 187 ? -2.952 -3.109 -9.593 1.00 93.50 187 PRO A C 1
ATOM 1516 O O . PRO A 1 187 ? -2.116 -2.351 -10.103 1.00 93.50 187 PRO A O 1
ATOM 1519 N N . TYR A 1 188 ? -3.066 -3.274 -8.277 1.00 96.94 188 TYR A N 1
ATOM 1520 C CA . TYR A 1 188 ? -2.284 -2.545 -7.284 1.00 96.94 188 TYR A CA 1
ATOM 1521 C C . TYR A 1 188 ? -1.582 -3.466 -6.290 1.00 96.94 188 TYR A C 1
ATOM 1523 O O . TYR A 1 188 ? -2.135 -4.471 -5.856 1.00 96.94 188 TYR A O 1
ATOM 1531 N N . VAL A 1 189 ? -0.398 -3.050 -5.850 1.00 97.75 189 VAL A N 1
ATOM 1532 C CA . VAL A 1 189 ? 0.267 -3.561 -4.649 1.00 97.75 189 VAL A CA 1
ATOM 1533 C C . VAL A 1 189 ? 0.450 -2.389 -3.693 1.00 97.75 189 VAL A C 1
ATOM 1535 O O . VAL A 1 189 ? 1.132 -1.426 -4.038 1.00 97.75 189 VAL A O 1
ATOM 1538 N N . PHE A 1 190 ? -0.139 -2.456 -2.501 1.00 98.44 190 PHE A N 1
ATOM 1539 C CA . PHE A 1 190 ? 0.125 -1.500 -1.423 1.00 98.44 190 PHE A CA 1
ATOM 1540 C C . PHE A 1 190 ? 1.055 -2.147 -0.397 1.00 98.44 190 PHE A C 1
ATOM 1542 O O . PHE A 1 190 ? 0.708 -3.144 0.240 1.00 98.44 190 PHE A O 1
ATOM 1549 N N . ASN A 1 191 ? 2.257 -1.593 -0.268 1.00 97.38 191 ASN A N 1
ATOM 1550 C CA . ASN A 1 191 ? 3.382 -2.232 0.402 1.00 97.38 191 ASN A CA 1
ATOM 1551 C C . ASN A 1 191 ? 3.553 -1.792 1.866 1.00 97.38 191 ASN A C 1
ATOM 1553 O O . ASN A 1 191 ? 4.606 -1.280 2.240 1.00 97.38 191 ASN A O 1
ATOM 1557 N N . GLY A 1 192 ? 2.519 -2.014 2.678 1.00 96.75 192 GLY A N 1
ATOM 1558 C CA . GLY A 1 192 ? 2.528 -1.708 4.109 1.00 96.75 192 GLY A CA 1
ATOM 1559 C C . GLY A 1 192 ? 2.418 -0.223 4.454 1.00 96.75 192 GLY A C 1
ATOM 1560 O O . GLY A 1 192 ? 2.363 0.645 3.579 1.00 96.75 192 GLY A O 1
ATOM 1561 N N . ASP A 1 193 ? 2.352 0.045 5.755 1.00 97.69 193 ASP A N 1
ATOM 1562 C CA . ASP A 1 193 ? 2.366 1.375 6.365 1.00 97.69 193 ASP A CA 1
ATOM 1563 C C . ASP A 1 193 ? 1.244 2.283 5.856 1.00 97.69 193 ASP A C 1
ATOM 1565 O O . ASP A 1 193 ? 1.403 3.434 5.420 1.00 97.69 193 ASP A O 1
ATOM 1569 N N . PHE A 1 194 ? 0.037 1.734 5.933 1.00 98.25 194 PHE A N 1
ATOM 1570 C CA . PHE A 1 194 ? -1.197 2.417 5.567 1.00 98.25 194 PHE A CA 1
ATOM 1571 C C . PHE A 1 194 ? -1.616 3.412 6.654 1.00 98.25 194 PHE A C 1
ATOM 1573 O O . PHE A 1 194 ? -2.212 4.459 6.368 1.00 98.25 194 PHE A O 1
ATOM 1580 N N . VAL A 1 195 ? -1.318 3.062 7.908 1.00 98.06 195 VAL A N 1
ATOM 1581 C CA . VAL A 1 195 ? -1.799 3.732 9.120 1.00 98.06 195 VAL A CA 1
ATOM 1582 C C . VAL A 1 195 ? -0.692 4.486 9.860 1.00 98.06 195 VAL A C 1
ATOM 1584 O O . VAL A 1 195 ? 0.464 4.506 9.441 1.00 98.06 195 VAL A O 1
ATOM 1587 N N . ASP A 1 196 ? -1.079 5.122 10.971 1.00 94.62 196 ASP A N 1
ATOM 1588 C CA . ASP A 1 196 ? -0.240 5.957 11.834 1.00 94.62 196 ASP A CA 1
ATOM 1589 C C . ASP A 1 196 ? 0.266 7.254 11.188 1.00 94.62 196 ASP A C 1
ATOM 1591 O O . ASP A 1 196 ? 0.203 7.453 9.977 1.00 94.62 196 ASP A O 1
ATOM 1595 N N . ARG A 1 197 ? 0.770 8.160 12.042 1.00 90.88 197 ARG A N 1
ATOM 1596 C CA . ARG A 1 197 ? 1.411 9.454 11.727 1.00 90.88 197 ARG A CA 1
ATOM 1597 C C . ARG A 1 197 ? 0.447 10.494 11.133 1.00 90.88 197 ARG A C 1
ATOM 1599 O O . ARG A 1 197 ? 0.355 11.611 11.652 1.00 90.88 197 ARG A O 1
ATOM 1606 N N . GLY A 1 198 ? -0.294 10.146 10.084 1.00 91.56 198 GLY A N 1
ATOM 1607 C CA . GLY A 1 198 ? -1.390 10.932 9.522 1.00 91.56 198 GLY A CA 1
ATOM 1608 C C . GLY A 1 198 ? -2.668 10.888 10.361 1.00 91.56 198 GLY A C 1
ATOM 1609 O O . GLY A 1 198 ? -2.720 10.337 11.456 1.00 91.56 198 GLY A O 1
ATOM 1610 N N . LYS A 1 199 ? -3.721 11.541 9.854 1.00 93.25 199 LYS A N 1
ATOM 1611 C CA . LYS A 1 199 ? -5.005 11.722 10.570 1.00 93.25 199 LYS A CA 1
ATOM 1612 C C . LYS A 1 199 ? -6.169 10.932 9.967 1.00 93.25 199 LYS A C 1
ATOM 1614 O O . LYS A 1 199 ? -7.264 10.930 10.539 1.00 93.25 199 LYS A O 1
ATOM 1619 N N . CYS A 1 200 ? -5.954 10.360 8.784 1.00 97.50 200 CYS A N 1
ATOM 1620 C CA . CYS A 1 200 ? -6.978 9.677 8.003 1.00 97.50 200 CYS A CA 1
ATOM 1621 C C . CYS A 1 200 ? -6.620 8.198 7.787 1.00 97.50 200 CYS A C 1
ATOM 1623 O O . CYS A 1 200 ? -6.797 7.662 6.693 1.00 97.50 200 CYS A O 1
ATOM 1625 N N . SER A 1 201 ? -6.028 7.567 8.802 1.00 98.50 201 SER A N 1
ATOM 1626 C CA . SER A 1 201 ? -5.534 6.191 8.725 1.00 98.50 201 SER A CA 1
ATOM 1627 C C . SER A 1 201 ? -6.681 5.200 8.553 1.00 98.50 201 SER A C 1
ATOM 1629 O O . SER A 1 201 ? -6.599 4.311 7.709 1.00 98.50 201 SER A O 1
ATOM 1631 N N . ILE A 1 202 ? -7.775 5.361 9.312 1.00 98.38 202 ILE A N 1
ATOM 1632 C CA . ILE A 1 202 ? -8.910 4.432 9.217 1.00 98.38 202 ILE A CA 1
ATOM 1633 C C . ILE A 1 202 ? -9.625 4.566 7.869 1.00 98.38 202 ILE A C 1
ATOM 1635 O O . ILE A 1 202 ? -10.077 3.567 7.326 1.00 98.38 202 ILE A O 1
ATOM 1639 N N . GLU A 1 203 ? -9.701 5.769 7.297 1.00 98.62 203 GLU A N 1
ATOM 1640 C CA . GLU A 1 203 ? -10.297 5.999 5.979 1.00 98.62 203 GLU A CA 1
ATOM 1641 C C . GLU A 1 203 ? -9.502 5.290 4.880 1.00 98.62 203 GLU A C 1
ATOM 1643 O O . GLU A 1 203 ? -10.096 4.592 4.058 1.00 98.62 203 GLU A O 1
ATOM 1648 N N . ILE A 1 204 ? -8.169 5.422 4.897 1.00 98.69 204 ILE A N 1
ATOM 1649 C CA . ILE A 1 204 ? -7.282 4.686 3.986 1.00 98.69 204 ILE A CA 1
ATOM 1650 C C . ILE A 1 204 ? -7.494 3.189 4.156 1.00 98.69 204 ILE A C 1
ATOM 1652 O O . ILE A 1 204 ? -7.731 2.493 3.173 1.00 98.69 204 ILE A O 1
ATOM 1656 N N . LEU A 1 205 ? -7.465 2.703 5.396 1.00 98.50 205 LEU A N 1
ATOM 1657 C CA . LEU A 1 205 ? -7.574 1.279 5.662 1.00 98.50 205 LEU A CA 1
ATOM 1658 C C . LEU A 1 205 ? -8.908 0.702 5.168 1.00 98.50 205 LEU A C 1
ATOM 1660 O O . LEU A 1 205 ? -8.922 -0.350 4.537 1.00 98.50 205 LEU A O 1
ATOM 1664 N N . MET A 1 206 ? -10.023 1.409 5.382 1.00 98.62 206 MET A N 1
ATOM 1665 C CA . MET A 1 206 ? -11.331 0.987 4.871 1.00 98.62 206 MET A CA 1
ATOM 1666 C C . MET A 1 206 ? -11.382 1.007 3.340 1.00 98.62 206 MET A C 1
ATOM 1668 O O . MET A 1 206 ? -11.902 0.062 2.750 1.00 98.62 206 MET A O 1
ATOM 1672 N N . ILE A 1 207 ? -10.808 2.024 2.683 1.00 98.44 207 ILE A N 1
ATOM 1673 C CA . ILE A 1 207 ? -10.688 2.067 1.216 1.00 98.44 207 ILE A CA 1
ATOM 1674 C C . ILE A 1 207 ? -9.895 0.865 0.696 1.00 98.44 207 ILE A C 1
ATOM 1676 O O . ILE A 1 207 ? -10.354 0.197 -0.232 1.00 98.44 207 ILE A O 1
ATOM 1680 N N . LEU A 1 208 ? -8.736 0.577 1.289 1.00 98.50 208 LEU A N 1
ATOM 1681 C CA . LEU A 1 208 ? -7.874 -0.525 0.869 1.00 98.50 208 LEU A CA 1
ATOM 1682 C C . LEU A 1 208 ? -8.539 -1.885 1.100 1.00 98.50 208 LEU A C 1
ATOM 1684 O O . LEU A 1 208 ? -8.534 -2.711 0.195 1.00 98.50 208 LEU A O 1
ATOM 1688 N N . PHE A 1 209 ? -9.182 -2.098 2.249 1.00 98.50 209 PHE A N 1
ATOM 1689 C CA . PHE A 1 209 ? -9.880 -3.349 2.560 1.00 98.50 209 PHE A CA 1
ATOM 1690 C C . PHE A 1 209 ? -11.121 -3.581 1.700 1.00 98.50 209 PHE A C 1
ATOM 1692 O O . PHE A 1 209 ? -11.306 -4.681 1.192 1.00 98.50 209 PHE A O 1
ATOM 1699 N N . VAL A 1 210 ? -11.943 -2.557 1.454 1.00 98.12 210 VAL A N 1
ATOM 1700 C CA . VAL A 1 210 ? -13.066 -2.692 0.510 1.00 98.12 210 VAL A CA 1
ATOM 1701 C C . VAL A 1 210 ? -12.548 -2.960 -0.901 1.00 98.12 210 VAL A C 1
ATOM 1703 O O . VAL A 1 210 ? -13.108 -3.799 -1.597 1.00 98.12 210 VAL A O 1
ATOM 1706 N N . SER A 1 211 ? -11.464 -2.304 -1.321 1.00 97.44 211 SER A N 1
ATOM 1707 C CA . SER A 1 211 ? -10.866 -2.572 -2.633 1.00 97.44 211 SER A CA 1
ATOM 1708 C C . SER A 1 211 ? -10.307 -3.999 -2.715 1.00 97.44 211 SER A C 1
ATOM 1710 O O . SER A 1 211 ? -10.539 -4.679 -3.705 1.00 97.44 211 SER A O 1
ATOM 1712 N N . PHE A 1 212 ? -9.650 -4.489 -1.664 1.00 97.50 212 PHE A N 1
ATOM 1713 C CA . PHE A 1 212 ? -9.174 -5.871 -1.562 1.00 97.50 212 PHE A CA 1
ATOM 1714 C C . PHE A 1 212 ? -10.324 -6.880 -1.666 1.00 97.50 212 PHE A C 1
ATOM 1716 O O . PHE A 1 212 ? -10.261 -7.810 -2.463 1.00 97.50 212 PHE A O 1
ATOM 1723 N N . LEU A 1 213 ? -11.415 -6.658 -0.929 1.00 96.88 213 LEU A N 1
ATOM 1724 C CA . LEU A 1 213 ? -12.594 -7.527 -0.964 1.00 96.88 213 LEU A CA 1
ATOM 1725 C C . LEU A 1 213 ? -13.308 -7.525 -2.327 1.00 96.88 213 LEU A C 1
ATOM 1727 O O . LEU A 1 213 ? -13.917 -8.526 -2.690 1.00 96.88 213 LEU A O 1
ATOM 1731 N N . LEU A 1 214 ? -13.259 -6.413 -3.069 1.00 95.62 214 LEU A N 1
ATOM 1732 C CA . LEU A 1 214 ? -13.903 -6.287 -4.381 1.00 95.62 214 LEU A CA 1
ATOM 1733 C C . LEU A 1 214 ? -13.048 -6.815 -5.534 1.00 95.62 214 LEU A C 1
ATOM 1735 O O . LEU A 1 214 ? -13.598 -7.348 -6.495 1.00 95.62 214 LEU A O 1
ATOM 1739 N N . TYR A 1 215 ? -11.732 -6.618 -5.463 1.00 92.75 215 TYR A N 1
ATOM 1740 C CA . TYR A 1 215 ? -10.824 -6.859 -6.585 1.00 92.75 215 TYR A CA 1
ATOM 1741 C C . TYR A 1 215 ? -9.873 -8.038 -6.367 1.00 92.75 215 TYR A C 1
ATOM 1743 O O . TYR A 1 215 ? -9.192 -8.412 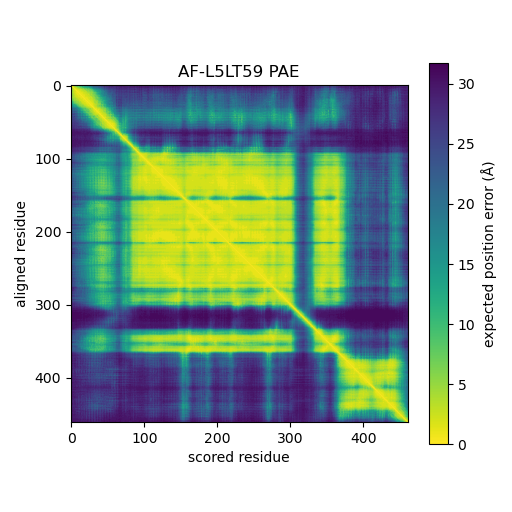-7.313 1.00 92.75 215 TYR A O 1
ATOM 1751 N N . GLY A 1 216 ? -9.852 -8.648 -5.176 1.00 85.75 216 GLY A N 1
ATOM 1752 C CA . GLY A 1 216 ? -9.159 -9.908 -4.889 1.00 85.75 216 GLY A CA 1
ATOM 1753 C C . GLY A 1 216 ? -7.744 -9.963 -5.465 1.00 85.75 216 GLY A C 1
ATOM 1754 O O . GLY A 1 216 ? -6.868 -9.212 -5.039 1.00 85.75 216 GLY A O 1
ATOM 1755 N N . ASP A 1 217 ? -7.559 -10.819 -6.472 1.00 84.62 217 ASP A N 1
ATOM 1756 C CA . ASP A 1 217 ? -6.291 -11.078 -7.171 1.00 84.62 217 ASP A CA 1
ATOM 1757 C C . ASP A 1 217 ? -5.648 -9.832 -7.816 1.00 84.62 217 ASP A C 1
ATOM 1759 O O . ASP A 1 217 ? -4.456 -9.835 -8.127 1.00 84.62 217 ASP A O 1
ATOM 1763 N N . ASP A 1 218 ? -6.412 -8.757 -8.024 1.00 90.75 218 ASP A N 1
ATOM 1764 C CA . ASP A 1 218 ? -5.939 -7.513 -8.634 1.00 90.75 218 ASP A CA 1
ATOM 1765 C C . ASP A 1 218 ? -5.497 -6.452 -7.616 1.00 90.75 218 ASP A C 1
ATOM 1767 O O . ASP A 1 218 ? -4.976 -5.406 -8.009 1.00 90.75 218 ASP A O 1
ATOM 1771 N N . LEU A 1 219 ? -5.690 -6.674 -6.314 1.00 95.62 219 LEU A N 1
ATOM 1772 C CA . LEU A 1 219 ? -5.205 -5.757 -5.286 1.00 95.62 219 LEU A CA 1
ATOM 1773 C C . LEU A 1 219 ? -4.540 -6.516 -4.145 1.00 95.62 219 LEU A C 1
ATOM 1775 O O . LEU A 1 219 ? -5.200 -7.133 -3.317 1.00 95.62 219 LEU A O 1
ATOM 1779 N N . CYS A 1 220 ? -3.221 -6.400 -4.056 1.00 97.00 220 CYS A N 1
ATOM 1780 C CA . CYS A 1 220 ? -2.438 -7.020 -2.999 1.00 97.00 220 CYS A CA 1
ATOM 1781 C C . CYS A 1 220 ? -2.098 -6.013 -1.899 1.00 97.00 220 CYS A C 1
ATOM 1783 O O . CYS A 1 220 ? -1.711 -4.872 -2.162 1.00 97.00 220 CYS A O 1
ATOM 1785 N N . LEU A 1 221 ? -2.213 -6.468 -0.653 1.00 98.06 221 LEU A N 1
ATOM 1786 C CA . LEU A 1 221 ? -1.804 -5.735 0.539 1.00 98.06 221 LEU A CA 1
ATOM 1787 C C . LEU A 1 221 ? -0.669 -6.507 1.206 1.00 98.06 221 LEU A C 1
ATOM 1789 O O . LEU A 1 221 ? -0.850 -7.675 1.551 1.00 98.06 221 LEU A O 1
ATOM 1793 N N . ASN A 1 222 ? 0.475 -5.857 1.401 1.00 97.38 222 ASN A N 1
ATOM 1794 C CA . ASN A 1 222 ? 1.551 -6.394 2.231 1.00 97.38 222 ASN A CA 1
ATOM 1795 C C . ASN A 1 222 ? 1.497 -5.755 3.621 1.00 97.38 222 ASN A C 1
ATOM 1797 O O . ASN A 1 222 ? 1.076 -4.609 3.770 1.00 97.38 222 ASN A O 1
ATOM 1801 N N . ARG A 1 223 ? 1.947 -6.486 4.635 1.00 96.62 223 ARG A N 1
ATOM 1802 C CA . ARG A 1 223 ? 2.069 -6.003 6.007 1.00 96.62 223 ARG A CA 1
ATOM 1803 C C . ARG A 1 223 ? 3.292 -5.093 6.136 1.00 96.62 223 ARG A C 1
ATOM 1805 O O . ARG A 1 223 ? 4.404 -5.526 5.836 1.00 96.62 223 ARG A O 1
ATOM 1812 N N . GLY A 1 224 ? 3.089 -3.865 6.603 1.00 94.44 224 GLY A N 1
ATOM 1813 C CA . GLY A 1 224 ? 4.153 -2.983 7.069 1.00 94.44 224 GLY A CA 1
ATOM 1814 C C . GLY A 1 224 ? 4.404 -3.134 8.563 1.00 94.44 224 GLY A C 1
ATOM 1815 O O . GLY A 1 224 ? 3.739 -3.922 9.248 1.00 94.44 224 GLY A O 1
ATOM 1816 N N . ASN A 1 225 ? 5.383 -2.399 9.086 1.00 89.81 225 ASN A N 1
ATOM 1817 C CA . ASN A 1 225 ? 5.652 -2.442 10.521 1.00 89.81 225 ASN A CA 1
ATOM 1818 C C . ASN A 1 225 ? 4.620 -1.646 11.326 1.00 89.81 225 ASN A C 1
ATOM 1820 O O . ASN A 1 225 ? 4.403 -1.964 12.495 1.00 89.81 225 ASN A O 1
ATOM 1824 N N . HIS A 1 226 ? 3.936 -0.684 10.704 1.00 93.44 226 HIS A N 1
ATOM 1825 C CA . HIS A 1 226 ? 2.854 0.071 11.322 1.00 93.44 226 HIS A CA 1
ATOM 1826 C C . HIS A 1 226 ? 1.507 -0.670 11.329 1.00 93.44 226 HIS A C 1
ATOM 1828 O O . HIS A 1 226 ? 0.598 -0.277 12.061 1.00 93.44 226 HIS A O 1
ATOM 1834 N N . GLU A 1 227 ? 1.368 -1.805 10.641 1.00 96.56 227 GLU A N 1
ATOM 1835 C CA . GLU A 1 227 ? 0.262 -2.752 10.853 1.00 96.56 227 GLU A CA 1
ATOM 1836 C C . GLU A 1 227 ? 0.537 -3.648 12.084 1.00 96.56 227 GLU A C 1
ATOM 1838 O O . GLU A 1 227 ? 0.605 -4.885 12.032 1.00 96.56 227 GLU A O 1
ATOM 1843 N N . ASP A 1 228 ? 0.730 -2.978 13.223 1.00 88.25 228 ASP A N 1
ATOM 1844 C CA . ASP A 1 228 ? 1.159 -3.532 14.505 1.00 88.25 228 ASP A CA 1
ATOM 1845 C C . ASP A 1 228 ? 0.597 -2.709 15.673 1.00 88.25 228 ASP A C 1
ATOM 1847 O O . ASP A 1 228 ? 0.688 -1.477 15.705 1.00 88.25 228 ASP A O 1
ATOM 1851 N N . PHE A 1 229 ? 0.056 -3.390 16.685 1.00 81.69 229 PHE A N 1
ATOM 1852 C CA . PHE A 1 229 ? -0.587 -2.724 17.817 1.00 81.69 229 PHE A CA 1
ATOM 1853 C C . PHE A 1 229 ? 0.373 -1.836 18.635 1.00 81.69 229 PHE A C 1
ATOM 1855 O O . PHE A 1 229 ? -0.047 -0.790 19.143 1.00 81.69 229 PHE A O 1
ATOM 1862 N N . LEU A 1 230 ? 1.651 -2.217 18.771 1.00 76.88 230 LEU A N 1
ATOM 1863 C CA . LEU A 1 230 ? 2.656 -1.437 19.501 1.00 76.88 230 LEU A CA 1
ATOM 1864 C C . LEU A 1 230 ? 2.970 -0.142 18.758 1.00 76.88 230 LEU A C 1
ATOM 1866 O O . LEU A 1 230 ? 3.069 0.917 19.388 1.00 76.88 230 LEU A O 1
ATOM 1870 N N . MET A 1 231 ? 3.071 -0.211 17.428 1.00 81.44 231 MET A N 1
ATOM 1871 C CA . MET A 1 231 ? 3.262 0.979 16.599 1.00 81.44 231 MET A CA 1
ATOM 1872 C C . MET A 1 231 ? 2.039 1.890 16.681 1.00 81.44 231 MET A C 1
ATOM 1874 O O . MET A 1 231 ? 2.176 3.071 17.012 1.00 81.44 231 MET A O 1
ATOM 1878 N N . ASN A 1 232 ? 0.836 1.331 16.555 1.00 85.94 232 ASN A N 1
ATOM 1879 C CA . ASN A 1 232 ? -0.409 2.100 16.586 1.00 85.94 232 ASN A CA 1
ATOM 1880 C C . ASN A 1 232 ? -0.631 2.865 17.895 1.00 85.94 232 ASN A C 1
ATOM 1882 O O . ASN A 1 232 ? -1.152 3.990 17.901 1.00 85.94 232 ASN A O 1
ATOM 1886 N N . MET A 1 233 ? -0.230 2.267 19.023 1.00 77.69 233 MET A N 1
ATOM 1887 C CA . MET A 1 233 ? -0.286 2.902 20.342 1.00 77.69 233 MET A CA 1
ATOM 1888 C C . MET A 1 233 ? 0.606 4.141 20.433 1.00 77.69 233 MET A C 1
ATOM 1890 O O . MET A 1 233 ? 0.239 5.113 21.100 1.00 77.69 233 MET A O 1
ATOM 1894 N N . ARG A 1 234 ? 1.765 4.116 19.771 1.00 77.19 234 ARG A N 1
ATOM 1895 C CA . ARG A 1 234 ? 2.774 5.175 19.842 1.00 77.19 234 ARG A CA 1
ATOM 1896 C C . ARG A 1 234 ? 2.575 6.252 18.780 1.00 77.19 234 ARG A C 1
ATOM 1898 O O . ARG A 1 234 ? 2.717 7.434 19.091 1.00 77.19 234 ARG A O 1
ATOM 1905 N N . TYR A 1 235 ? 2.241 5.861 17.553 1.00 79.62 235 TYR A N 1
ATOM 1906 C CA . TYR A 1 235 ? 2.317 6.735 16.380 1.00 79.62 235 TYR A CA 1
ATOM 1907 C C . TYR A 1 235 ? 0.965 7.281 15.901 1.00 79.62 235 TYR A C 1
ATOM 1909 O O . TYR A 1 235 ? 0.916 8.052 14.942 1.00 79.62 235 TYR A O 1
ATOM 1917 N N . GLY A 1 236 ? -0.110 7.019 16.650 1.00 84.12 236 GLY A N 1
ATOM 1918 C CA . GLY A 1 236 ? -1.323 7.836 16.638 1.00 84.12 236 GLY A CA 1
ATOM 1919 C C . GLY A 1 236 ? -2.589 7.134 16.161 1.00 84.12 236 GLY A C 1
ATOM 1920 O O . GLY A 1 236 ? -3.676 7.641 16.452 1.00 84.12 236 GLY A O 1
ATOM 1921 N N . PHE A 1 237 ? -2.498 5.968 15.521 1.00 94.75 237 PHE A N 1
ATOM 1922 C CA . PHE A 1 237 ? -3.661 5.263 14.991 1.00 94.75 237 PHE A CA 1
ATOM 1923 C C . PHE A 1 237 ? -4.621 4.815 16.098 1.00 94.75 237 PHE A C 1
ATOM 1925 O O . PHE A 1 237 ? -5.829 5.035 15.990 1.00 94.75 237 PHE A O 1
ATOM 1932 N N . THR A 1 238 ? -4.107 4.330 17.236 1.00 89.06 238 THR A N 1
ATOM 1933 C CA . THR A 1 238 ? -4.956 4.003 18.397 1.00 89.06 238 THR A CA 1
ATOM 1934 C C . THR A 1 238 ? -5.746 5.225 18.867 1.00 89.06 238 THR A C 1
ATOM 1936 O O . THR A 1 238 ? -6.952 5.146 19.118 1.00 89.06 238 THR A O 1
ATOM 1939 N N . LYS A 1 239 ? -5.098 6.393 18.941 1.00 89.81 239 LYS A N 1
ATOM 1940 C CA . LYS A 1 239 ? -5.761 7.645 19.330 1.00 89.81 239 LYS A CA 1
ATOM 1941 C C . LYS A 1 239 ? -6.818 8.063 18.305 1.00 89.81 239 LYS A C 1
ATOM 1943 O O . LYS A 1 239 ? -7.891 8.519 18.702 1.00 89.81 239 LYS A O 1
ATOM 1948 N N . GLU A 1 240 ? -6.530 7.903 17.015 1.00 97.56 240 GLU A N 1
ATOM 1949 C CA . GLU A 1 240 ? -7.462 8.187 15.923 1.00 97.56 240 GLU A CA 1
ATOM 1950 C C . GLU A 1 240 ? -8.744 7.348 16.052 1.00 97.56 240 GLU A C 1
ATOM 1952 O O . GLU A 1 240 ? -9.844 7.908 16.106 1.00 97.56 240 GLU A O 1
ATOM 1957 N N . VAL A 1 241 ? -8.609 6.024 16.189 1.00 96.19 241 VAL A N 1
ATOM 1958 C CA . VAL A 1 241 ? -9.743 5.089 16.283 1.00 96.19 241 VAL A CA 1
ATOM 1959 C C . VAL A 1 241 ? -10.564 5.327 17.553 1.00 96.19 241 VAL A C 1
ATOM 1961 O O . VAL A 1 241 ? -11.793 5.422 17.490 1.00 96.19 241 VAL A O 1
ATOM 1964 N N . LEU A 1 242 ? -9.917 5.492 18.712 1.00 91.94 242 LEU A N 1
ATOM 1965 C CA . LEU A 1 242 ? -10.624 5.769 19.970 1.00 91.94 242 LEU A CA 1
ATOM 1966 C C . LEU A 1 242 ? -11.398 7.093 19.920 1.00 91.94 242 LEU A C 1
ATOM 1968 O O . LEU A 1 242 ? -12.511 7.175 20.442 1.00 91.94 242 LEU A O 1
ATOM 1972 N N . SER A 1 243 ? -10.838 8.114 19.269 1.00 95.38 243 SER A N 1
ATOM 1973 C CA . SER A 1 243 ? -11.491 9.415 19.107 1.00 95.38 243 SER A CA 1
ATOM 1974 C C . SER A 1 243 ? -12.709 9.337 18.177 1.00 95.38 243 SER A C 1
ATOM 1976 O O . SER A 1 243 ? -13.786 9.824 18.530 1.00 95.38 243 SER A O 1
ATOM 1978 N N . LYS A 1 244 ? -12.566 8.690 17.010 1.00 96.56 244 LYS A N 1
ATOM 1979 C CA . LYS A 1 244 ? -13.632 8.598 15.995 1.00 96.56 244 LYS A CA 1
ATOM 1980 C C . LYS A 1 244 ? -14.787 7.689 16.433 1.00 96.56 244 LYS A C 1
ATOM 1982 O O . LYS A 1 244 ? -15.946 8.047 16.233 1.00 96.56 244 LYS A O 1
ATOM 1987 N N . TYR A 1 245 ? -14.492 6.558 17.079 1.00 94.75 245 TYR A N 1
ATOM 1988 C CA . TYR A 1 245 ? -15.482 5.501 17.349 1.00 94.75 245 TYR A CA 1
ATOM 1989 C C . TYR A 1 245 ? -15.875 5.345 18.824 1.00 94.75 245 TYR A C 1
ATOM 1991 O O . TYR A 1 245 ? -16.774 4.562 19.144 1.00 94.75 245 TYR A O 1
ATOM 1999 N N . LYS A 1 246 ? -15.255 6.111 19.732 1.00 91.62 246 LYS A N 1
ATOM 2000 C CA . LYS A 1 246 ? -15.619 6.214 21.155 1.00 91.62 246 LYS A CA 1
ATOM 2001 C C . LYS A 1 246 ? -15.748 4.836 21.820 1.00 91.62 246 LYS A C 1
ATOM 2003 O O . LYS A 1 246 ? -14.764 4.108 21.925 1.00 91.62 246 LYS A O 1
ATOM 2008 N N . ILE A 1 247 ? -16.958 4.466 22.250 1.00 88.06 247 ILE A N 1
ATOM 2009 C CA . ILE A 1 247 ? -17.254 3.207 22.947 1.00 88.06 247 ILE A CA 1
ATOM 2010 C C . ILE A 1 247 ? -16.893 1.966 22.117 1.00 88.06 247 ILE A C 1
ATOM 2012 O O . ILE A 1 247 ? -16.499 0.955 22.689 1.00 88.06 247 ILE A O 1
ATOM 2016 N N . TYR A 1 248 ? -16.944 2.061 20.784 1.00 90.88 248 TYR A N 1
ATOM 2017 C CA . TYR A 1 248 ? -16.614 0.957 19.879 1.00 90.88 248 TYR A CA 1
ATOM 2018 C C . TYR A 1 248 ? -15.133 0.924 19.485 1.00 90.88 248 TYR A C 1
ATOM 2020 O O . TYR A 1 248 ? -14.662 -0.083 18.962 1.00 90.88 248 TYR A O 1
ATOM 2028 N N . GLY A 1 249 ? -14.369 1.986 19.769 1.00 88.25 249 GLY A N 1
ATOM 2029 C CA . GLY A 1 249 ? -12.978 2.106 19.328 1.00 88.25 249 GLY A CA 1
ATOM 2030 C C . GLY A 1 249 ? -12.072 0.997 19.868 1.00 88.25 249 GLY A C 1
ATOM 2031 O O . GLY A 1 249 ? -11.271 0.447 19.122 1.00 88.25 249 GLY A O 1
ATOM 2032 N N . LYS A 1 250 ? -12.248 0.595 21.135 1.00 86.19 250 LYS A N 1
ATOM 2033 C CA . LYS A 1 250 ? -11.482 -0.523 21.720 1.00 86.19 250 LYS A CA 1
ATOM 2034 C C . LYS A 1 250 ? -11.739 -1.840 20.991 1.00 86.19 250 LYS A C 1
ATOM 2036 O O . LYS A 1 250 ? -10.799 -2.585 20.746 1.00 86.19 250 LYS A O 1
ATOM 2041 N N . LYS A 1 251 ? -12.998 -2.115 20.636 1.00 88.88 251 LYS A N 1
ATOM 2042 C CA . LYS A 1 251 ? -13.363 -3.345 19.927 1.00 88.88 251 LYS A CA 1
ATOM 2043 C C . LYS A 1 251 ? -12.822 -3.344 18.499 1.00 88.88 251 LYS A C 1
ATOM 2045 O O . LYS A 1 251 ? -12.306 -4.361 18.059 1.00 88.88 251 LYS A O 1
ATOM 2050 N N . ILE A 1 252 ? -12.883 -2.203 17.811 1.00 94.44 252 ILE A N 1
ATOM 2051 C CA . ILE A 1 252 ? -12.288 -2.039 16.477 1.00 94.44 252 ILE A CA 1
ATOM 2052 C C . ILE A 1 252 ? -10.777 -2.311 16.524 1.00 94.44 252 ILE A C 1
ATOM 2054 O O . ILE A 1 252 ? -10.288 -3.084 15.711 1.00 94.44 252 ILE A O 1
ATOM 2058 N N . LEU A 1 253 ? -10.052 -1.755 17.503 1.00 91.56 253 LEU A N 1
ATOM 2059 C CA . LEU A 1 253 ? -8.609 -1.991 17.661 1.00 91.56 253 LEU A CA 1
ATOM 2060 C C . LEU A 1 253 ? -8.263 -3.461 17.934 1.00 91.56 253 LEU A C 1
ATOM 2062 O O . LEU A 1 253 ? -7.299 -3.964 17.372 1.00 91.56 253 LEU A O 1
ATOM 2066 N N . GLN A 1 254 ? -9.065 -4.160 18.743 1.00 88.81 254 GLN A N 1
ATOM 2067 C CA . GLN A 1 254 ? -8.883 -5.598 18.979 1.00 88.81 254 GLN A CA 1
ATOM 2068 C C . GLN A 1 254 ? -9.013 -6.408 17.684 1.00 88.81 254 GLN A C 1
ATOM 2070 O O . GLN A 1 254 ? -8.173 -7.252 17.398 1.00 88.81 254 GLN A O 1
ATOM 2075 N N . VAL A 1 255 ? -10.045 -6.130 16.879 1.00 93.56 255 VAL A N 1
ATOM 2076 C CA . VAL A 1 255 ? -10.239 -6.829 15.600 1.00 93.56 255 VAL A CA 1
ATOM 2077 C C . VAL A 1 255 ? -9.132 -6.462 14.605 1.00 93.56 255 VAL A C 1
ATOM 2079 O O . VAL A 1 255 ? -8.663 -7.332 13.879 1.00 93.56 255 VAL A O 1
ATOM 2082 N N . LEU A 1 256 ? -8.678 -5.205 14.591 1.00 95.50 256 LEU A N 1
ATOM 2083 C CA . LEU A 1 256 ? -7.564 -4.756 13.750 1.00 95.50 256 LEU A CA 1
ATOM 2084 C C . LEU A 1 256 ? -6.255 -5.488 14.057 1.00 95.50 256 LEU A C 1
ATOM 2086 O O . LEU A 1 256 ? -5.585 -5.897 13.116 1.00 95.50 256 LEU A O 1
ATOM 2090 N N . GLU A 1 257 ? -5.916 -5.705 15.334 1.00 90.38 257 GLU A N 1
ATOM 2091 C CA . GLU A 1 257 ? -4.730 -6.491 15.725 1.00 90.38 257 GLU A CA 1
ATOM 2092 C C . GLU A 1 257 ? -4.767 -7.891 15.092 1.00 90.38 257 GLU A C 1
ATOM 2094 O O . GLU A 1 257 ? -3.771 -8.368 14.548 1.00 90.38 257 GLU A O 1
ATOM 2099 N N . GLU A 1 258 ? -5.937 -8.534 15.105 1.00 91.75 258 GLU A N 1
ATOM 2100 C CA . GLU A 1 258 ? -6.120 -9.846 14.488 1.00 91.75 258 GLU A CA 1
ATOM 2101 C C . GLU A 1 258 ? -6.052 -9.786 12.958 1.00 91.75 258 GLU A C 1
ATOM 2103 O O . GLU A 1 258 ? -5.433 -10.654 12.349 1.00 91.75 258 GLU A O 1
ATOM 2108 N N . VAL A 1 259 ? -6.671 -8.781 12.329 1.00 96.50 259 VAL A N 1
ATOM 2109 C CA . VAL A 1 259 ? -6.646 -8.588 10.867 1.00 96.50 259 VAL A CA 1
ATOM 2110 C C . VAL A 1 259 ? -5.219 -8.357 10.374 1.00 96.50 259 VAL A C 1
ATOM 2112 O O . VAL A 1 259 ? -4.794 -9.000 9.416 1.00 96.50 259 VAL A O 1
ATOM 2115 N N . PHE A 1 260 ? -4.458 -7.489 11.043 1.00 96.69 260 PHE A N 1
ATOM 2116 C CA . PHE A 1 260 ? -3.080 -7.176 10.669 1.00 96.69 260 PHE A CA 1
ATOM 2117 C C . PHE A 1 260 ? -2.165 -8.397 10.723 1.00 96.69 260 PHE A C 1
ATOM 2119 O O . PHE A 1 260 ? -1.325 -8.563 9.842 1.00 96.69 260 PHE A O 1
ATOM 2126 N N . ALA A 1 261 ? -2.370 -9.302 11.683 1.00 93.12 261 ALA A N 1
ATOM 2127 C CA . ALA A 1 261 ? -1.610 -10.547 11.765 1.00 93.12 261 ALA A CA 1
ATOM 2128 C C . ALA A 1 261 ? -1.812 -11.481 10.552 1.00 93.12 261 ALA A C 1
ATOM 2130 O O . ALA A 1 261 ? -0.966 -12.335 10.290 1.00 93.12 261 ALA A O 1
ATOM 2131 N N . TRP A 1 262 ? -2.905 -11.317 9.798 1.00 96.12 262 TRP A N 1
ATOM 2132 C CA . TRP A 1 262 ? -3.199 -12.107 8.599 1.00 96.12 262 TRP A CA 1
ATOM 2133 C C . TRP A 1 262 ? -2.747 -11.461 7.286 1.00 96.12 262 TRP A C 1
ATOM 2135 O O . TRP A 1 262 ? -2.802 -12.138 6.255 1.00 96.12 262 TRP A O 1
ATOM 2145 N N . LEU A 1 263 ? -2.268 -10.213 7.289 1.00 96.69 263 LEU A N 1
ATOM 2146 C CA . LEU A 1 263 ? -1.744 -9.573 6.079 1.00 96.69 263 LEU A CA 1
ATOM 2147 C C . LEU A 1 263 ? -0.530 -10.350 5.523 1.00 96.69 263 LEU A C 1
ATOM 2149 O O . LEU A 1 263 ? 0.355 -10.709 6.304 1.00 96.69 263 LEU A O 1
ATOM 2153 N N . PRO A 1 264 ? -0.468 -10.615 4.203 1.00 95.81 264 PRO A N 1
ATOM 2154 C CA . PRO A 1 264 ? 0.714 -11.169 3.543 1.00 95.81 264 PRO A CA 1
ATOM 2155 C C . PRO A 1 264 ? 1.991 -10.385 3.871 1.00 95.81 264 PRO A C 1
ATOM 2157 O O . PRO A 1 264 ? 1.960 -9.173 4.053 1.00 95.81 264 PRO A O 1
ATOM 2160 N N . LEU A 1 265 ? 3.130 -11.069 3.936 1.00 93.75 265 LEU A N 1
ATOM 2161 C CA . LEU A 1 265 ? 4.432 -10.479 4.266 1.00 93.75 265 LEU A CA 1
ATOM 2162 C C . LEU A 1 265 ? 5.083 -9.780 3.066 1.00 93.75 265 LEU A C 1
ATOM 2164 O O . LEU A 1 265 ? 5.920 -8.896 3.238 1.00 93.75 265 LEU A O 1
ATOM 2168 N N . GLY A 1 266 ? 4.704 -10.171 1.851 1.00 93.75 266 GLY A N 1
ATOM 2169 C CA . GLY A 1 266 ? 5.260 -9.616 0.629 1.00 93.75 266 GLY A CA 1
ATOM 2170 C C . GLY A 1 266 ? 4.496 -10.045 -0.615 1.00 93.75 266 GLY A C 1
ATOM 2171 O O . GLY A 1 266 ? 3.526 -10.804 -0.566 1.00 93.75 266 GLY A O 1
ATOM 2172 N N . THR A 1 267 ? 4.962 -9.553 -1.754 1.00 94.69 267 THR A N 1
ATOM 2173 C CA . THR A 1 267 ? 4.425 -9.887 -3.073 1.00 94.69 267 THR A CA 1
ATOM 2174 C C . THR A 1 267 ? 5.582 -10.176 -4.023 1.00 94.69 267 THR A C 1
ATOM 2176 O O . THR A 1 267 ? 6.576 -9.457 -4.018 1.00 94.69 267 THR A O 1
ATOM 2179 N N . VAL A 1 268 ? 5.454 -11.215 -4.840 1.00 91.12 268 VAL A N 1
ATOM 2180 C CA . VAL A 1 268 ? 6.401 -11.582 -5.893 1.00 91.12 268 VAL A CA 1
ATOM 2181 C C . VAL A 1 268 ? 5.730 -11.354 -7.246 1.00 91.12 268 VAL A C 1
ATOM 2183 O O . VAL A 1 268 ? 4.628 -11.851 -7.482 1.00 91.12 268 VAL A O 1
ATOM 2186 N N . ILE A 1 269 ? 6.380 -10.591 -8.125 1.00 87.94 269 ILE A N 1
ATOM 2187 C CA . ILE A 1 269 ? 5.916 -10.337 -9.494 1.00 87.94 269 ILE A CA 1
ATOM 2188 C C . ILE A 1 269 ? 6.810 -11.093 -10.478 1.00 87.94 269 ILE A C 1
ATOM 2190 O O . ILE A 1 269 ? 8.030 -10.939 -10.435 1.00 87.94 269 ILE A O 1
ATOM 2194 N N . ASP A 1 270 ? 6.192 -11.893 -11.351 1.00 81.00 270 ASP A N 1
ATOM 2195 C CA . ASP A 1 270 ? 6.840 -12.682 -12.417 1.00 81.00 270 ASP A CA 1
ATOM 2196 C C . ASP A 1 270 ? 7.986 -13.592 -11.947 1.00 81.00 270 ASP A C 1
ATOM 2198 O O . ASP A 1 270 ? 8.850 -13.954 -12.734 1.00 81.00 270 ASP A O 1
ATOM 2202 N N . ASP A 1 271 ? 8.001 -13.957 -10.661 1.00 83.06 271 ASP A N 1
ATOM 2203 C CA . ASP A 1 271 ? 9.098 -14.692 -10.014 1.00 83.06 271 ASP A CA 1
ATOM 2204 C C . ASP A 1 271 ? 10.474 -13.987 -10.126 1.00 83.06 271 ASP A C 1
ATOM 2206 O O . ASP A 1 271 ? 11.518 -14.589 -9.882 1.00 83.06 271 ASP A O 1
ATOM 2210 N N . GLU A 1 272 ? 10.470 -12.683 -10.436 1.00 78.81 272 GLU A N 1
ATOM 2211 C CA . GLU A 1 272 ? 11.662 -11.852 -10.657 1.00 78.81 272 GLU A CA 1
ATOM 2212 C C . GLU A 1 272 ? 11.755 -10.679 -9.669 1.00 78.81 272 GLU A C 1
ATOM 2214 O O . GLU A 1 272 ? 12.844 -10.343 -9.201 1.00 78.81 272 GLU A O 1
ATOM 2219 N N . ILE A 1 273 ? 10.625 -10.047 -9.332 1.00 85.06 273 ILE A N 1
ATOM 2220 C CA . ILE A 1 273 ? 10.588 -8.857 -8.472 1.00 85.06 273 ILE A CA 1
ATOM 2221 C C . ILE A 1 273 ? 9.972 -9.221 -7.125 1.00 85.06 273 ILE A C 1
ATOM 2223 O O . ILE A 1 273 ? 8.778 -9.507 -7.034 1.00 85.06 273 ILE A O 1
ATOM 2227 N N . LEU A 1 274 ? 10.771 -9.143 -6.062 1.00 87.38 274 LEU A N 1
ATOM 2228 C CA . LEU A 1 274 ? 10.301 -9.263 -4.685 1.00 87.38 274 LEU A CA 1
ATOM 2229 C C . LEU A 1 274 ? 9.950 -7.881 -4.115 1.00 87.38 274 LEU A C 1
ATOM 2231 O O . LEU A 1 274 ? 10.783 -6.977 -4.085 1.00 87.38 274 LEU A O 1
ATOM 2235 N N . ILE A 1 275 ? 8.726 -7.743 -3.612 1.00 90.88 275 ILE A N 1
ATOM 2236 C CA . ILE A 1 275 ? 8.213 -6.545 -2.947 1.00 90.88 275 ILE A CA 1
ATOM 2237 C C . ILE A 1 275 ? 7.971 -6.878 -1.476 1.00 90.88 275 ILE A C 1
ATOM 2239 O O . ILE A 1 275 ? 7.129 -7.719 -1.154 1.00 90.88 275 ILE A O 1
ATOM 2243 N N . MET A 1 276 ? 8.675 -6.182 -0.587 1.00 88.88 276 MET A N 1
ATOM 2244 C CA . MET A 1 276 ? 8.461 -6.226 0.861 1.00 88.88 276 MET A CA 1
ATOM 2245 C C . MET A 1 276 ? 8.503 -4.809 1.421 1.00 88.88 276 MET A C 1
ATOM 2247 O O . MET A 1 276 ? 9.142 -3.942 0.826 1.00 88.88 276 MET A O 1
ATOM 2251 N N . HIS A 1 277 ? 7.823 -4.566 2.541 1.00 90.69 277 HIS A N 1
ATOM 2252 C CA . HIS A 1 277 ? 7.751 -3.232 3.139 1.00 90.69 277 HIS A CA 1
ATOM 2253 C C . HIS A 1 277 ? 9.125 -2.743 3.625 1.00 90.69 277 HIS A C 1
ATOM 2255 O O . HIS A 1 277 ? 9.603 -1.708 3.175 1.00 90.69 277 HIS A O 1
ATOM 2261 N N . GLY A 1 278 ? 9.778 -3.525 4.490 1.00 81.31 278 GLY A N 1
ATOM 2262 C CA . GLY A 1 278 ? 11.118 -3.216 4.991 1.00 81.31 278 GLY A CA 1
ATOM 2263 C C . GLY A 1 278 ? 12.209 -3.590 3.986 1.00 81.31 278 GLY A C 1
ATOM 2264 O O . GLY A 1 278 ? 12.482 -2.883 3.021 1.00 81.31 278 GLY A O 1
ATOM 2265 N N . GLY A 1 279 ? 12.866 -4.727 4.209 1.00 74.94 279 GLY A N 1
ATOM 2266 C CA . GLY A 1 279 ? 13.946 -5.181 3.340 1.00 74.94 279 GLY A CA 1
ATOM 2267 C C . GLY A 1 279 ? 14.366 -6.615 3.614 1.00 74.94 279 GLY A C 1
ATOM 2268 O O . GLY A 1 279 ? 13.772 -7.308 4.439 1.00 74.94 279 GLY A O 1
ATOM 2269 N N . ILE A 1 280 ? 15.398 -7.052 2.901 1.00 71.19 280 ILE A N 1
ATOM 2270 C CA . ILE A 1 280 ? 16.004 -8.374 3.053 1.00 71.19 280 ILE A CA 1
ATOM 2271 C C . ILE A 1 280 ? 17.268 -8.286 3.912 1.00 71.19 280 ILE A C 1
ATOM 2273 O O . ILE A 1 280 ? 18.017 -7.311 3.856 1.00 71.19 280 ILE A O 1
ATOM 2277 N N . SER A 1 281 ? 17.510 -9.326 4.701 1.00 67.62 281 SER A N 1
ATOM 2278 C CA . SER A 1 281 ? 18.820 -9.631 5.279 1.00 67.62 281 SER A CA 1
ATOM 2279 C C . SER A 1 281 ? 19.562 -10.642 4.403 1.00 67.62 281 SER A C 1
ATOM 2281 O O . SER A 1 281 ? 18.949 -11.378 3.634 1.00 67.62 281 SER A O 1
ATOM 2283 N N . GLU A 1 282 ? 20.873 -10.774 4.585 1.00 63.97 282 GLU A N 1
ATOM 2284 C CA . GLU A 1 282 ? 21.665 -11.810 3.898 1.00 63.97 282 GLU A CA 1
ATOM 2285 C C . GLU A 1 282 ? 21.260 -13.242 4.274 1.00 63.97 282 GLU A C 1
ATOM 2287 O O . GLU A 1 282 ? 21.509 -14.187 3.534 1.00 63.97 282 GLU A O 1
ATOM 2292 N N . SER A 1 283 ? 20.610 -13.404 5.427 1.00 68.94 283 SER A N 1
ATOM 2293 C CA . SER A 1 283 ? 20.050 -14.670 5.901 1.00 68.94 283 SER A CA 1
ATOM 2294 C C . SER A 1 283 ? 18.581 -14.867 5.516 1.00 68.94 283 SER A C 1
ATOM 2296 O O . SER A 1 283 ? 17.933 -15.767 6.051 1.00 68.94 283 SER A O 1
ATOM 2298 N N . THR A 1 284 ? 18.020 -14.000 4.667 1.00 72.94 284 THR A N 1
ATOM 2299 C CA . THR A 1 284 ? 16.617 -14.103 4.257 1.00 72.94 284 THR A CA 1
ATOM 2300 C C . THR A 1 284 ? 16.424 -15.321 3.367 1.00 72.94 284 THR A C 1
ATOM 2302 O O . THR A 1 284 ? 16.958 -15.391 2.265 1.00 72.94 284 THR A O 1
ATOM 2305 N N . ASP A 1 285 ? 15.620 -16.267 3.846 1.00 77.06 285 ASP A N 1
ATOM 2306 C CA . ASP A 1 285 ? 15.208 -17.451 3.100 1.00 77.06 285 ASP A CA 1
ATOM 2307 C C . ASP A 1 285 ? 13.704 -17.378 2.823 1.00 77.06 285 ASP A C 1
ATOM 2309 O O . ASP A 1 285 ? 12.876 -17.466 3.735 1.00 77.06 285 ASP A O 1
ATOM 2313 N N . LEU A 1 286 ? 13.346 -17.222 1.547 1.00 77.94 286 LEU A N 1
ATOM 2314 C CA . LEU A 1 286 ? 11.949 -17.177 1.118 1.00 77.94 286 LEU A CA 1
ATOM 2315 C C . LEU A 1 286 ? 11.209 -18.486 1.413 1.00 77.94 286 LEU A C 1
ATOM 2317 O O . LEU A 1 286 ? 10.013 -18.441 1.697 1.00 77.94 286 LEU A O 1
ATOM 2321 N N . ASN A 1 287 ? 11.894 -19.636 1.423 1.00 82.75 287 ASN A N 1
ATOM 2322 C CA . ASN A 1 287 ? 11.269 -20.906 1.787 1.00 82.75 287 ASN A CA 1
ATOM 2323 C C . ASN A 1 287 ? 10.862 -20.892 3.255 1.00 82.75 287 ASN A C 1
ATOM 2325 O O . ASN A 1 287 ? 9.739 -21.269 3.581 1.00 82.75 287 ASN A O 1
ATOM 2329 N N . LEU A 1 288 ? 11.738 -20.413 4.141 1.00 83.56 288 LEU A N 1
ATOM 2330 C CA . LEU A 1 288 ? 11.400 -20.259 5.552 1.00 83.56 288 LEU A CA 1
ATOM 2331 C C . LEU A 1 288 ? 10.214 -19.303 5.715 1.00 83.56 288 LEU A C 1
ATOM 2333 O O . LEU A 1 288 ? 9.230 -19.660 6.362 1.00 83.56 288 LEU A O 1
ATOM 2337 N N . LEU A 1 289 ? 10.275 -18.127 5.082 1.00 84.3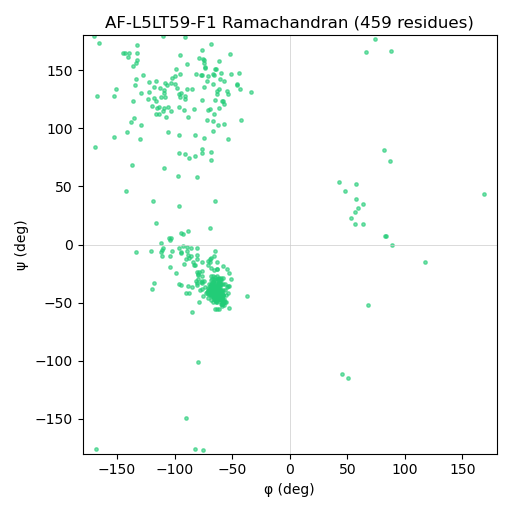8 289 LEU A N 1
ATOM 2338 C CA . LEU A 1 289 ? 9.213 -17.121 5.168 1.00 84.38 289 LEU A CA 1
ATOM 2339 C C . LEU A 1 289 ? 7.877 -17.620 4.599 1.00 84.38 289 LEU A C 1
ATOM 2341 O O . LEU A 1 289 ? 6.826 -17.223 5.097 1.00 84.38 289 LEU A O 1
ATOM 2345 N N . HIS A 1 290 ? 7.886 -18.526 3.620 1.00 85.44 290 HIS A N 1
ATOM 2346 C CA . HIS A 1 290 ? 6.670 -19.149 3.094 1.00 85.44 290 HIS A CA 1
ATOM 2347 C C . HIS A 1 290 ? 5.936 -20.004 4.142 1.00 85.44 290 HIS A C 1
ATOM 2349 O O . HIS A 1 290 ? 4.709 -20.060 4.129 1.00 85.44 290 HIS A O 1
ATOM 2355 N N . HIS A 1 291 ? 6.665 -20.616 5.081 1.00 86.00 291 HIS A N 1
ATOM 2356 C CA . HIS A 1 291 ? 6.110 -21.528 6.091 1.00 86.00 291 HIS A CA 1
ATOM 2357 C C . HIS A 1 291 ? 5.810 -20.860 7.441 1.00 86.00 291 HIS A C 1
ATOM 2359 O O . HIS A 1 291 ? 5.290 -21.512 8.347 1.00 86.00 291 HIS A O 1
ATOM 2365 N N . VAL A 1 292 ? 6.128 -19.574 7.606 1.00 86.94 292 VAL A N 1
ATOM 2366 C CA . VAL A 1 292 ? 5.868 -18.856 8.860 1.00 86.94 292 VAL A CA 1
ATOM 2367 C C . VAL A 1 292 ? 4.365 -18.779 9.141 1.00 86.94 292 VAL A C 1
ATOM 2369 O O . VAL A 1 292 ? 3.580 -18.311 8.320 1.00 86.94 292 VAL A O 1
ATOM 2372 N N . GLU A 1 293 ? 3.948 -19.153 10.348 1.00 88.69 293 GLU A N 1
ATOM 2373 C CA . GLU A 1 293 ? 2.574 -18.947 10.816 1.00 88.69 293 GLU A CA 1
ATOM 2374 C C . GLU A 1 293 ? 2.355 -17.473 11.194 1.00 88.69 293 GLU A C 1
ATOM 2376 O O . GLU A 1 293 ? 2.403 -17.087 12.365 1.00 88.69 293 GLU A O 1
ATOM 2381 N N . ARG A 1 294 ? 2.146 -16.615 10.187 1.00 89.81 294 ARG A N 1
ATOM 2382 C CA . ARG A 1 294 ? 2.098 -15.151 10.367 1.00 89.81 294 ARG A CA 1
ATOM 2383 C C . ARG A 1 294 ? 1.034 -14.669 11.355 1.00 89.81 294 ARG A C 1
ATOM 2385 O O . ARG A 1 294 ? 1.262 -13.697 12.067 1.00 89.81 294 ARG A O 1
ATOM 2392 N N . ASN A 1 295 ? -0.061 -15.407 11.509 1.00 86.19 295 ASN A N 1
ATOM 2393 C CA . ASN A 1 295 ? -1.101 -15.122 12.496 1.00 86.19 295 ASN A CA 1
ATOM 2394 C C . ASN A 1 295 ? -0.631 -15.264 13.954 1.00 86.19 295 ASN A C 1
ATOM 2396 O O . ASN A 1 295 ? -1.246 -14.693 14.855 1.00 86.19 295 ASN A O 1
ATOM 2400 N N . LYS A 1 296 ? 0.442 -16.027 14.201 1.00 83.56 296 LYS A N 1
ATOM 2401 C CA . LYS A 1 296 ? 1.092 -16.126 15.516 1.00 83.56 296 LYS A CA 1
ATOM 2402 C C . LYS A 1 296 ? 2.078 -14.977 15.754 1.00 83.56 296 LYS A C 1
ATOM 2404 O O . LYS A 1 296 ? 2.406 -14.689 16.905 1.00 83.56 296 LYS A O 1
ATOM 2409 N N . MET A 1 297 ? 2.498 -14.272 14.700 1.00 78.94 297 MET A N 1
ATOM 2410 C CA . MET A 1 297 ? 3.326 -13.067 14.786 1.00 78.94 297 MET A CA 1
ATOM 2411 C C . MET A 1 297 ? 2.455 -11.843 15.074 1.00 78.94 297 MET A C 1
ATOM 2413 O O . MET A 1 297 ? 2.154 -11.027 14.197 1.00 78.94 297 MET A O 1
ATOM 2417 N N . LYS A 1 298 ? 2.027 -11.720 16.334 1.00 69.00 298 LYS A N 1
ATOM 2418 C CA . LYS A 1 298 ? 1.213 -10.582 16.784 1.00 69.00 298 LYS A CA 1
ATOM 2419 C C . LYS A 1 298 ? 1.913 -9.248 16.580 1.00 69.00 298 LYS A C 1
ATOM 2421 O O . LYS A 1 298 ? 1.267 -8.290 16.165 1.00 69.00 298 LYS A O 1
ATOM 2426 N N . SER A 1 299 ? 3.219 -9.214 16.836 1.00 76.56 299 SER A N 1
ATOM 2427 C CA . SER A 1 299 ? 4.047 -8.057 16.545 1.00 76.56 299 SER A CA 1
ATOM 2428 C C . SER A 1 299 ? 5.188 -8.412 15.609 1.00 76.56 299 SER A C 1
ATOM 2430 O O . SER A 1 299 ? 5.806 -9.461 15.773 1.00 76.56 299 SER A O 1
ATOM 2432 N N . VAL A 1 300 ? 5.478 -7.526 14.657 1.00 73.25 300 VAL A N 1
ATOM 2433 C CA . VAL A 1 300 ? 6.640 -7.662 13.764 1.00 73.25 300 VAL A CA 1
ATOM 2434 C C . VAL A 1 300 ? 7.957 -7.300 14.461 1.00 73.25 300 VAL A C 1
ATOM 2436 O O . VAL A 1 300 ? 9.030 -7.633 13.969 1.00 73.25 300 VAL A O 1
ATOM 2439 N N . LEU A 1 301 ? 7.887 -6.633 15.621 1.00 65.75 301 LEU A N 1
ATOM 2440 C CA . LEU A 1 301 ? 9.049 -6.199 16.407 1.00 65.75 301 LEU A CA 1
ATOM 2441 C C . LEU A 1 301 ? 9.476 -7.204 17.477 1.00 65.75 301 LEU A C 1
ATOM 2443 O O . LEU A 1 301 ? 10.435 -6.954 18.217 1.00 65.75 301 LEU A O 1
ATOM 2447 N N . MET A 1 302 ? 8.751 -8.315 17.603 1.00 61.12 302 MET A N 1
ATOM 2448 C CA . MET A 1 302 ? 9.091 -9.384 18.529 1.00 61.12 302 MET A CA 1
ATOM 2449 C C . MET A 1 302 ? 9.275 -10.688 17.758 1.00 61.12 302 MET A C 1
ATOM 2451 O O . MET A 1 302 ? 8.407 -11.045 16.959 1.00 61.12 302 MET A O 1
ATOM 2455 N N . PRO A 1 303 ? 10.377 -11.423 17.989 1.00 48.41 303 PRO A N 1
ATOM 2456 C CA . PRO A 1 303 ? 10.523 -12.746 17.409 1.00 48.41 303 PRO A CA 1
ATOM 2457 C C . PRO A 1 303 ? 9.376 -13.657 17.885 1.00 48.41 303 PRO A C 1
ATOM 2459 O O . PRO A 1 303 ? 8.894 -13.501 19.013 1.00 48.41 303 PRO A O 1
ATOM 2462 N N . PRO A 1 304 ? 8.919 -14.606 17.050 1.00 45.81 304 PRO A N 1
ATOM 2463 C CA . PRO A 1 304 ? 7.897 -15.559 17.454 1.00 45.81 304 PRO A CA 1
ATOM 2464 C C . PRO A 1 304 ? 8.381 -16.338 18.681 1.00 45.81 304 PRO A C 1
ATOM 2466 O O . PRO A 1 304 ? 9.447 -16.952 18.661 1.00 45.81 304 PRO A O 1
ATOM 2469 N N . VAL A 1 305 ? 7.604 -16.292 19.766 1.00 40.69 305 VAL A N 1
ATOM 2470 C CA . VAL A 1 305 ? 7.900 -17.058 20.982 1.00 40.69 305 VAL A CA 1
ATOM 2471 C C . VAL A 1 305 ? 7.799 -18.547 20.628 1.00 40.69 305 VAL A C 1
ATOM 2473 O O . VAL A 1 305 ? 6.742 -18.958 20.139 1.00 40.69 305 VAL A O 1
ATOM 2476 N N . PRO A 1 306 ? 8.841 -19.370 20.855 1.00 35.44 306 PRO A N 1
ATOM 2477 C CA . PRO A 1 306 ? 8.754 -20.802 20.611 1.00 35.44 306 PRO A CA 1
ATOM 2478 C C . PRO A 1 306 ? 7.666 -21.399 21.504 1.00 35.44 306 PRO A C 1
ATOM 2480 O O . PRO A 1 306 ? 7.751 -21.347 22.732 1.00 35.44 306 PRO A O 1
ATOM 2483 N N . VAL A 1 307 ? 6.622 -21.951 20.892 1.00 35.97 307 VAL A N 1
ATOM 2484 C CA . VAL A 1 307 ? 5.604 -22.723 21.603 1.00 35.97 307 VAL A CA 1
ATOM 2485 C C . VAL A 1 307 ? 6.046 -24.178 21.582 1.00 35.97 307 VAL A C 1
ATOM 2487 O O . VAL A 1 307 ? 5.531 -24.953 20.795 1.00 35.97 307 VAL A O 1
ATOM 2490 N N . ASP A 1 308 ? 6.994 -24.539 22.445 1.00 31.36 308 ASP A N 1
ATOM 2491 C CA . ASP A 1 308 ? 7.239 -25.941 22.793 1.00 31.36 308 ASP A CA 1
ATOM 2492 C C . ASP A 1 308 ? 7.291 -26.083 24.316 1.00 31.36 308 ASP A C 1
ATOM 2494 O O . ASP A 1 308 ? 8.319 -25.943 24.981 1.00 31.36 308 ASP A O 1
ATOM 2498 N N . LYS A 1 309 ? 6.116 -26.362 24.884 1.00 36.31 309 LYS A N 1
ATOM 2499 C CA . LYS A 1 309 ? 6.005 -27.112 26.132 1.00 36.31 309 LYS A CA 1
ATOM 2500 C C . LYS A 1 309 ? 6.092 -28.583 25.735 1.00 36.31 309 LYS A C 1
ATOM 2502 O O . LYS A 1 309 ? 5.075 -29.095 25.298 1.00 36.31 309 LYS A O 1
ATOM 2507 N N . ASP A 1 310 ? 7.285 -29.183 25.786 1.00 30.36 310 ASP A N 1
ATOM 2508 C CA . ASP A 1 310 ? 7.523 -30.619 26.085 1.00 30.36 310 ASP A CA 1
ATOM 2509 C C . ASP A 1 310 ? 8.975 -31.077 25.811 1.00 30.36 310 ASP A C 1
ATOM 2511 O O . ASP A 1 310 ? 9.235 -32.169 25.312 1.00 30.36 310 ASP A O 1
ATOM 2515 N N . SER A 1 311 ? 9.975 -30.283 26.205 1.00 27.17 311 SER A N 1
ATOM 2516 C CA . SER A 1 311 ? 11.372 -30.753 26.231 1.00 27.17 311 SER A CA 1
ATOM 2517 C C . SER A 1 311 ? 12.155 -30.216 27.433 1.00 27.17 311 SER A C 1
ATOM 2519 O O . SER A 1 311 ? 13.283 -29.747 27.307 1.00 27.17 311 SER A O 1
ATOM 2521 N N . P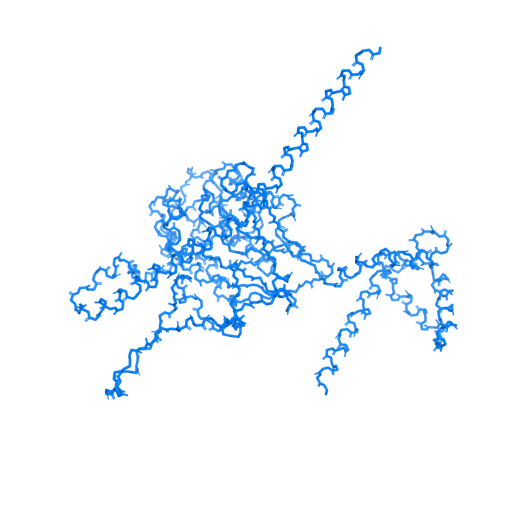HE A 1 312 ? 11.552 -30.285 28.623 1.00 30.19 312 PHE A N 1
ATOM 2522 C CA . PHE A 1 312 ? 12.235 -30.078 29.905 1.00 30.19 312 PHE A CA 1
ATOM 2523 C C . PHE A 1 312 ? 12.368 -31.399 30.665 1.00 30.19 312 PHE A C 1
ATOM 2525 O O . PHE A 1 312 ? 11.824 -31.564 31.749 1.00 30.19 312 PHE A O 1
ATOM 2532 N N . THR A 1 313 ? 13.141 -32.335 30.122 1.00 29.77 313 THR A N 1
ATOM 2533 C CA . THR A 1 313 ? 13.816 -33.346 30.942 1.00 29.77 313 THR A CA 1
ATOM 2534 C C . THR A 1 313 ? 15.080 -33.798 30.229 1.00 29.77 313 THR A C 1
ATOM 2536 O O . THR A 1 313 ? 15.030 -34.191 29.073 1.00 29.77 313 THR A O 1
ATOM 2539 N N . GLU A 1 314 ? 16.186 -33.745 30.971 1.00 29.50 314 GLU A N 1
ATOM 2540 C CA . GLU A 1 314 ? 17.532 -34.222 30.628 1.00 29.50 314 GLU A CA 1
ATOM 2541 C C . GLU A 1 314 ? 18.405 -33.303 29.760 1.00 29.50 314 GLU A C 1
ATOM 2543 O O . GLU A 1 314 ? 18.619 -33.520 28.578 1.00 29.50 314 GLU A O 1
ATOM 2548 N N . MET A 1 315 ? 19.036 -32.321 30.412 1.00 26.80 315 MET A N 1
ATOM 2549 C CA . MET A 1 315 ? 20.502 -32.298 30.552 1.00 26.80 315 MET A CA 1
ATOM 2550 C C . MET A 1 315 ? 20.907 -31.211 31.557 1.00 26.80 315 MET A C 1
ATOM 2552 O O . MET A 1 315 ? 21.269 -30.089 31.213 1.00 26.80 315 MET A O 1
ATOM 2556 N N . ASN A 1 316 ? 20.868 -31.569 32.843 1.00 30.00 316 ASN A N 1
ATOM 2557 C CA . ASN A 1 316 ? 21.643 -30.858 33.854 1.00 30.00 316 ASN A CA 1
ATOM 2558 C C . ASN A 1 316 ? 23.136 -31.176 33.668 1.00 30.00 316 ASN A C 1
ATOM 2560 O O . ASN A 1 316 ? 23.506 -32.314 33.387 1.00 30.00 316 ASN A O 1
ATOM 2564 N N . ASN A 1 317 ? 23.966 -30.166 33.937 1.00 30.88 317 ASN A N 1
ATOM 2565 C CA . ASN A 1 317 ? 25.434 -30.162 33.994 1.00 30.88 317 ASN A CA 1
ATOM 2566 C C . ASN A 1 317 ? 26.189 -29.916 32.681 1.00 30.88 317 ASN A C 1
ATOM 2568 O O . ASN A 1 317 ? 26.926 -30.768 32.191 1.00 30.88 317 ASN A O 1
ATOM 2572 N N . LYS A 1 318 ? 26.136 -28.662 32.222 1.00 27.52 318 LYS A N 1
ATOM 2573 C CA . LYS A 1 318 ? 27.320 -27.822 31.952 1.00 27.52 318 LYS A CA 1
ATOM 2574 C C . LYS A 1 318 ? 26.845 -26.387 31.748 1.00 27.52 318 LYS A C 1
ATOM 2576 O O . LYS A 1 318 ? 25.950 -26.147 30.951 1.00 27.52 318 LYS A O 1
ATOM 2581 N N . GLY A 1 319 ? 27.430 -25.438 32.476 1.00 31.14 319 GLY A N 1
ATOM 2582 C CA . GLY A 1 319 ? 27.140 -24.018 32.302 1.00 31.14 319 GLY A CA 1
ATOM 2583 C C . GLY A 1 319 ? 27.401 -23.584 30.859 1.00 31.14 319 GLY A C 1
ATOM 2584 O O . GLY A 1 319 ? 28.550 -23.418 30.445 1.00 31.14 319 GLY A O 1
ATOM 2585 N N . HIS A 1 320 ? 26.330 -23.409 30.094 1.00 25.66 320 HIS A N 1
ATOM 2586 C CA . HIS A 1 320 ? 26.339 -22.696 28.830 1.00 25.66 320 HIS A CA 1
ATOM 2587 C C . HIS A 1 320 ? 25.093 -21.823 28.784 1.00 25.66 320 HIS A C 1
ATOM 2589 O O . HIS A 1 320 ? 23.974 -22.295 28.626 1.00 25.66 320 HIS A O 1
ATOM 2595 N N . VAL A 1 321 ? 25.324 -20.528 28.967 1.00 28.75 321 VAL A N 1
ATOM 2596 C CA . VAL A 1 321 ? 24.403 -19.475 28.551 1.00 28.75 321 VAL A CA 1
ATOM 2597 C C . VAL A 1 321 ? 24.111 -19.713 27.063 1.00 28.75 321 VAL A C 1
ATOM 2599 O O . VAL A 1 321 ? 25.083 -19.859 26.309 1.00 28.75 321 VAL A O 1
ATOM 2602 N N . PRO A 1 322 ? 22.847 -19.746 26.599 1.00 28.62 322 PRO A N 1
ATOM 2603 C CA . PRO A 1 322 ? 22.573 -19.626 25.178 1.00 28.62 322 PRO A CA 1
ATOM 2604 C C . PRO A 1 322 ? 23.082 -18.243 24.788 1.00 28.62 322 PRO A C 1
ATOM 2606 O O . PRO A 1 322 ? 22.508 -17.217 25.149 1.00 28.62 322 PRO A O 1
ATOM 2609 N N . ARG A 1 323 ? 24.252 -18.196 24.149 1.00 27.30 323 ARG A N 1
ATOM 2610 C CA . ARG A 1 323 ? 24.732 -16.965 23.536 1.00 27.30 323 ARG A CA 1
ATOM 2611 C C . ARG A 1 323 ? 23.655 -16.553 22.549 1.00 27.30 323 ARG A C 1
ATOM 2613 O O . ARG A 1 323 ? 23.359 -17.316 21.633 1.00 27.30 323 ARG A O 1
ATOM 2620 N N . GLY A 1 324 ? 23.110 -15.355 22.753 1.00 28.03 324 GLY A N 1
ATOM 2621 C CA . GLY A 1 324 ? 22.346 -14.660 21.732 1.00 28.03 324 GLY A CA 1
ATOM 2622 C C . GLY A 1 324 ? 23.065 -14.767 20.393 1.00 28.03 324 GLY A C 1
ATOM 2623 O O . GLY A 1 324 ? 24.300 -14.856 20.352 1.00 28.03 324 GLY A O 1
ATOM 2624 N N . VAL A 1 325 ? 22.278 -14.808 19.322 1.00 28.38 325 VAL A N 1
ATOM 2625 C CA . VAL A 1 325 ? 22.763 -14.766 17.944 1.00 28.38 325 VAL A CA 1
ATOM 2626 C C . VAL A 1 325 ? 23.871 -13.719 17.874 1.00 28.38 325 VAL A C 1
ATOM 2628 O O . VAL A 1 325 ? 23.638 -12.522 18.039 1.00 28.38 325 VAL A O 1
ATOM 2631 N N . LYS A 1 326 ? 25.117 -14.183 17.747 1.00 24.78 326 LYS A N 1
ATOM 2632 C CA . LYS A 1 326 ? 26.260 -13.298 17.578 1.00 24.78 326 LYS A CA 1
ATOM 2633 C C . LYS A 1 326 ? 26.079 -12.632 16.222 1.00 24.78 326 LYS A C 1
ATOM 2635 O O . LYS A 1 326 ? 26.343 -13.256 15.203 1.00 24.78 326 LYS A O 1
ATOM 2640 N N . LEU A 1 327 ? 25.708 -11.357 16.225 1.00 34.97 327 LEU A N 1
ATOM 2641 C CA . LEU A 1 327 ? 26.021 -10.435 15.136 1.00 34.97 327 LEU A CA 1
ATOM 2642 C C . LEU A 1 327 ? 27.540 -10.204 15.151 1.00 34.97 327 LEU A C 1
ATOM 2644 O O . LEU A 1 327 ? 28.031 -9.180 15.617 1.00 34.97 327 LEU A O 1
ATOM 2648 N N . SER A 1 328 ? 28.312 -11.207 14.737 1.00 32.91 328 SER A N 1
ATOM 2649 C CA . SER A 1 328 ? 29.711 -11.010 14.365 1.00 32.91 328 SER A CA 1
ATOM 2650 C C . SER A 1 328 ? 29.754 -10.854 12.857 1.00 32.91 328 SER A C 1
ATOM 2652 O O . SER A 1 328 ? 30.048 -11.816 12.156 1.00 32.91 328 SER A O 1
ATOM 2654 N N . GLY A 1 329 ? 29.404 -9.650 12.405 1.00 32.25 329 GLY A N 1
ATOM 2655 C CA . GLY A 1 329 ? 29.476 -9.274 11.005 1.00 32.25 329 GLY A CA 1
ATOM 2656 C C . GLY A 1 329 ? 30.930 -9.243 10.538 1.00 32.25 329 GLY A C 1
ATOM 2657 O O . GLY A 1 329 ? 31.702 -8.408 11.019 1.00 32.25 329 GLY A O 1
ATOM 2658 N N . SER A 1 330 ? 31.332 -10.155 9.660 1.00 34.09 330 SER A N 1
ATOM 2659 C CA . SER A 1 330 ? 32.581 -10.041 8.910 1.00 34.09 330 SER A CA 1
ATOM 2660 C C . SER A 1 330 ? 32.391 -9.056 7.739 1.00 34.09 330 SER A C 1
ATOM 2662 O O . SER A 1 330 ? 31.263 -8.771 7.357 1.00 34.09 330 SER A O 1
ATOM 2664 N N . PRO A 1 331 ? 33.447 -8.477 7.139 1.00 38.75 331 PRO A N 1
ATOM 2665 C CA . PRO A 1 331 ? 33.287 -7.514 6.042 1.00 38.75 331 PRO A CA 1
ATOM 2666 C C . PRO A 1 331 ? 32.664 -8.089 4.757 1.00 38.75 331 PRO A C 1
ATOM 2668 O O . PRO A 1 331 ? 32.436 -7.316 3.830 1.00 38.75 331 PRO A O 1
ATOM 2671 N N . SER A 1 332 ? 32.425 -9.408 4.676 1.00 42.06 332 SER A N 1
ATOM 2672 C CA . SER A 1 332 ? 31.630 -10.019 3.600 1.00 42.06 332 SER A CA 1
ATOM 2673 C C . SER A 1 332 ? 30.124 -9.903 3.815 1.00 42.06 332 SER A C 1
ATOM 2675 O O . SER A 1 332 ? 29.384 -10.338 2.945 1.00 42.06 332 SER A O 1
ATOM 2677 N N . ASP A 1 333 ? 29.697 -9.329 4.942 1.00 51.19 333 ASP A N 1
ATOM 2678 C CA . ASP A 1 333 ? 28.307 -9.344 5.399 1.00 51.19 333 ASP A CA 1
ATOM 2679 C C . ASP A 1 333 ? 27.560 -8.054 5.000 1.00 51.19 333 ASP A C 1
ATOM 2681 O O . ASP A 1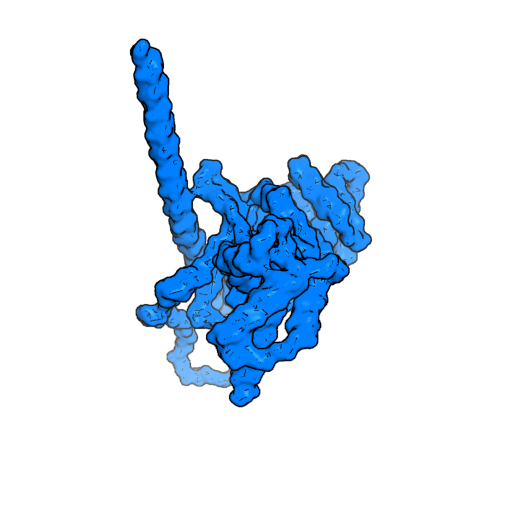 333 ? 26.728 -7.514 5.738 1.00 51.19 333 ASP A O 1
ATOM 2685 N N . TYR A 1 334 ? 27.935 -7.504 3.842 1.00 57.56 334 TYR A N 1
ATOM 2686 C CA . TYR A 1 334 ? 27.234 -6.408 3.192 1.00 57.56 334 TYR A CA 1
ATOM 2687 C C . TYR A 1 334 ? 26.974 -6.778 1.732 1.00 57.56 334 TYR A C 1
ATOM 2689 O O . TYR A 1 334 ? 27.921 -7.104 1.010 1.00 57.56 334 TYR A O 1
ATOM 2697 N N . LEU A 1 335 ? 25.720 -6.608 1.284 1.00 58.06 335 LEU A N 1
ATOM 2698 C CA . LEU A 1 335 ? 25.346 -6.672 -0.133 1.00 58.06 335 LEU A CA 1
ATOM 2699 C C . LEU A 1 335 ? 26.377 -5.918 -0.980 1.00 58.06 335 LEU A C 1
ATOM 2701 O O . LEU A 1 335 ? 26.788 -4.790 -0.667 1.00 58.06 335 LEU A O 1
ATOM 2705 N N . THR A 1 336 ? 26.795 -6.542 -2.074 1.00 68.31 336 THR A N 1
ATOM 2706 C CA . THR A 1 336 ? 27.714 -5.933 -3.025 1.00 68.31 336 THR A CA 1
ATOM 2707 C C . THR A 1 336 ? 27.091 -4.673 -3.625 1.00 68.31 336 THR A C 1
ATOM 2709 O O . THR A 1 336 ? 25.874 -4.492 -3.674 1.00 68.31 336 THR A O 1
ATOM 2712 N N . LYS A 1 337 ? 27.935 -3.773 -4.142 1.00 63.81 337 LYS A N 1
ATOM 2713 C CA . LYS A 1 337 ? 27.464 -2.549 -4.805 1.00 63.81 337 LYS A CA 1
ATOM 2714 C C . LYS A 1 337 ? 26.461 -2.844 -5.934 1.00 63.81 337 LYS A C 1
ATOM 2716 O O . LYS A 1 337 ? 25.521 -2.083 -6.111 1.00 63.81 337 LYS A O 1
ATOM 2721 N N . HIS A 1 338 ? 26.665 -3.938 -6.669 1.00 62.44 338 HIS A N 1
ATOM 2722 C CA . HIS A 1 338 ? 25.777 -4.356 -7.752 1.00 62.44 338 HIS A CA 1
ATOM 2723 C C . HIS A 1 338 ? 24.404 -4.808 -7.232 1.00 62.44 338 HIS A C 1
ATOM 2725 O O . HIS A 1 338 ? 23.390 -4.453 -7.817 1.00 62.44 338 HIS A O 1
ATOM 2731 N N . GLU A 1 339 ? 24.353 -5.538 -6.117 1.00 66.44 339 GLU A N 1
ATOM 2732 C CA . GLU A 1 339 ? 23.088 -5.963 -5.498 1.00 66.44 339 GLU A CA 1
ATOM 2733 C C . GLU A 1 339 ? 22.314 -4.770 -4.922 1.00 66.44 339 GLU A C 1
ATOM 2735 O O . GLU A 1 339 ? 21.106 -4.665 -5.114 1.00 66.44 339 GLU A O 1
ATOM 2740 N N . TRP A 1 340 ? 23.001 -3.803 -4.303 1.00 65.69 340 TRP A N 1
ATOM 2741 C CA . TRP A 1 340 ? 22.363 -2.560 -3.847 1.00 65.69 340 TRP A CA 1
ATOM 2742 C C . TRP A 1 340 ? 21.764 -1.730 -4.986 1.00 65.69 340 TRP A C 1
ATOM 2744 O O . TRP A 1 340 ? 20.744 -1.073 -4.792 1.00 65.69 340 TRP A O 1
ATOM 2754 N N . GLU A 1 341 ? 22.375 -1.753 -6.172 1.00 66.06 341 GLU A N 1
ATOM 2755 C CA . GLU A 1 341 ? 21.855 -1.063 -7.359 1.00 66.06 341 GLU A CA 1
ATOM 2756 C C . GLU A 1 341 ? 20.558 -1.701 -7.900 1.00 66.06 341 GLU A C 1
ATOM 2758 O O . GLU A 1 341 ? 19.839 -1.048 -8.657 1.00 66.06 341 GLU A O 1
ATOM 2763 N N . GLN A 1 342 ? 20.221 -2.928 -7.481 1.00 67.19 342 GLN A N 1
ATOM 2764 C CA . GLN A 1 342 ? 18.976 -3.621 -7.839 1.00 67.19 342 GLN A CA 1
ATOM 2765 C C . GLN A 1 342 ? 17.811 -3.319 -6.878 1.00 67.19 342 GLN A C 1
ATOM 2767 O O . GLN A 1 342 ? 16.669 -3.674 -7.170 1.00 67.19 342 GLN A O 1
ATOM 2772 N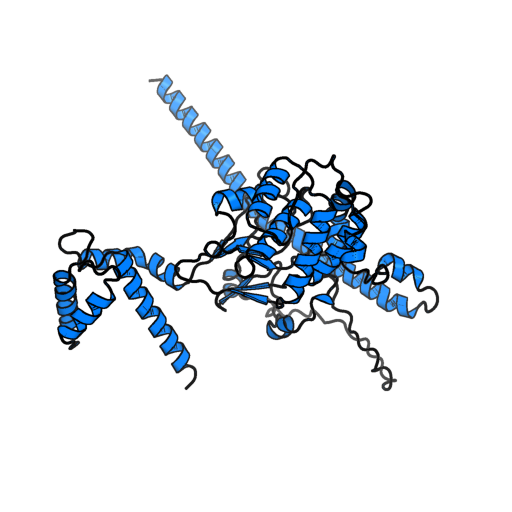 N . VAL A 1 343 ? 18.064 -2.646 -5.749 1.00 74.50 343 VAL A N 1
ATOM 2773 C CA . VAL A 1 343 ? 17.038 -2.326 -4.746 1.00 74.50 343 VAL A CA 1
ATOM 2774 C C . VAL A 1 343 ? 16.405 -0.967 -5.038 1.00 74.50 343 VAL A C 1
ATOM 2776 O O . VAL A 1 343 ? 17.089 0.051 -5.153 1.00 74.50 343 VAL A O 1
ATOM 2779 N N . ILE A 1 344 ? 15.073 -0.930 -5.101 1.00 78.50 344 ILE A N 1
ATOM 2780 C CA . ILE A 1 344 ? 14.303 0.300 -5.309 1.00 78.50 344 ILE A CA 1
ATOM 2781 C C . ILE A 1 344 ? 13.412 0.555 -4.094 1.00 78.50 344 ILE A C 1
ATOM 2783 O O . ILE A 1 344 ? 12.596 -0.283 -3.727 1.00 78.50 344 ILE A O 1
ATOM 2787 N N . THR A 1 345 ? 13.516 1.749 -3.508 1.00 81.50 345 THR A N 1
ATOM 2788 C CA . THR A 1 345 ? 12.569 2.224 -2.490 1.00 81.50 345 THR A CA 1
ATOM 2789 C C . THR A 1 345 ? 11.470 3.062 -3.139 1.00 81.50 345 THR A C 1
ATOM 2791 O O . THR A 1 345 ? 11.757 4.017 -3.867 1.00 81.50 345 THR A O 1
ATOM 2794 N N . VAL A 1 346 ? 10.211 2.756 -2.824 1.00 83.31 346 VAL A N 1
ATOM 2795 C CA . VAL A 1 346 ? 9.042 3.567 -3.186 1.00 83.31 346 VAL A CA 1
ATOM 2796 C C . VAL A 1 346 ? 8.352 4.064 -1.923 1.00 83.31 346 VAL A C 1
ATOM 2798 O O . VAL A 1 346 ? 8.157 3.305 -0.986 1.00 83.31 346 VAL A O 1
ATOM 2801 N N . PHE A 1 347 ? 7.982 5.343 -1.902 1.00 88.25 347 PHE A N 1
ATOM 2802 C CA . PHE A 1 347 ? 7.291 5.977 -0.779 1.00 88.25 347 PHE A CA 1
ATOM 2803 C C . PHE A 1 347 ? 6.165 6.852 -1.328 1.00 88.25 347 PHE A C 1
ATOM 2805 O O . PHE A 1 347 ? 6.414 7.717 -2.178 1.00 88.25 347 PHE A O 1
ATOM 2812 N N . SER A 1 348 ? 4.927 6.618 -0.894 1.00 93.81 348 SER A N 1
ATOM 2813 C CA . SER A 1 348 ? 3.735 7.195 -1.531 1.00 93.81 348 SER A CA 1
ATOM 2814 C C . SER A 1 348 ? 3.115 8.369 -0.762 1.00 93.81 348 SER A C 1
ATOM 2816 O O . SER A 1 348 ? 2.312 9.099 -1.341 1.00 93.81 348 SER A O 1
ATOM 2818 N N . ALA A 1 349 ? 3.556 8.642 0.467 1.00 90.75 349 ALA A N 1
ATOM 2819 C CA . ALA A 1 349 ? 3.131 9.790 1.263 1.00 90.75 349 ALA A CA 1
ATOM 2820 C C . ALA A 1 349 ? 3.927 11.057 0.900 1.00 90.75 349 ALA A C 1
ATOM 2822 O O . ALA A 1 349 ? 5.140 11.146 1.094 1.00 90.75 349 ALA A O 1
ATOM 2823 N N . SER A 1 350 ? 3.259 12.081 0.377 1.00 88.00 350 SER A N 1
ATOM 2824 C CA . SER A 1 350 ? 3.884 13.363 0.054 1.00 88.00 350 SER A CA 1
ATOM 2825 C C . SER A 1 350 ? 3.835 14.327 1.239 1.00 88.00 350 SER A C 1
ATOM 2827 O O . SER A 1 350 ? 2.970 14.232 2.114 1.00 88.00 350 SER A O 1
ATOM 2829 N N . ASN A 1 351 ? 4.772 15.285 1.273 1.00 83.44 351 ASN A N 1
ATOM 2830 C CA . ASN A 1 351 ? 4.843 16.292 2.338 1.00 83.44 351 ASN A CA 1
ATOM 2831 C C . ASN A 1 351 ? 4.729 15.654 3.733 1.00 83.44 351 ASN A C 1
ATOM 2833 O O . ASN A 1 351 ? 3.895 16.055 4.555 1.00 83.44 351 ASN A O 1
ATOM 2837 N N . TYR A 1 352 ? 5.476 14.570 3.944 1.00 80.00 352 TYR A N 1
ATOM 2838 C CA . TYR A 1 352 ? 5.240 13.649 5.044 1.00 80.00 352 TYR A CA 1
ATOM 2839 C C . TYR A 1 352 ? 5.345 14.360 6.397 1.00 80.00 352 TYR A C 1
ATOM 2841 O O . TYR A 1 352 ? 4.377 14.352 7.162 1.00 80.00 352 TYR A O 1
ATOM 2849 N N . TYR A 1 353 ? 6.444 15.091 6.608 1.00 69.06 353 TYR A N 1
ATOM 2850 C CA . TYR A 1 353 ? 6.656 15.936 7.787 1.00 69.06 353 TYR A CA 1
ATOM 2851 C C . TYR A 1 353 ? 6.032 17.323 7.638 1.00 69.06 353 TYR A C 1
ATOM 2853 O O . TYR A 1 353 ? 5.202 17.737 8.443 1.00 69.06 353 TYR A O 1
ATOM 2861 N N . GLU A 1 354 ? 6.449 18.046 6.602 1.00 73.25 354 GLU A N 1
ATOM 2862 C CA . GLU A 1 354 ? 6.005 19.409 6.321 1.00 73.25 354 GLU A CA 1
ATOM 2863 C C . GLU A 1 354 ? 5.855 19.641 4.818 1.00 73.25 354 GLU A C 1
ATOM 2865 O O . GLU A 1 354 ? 6.358 18.874 3.986 1.00 73.25 354 GLU A O 1
ATOM 2870 N N . GLU A 1 355 ? 5.161 20.718 4.464 1.00 72.38 355 GLU A N 1
ATOM 2871 C CA . GLU A 1 355 ? 4.975 21.115 3.075 1.00 72.38 355 GLU A CA 1
ATOM 2872 C C . GLU A 1 355 ? 6.330 21.361 2.386 1.00 72.38 355 GLU A C 1
ATOM 2874 O O . GLU A 1 355 ? 7.158 22.154 2.832 1.00 72.38 355 GLU A O 1
ATOM 2879 N N . GLY A 1 356 ? 6.571 20.651 1.283 1.00 72.62 356 GLY A N 1
ATOM 2880 C CA . GLY A 1 356 ? 7.809 20.708 0.509 1.00 72.62 356 GLY A CA 1
ATOM 2881 C C . GLY A 1 356 ? 8.911 19.735 0.945 1.00 72.62 356 GLY A C 1
ATOM 2882 O O . GLY A 1 356 ? 9.961 19.725 0.295 1.00 72.62 356 GLY A O 1
ATOM 2883 N N . SER A 1 357 ? 8.694 18.914 1.982 1.00 71.12 357 SER A N 1
ATOM 2884 C CA . SER A 1 357 ? 9.692 17.953 2.492 1.00 71.12 357 SER A CA 1
ATOM 2885 C C . SER A 1 357 ? 10.065 16.866 1.472 1.00 71.12 357 SER A C 1
ATOM 2887 O O . SER A 1 357 ? 11.235 16.729 1.110 1.00 71.12 357 SER A O 1
ATOM 2889 N N . ASN A 1 358 ? 9.082 16.131 0.952 1.00 80.94 358 ASN A N 1
ATOM 2890 C CA . ASN A 1 358 ? 9.273 15.077 -0.043 1.00 80.94 358 ASN A CA 1
ATOM 2891 C C . ASN A 1 358 ? 8.097 15.012 -1.034 1.00 80.94 358 ASN A C 1
ATOM 2893 O O . ASN A 1 358 ? 7.022 15.570 -0.806 1.00 80.94 358 ASN A O 1
ATOM 2897 N N . ARG A 1 359 ? 8.311 14.318 -2.155 1.00 81.75 359 ARG A N 1
ATOM 2898 C CA . ARG A 1 359 ? 7.248 13.950 -3.098 1.00 81.75 359 ARG A CA 1
ATOM 2899 C C . ARG A 1 359 ? 6.914 12.477 -2.904 1.00 81.75 359 ARG A C 1
ATOM 2901 O O . ARG A 1 359 ? 7.840 11.684 -2.772 1.00 81.75 359 ARG A O 1
ATOM 2908 N N . GLY A 1 360 ? 5.628 12.143 -2.939 1.00 85.25 360 GLY A N 1
ATOM 2909 C CA . GLY A 1 360 ? 5.181 10.760 -3.063 1.00 85.25 360 GLY A CA 1
ATOM 2910 C C . GLY A 1 360 ? 5.396 10.245 -4.488 1.00 85.25 360 GLY A C 1
ATOM 2911 O O . GLY A 1 360 ? 5.384 11.024 -5.451 1.00 85.25 360 GLY A O 1
ATOM 2912 N N . ALA A 1 361 ? 5.599 8.940 -4.614 1.00 85.38 361 ALA A N 1
ATOM 2913 C CA . ALA A 1 361 ? 5.729 8.226 -5.875 1.00 85.38 361 ALA A CA 1
ATOM 2914 C C . ALA A 1 361 ? 5.014 6.869 -5.803 1.00 85.38 361 ALA A C 1
ATOM 2916 O O . ALA A 1 361 ? 4.754 6.345 -4.722 1.00 85.38 361 ALA A O 1
ATOM 2917 N N . TYR A 1 362 ? 4.722 6.306 -6.969 1.00 89.38 362 TYR A N 1
ATOM 2918 C CA . TYR A 1 362 ? 4.351 4.907 -7.160 1.00 89.38 362 TYR A CA 1
ATOM 2919 C C . TYR A 1 362 ? 5.155 4.368 -8.349 1.00 89.38 362 TYR A C 1
ATOM 2921 O O . TYR A 1 362 ? 5.598 5.147 -9.200 1.00 89.38 362 TYR A O 1
ATOM 2929 N N . ILE A 1 363 ? 5.358 3.056 -8.403 1.00 86.81 363 ILE A N 1
ATOM 2930 C CA . ILE A 1 363 ? 6.059 2.378 -9.499 1.00 86.81 363 ILE A CA 1
ATOM 2931 C C . ILE A 1 363 ? 5.022 1.730 -10.411 1.00 86.81 363 ILE A C 1
ATOM 2933 O O . ILE A 1 363 ? 4.014 1.219 -9.936 1.00 86.81 363 ILE A O 1
ATOM 2937 N N . LYS A 1 364 ? 5.276 1.743 -11.719 1.00 84.44 364 LYS A N 1
ATOM 2938 C CA . LYS A 1 364 ? 4.549 0.918 -12.683 1.00 84.44 364 LYS A CA 1
ATOM 2939 C C . LYS A 1 364 ? 5.462 -0.202 -13.151 1.00 84.44 364 LYS A C 1
ATOM 2941 O O . LYS A 1 364 ? 6.431 0.064 -13.857 1.00 84.44 364 LYS A O 1
ATOM 2946 N N . ALA A 1 365 ? 5.159 -1.422 -12.732 1.00 81.12 365 ALA A N 1
ATOM 2947 C CA . ALA A 1 365 ? 5.810 -2.624 -13.220 1.00 81.12 365 ALA A CA 1
ATOM 2948 C C . ALA A 1 365 ? 5.057 -3.137 -14.451 1.00 81.12 365 ALA A C 1
ATOM 2950 O O . ALA A 1 365 ? 3.827 -3.190 -14.475 1.00 81.12 365 ALA A O 1
ATOM 2951 N N . GLN A 1 366 ? 5.801 -3.486 -15.490 1.00 73.12 366 GLN A N 1
ATOM 2952 C CA . GLN A 1 366 ? 5.278 -4.022 -16.740 1.00 73.12 366 GLN A CA 1
ATOM 2953 C C . GLN A 1 366 ? 6.094 -5.239 -17.123 1.00 73.12 366 GLN A C 1
ATOM 2955 O O . GLN A 1 366 ? 7.242 -5.367 -16.705 1.00 73.12 366 GLN A O 1
ATOM 2960 N N . SER A 1 367 ? 5.518 -6.098 -17.960 1.00 65.75 367 SER A N 1
ATOM 2961 C CA . SER A 1 367 ? 6.253 -7.240 -18.487 1.00 65.75 367 SER A CA 1
ATOM 2962 C C . SER A 1 367 ? 7.545 -6.776 -19.164 1.00 65.75 367 SER A C 1
ATOM 2964 O O . SER A 1 367 ? 7.514 -5.886 -20.020 1.00 65.75 367 SER A O 1
ATOM 2966 N N . ALA A 1 368 ? 8.667 -7.424 -18.835 1.00 57.91 368 ALA A N 1
ATOM 2967 C CA . ALA A 1 368 ? 9.970 -7.192 -19.468 1.00 57.91 368 ALA A CA 1
ATOM 2968 C C . ALA A 1 368 ? 9.907 -7.300 -21.004 1.00 57.91 368 ALA A C 1
ATOM 2970 O O . ALA A 1 368 ? 10.701 -6.693 -21.724 1.00 57.91 368 ALA A O 1
ATOM 2971 N N . LEU A 1 369 ? 8.920 -8.037 -21.519 1.00 52.03 369 LEU A N 1
ATOM 2972 C CA . LEU A 1 369 ? 8.647 -8.177 -22.942 1.00 52.03 369 LEU A CA 1
ATOM 2973 C C . LEU A 1 369 ? 8.111 -6.869 -23.555 1.00 52.03 369 LEU A C 1
ATOM 2975 O O . LEU A 1 369 ? 8.561 -6.470 -24.627 1.00 52.03 369 LEU A O 1
ATOM 2979 N N . ILE A 1 370 ? 7.237 -6.142 -22.845 1.00 52.12 370 ILE A N 1
ATOM 2980 C CA . ILE A 1 370 ? 6.835 -4.778 -23.226 1.00 52.12 370 ILE A CA 1
ATOM 2981 C C . ILE A 1 370 ? 8.034 -3.840 -23.112 1.00 52.12 370 ILE A C 1
ATOM 2983 O O . ILE A 1 370 ? 8.281 -3.066 -24.029 1.00 52.12 370 ILE A O 1
ATOM 2987 N N . GLU A 1 371 ? 8.811 -3.912 -22.028 1.00 53.75 371 GLU A N 1
ATOM 2988 C CA . GLU A 1 371 ? 9.964 -3.022 -21.844 1.00 53.75 371 GLU A CA 1
ATOM 2989 C C . GLU A 1 371 ? 11.003 -3.205 -22.962 1.00 53.75 371 GLU A C 1
ATOM 2991 O O . GLU A 1 371 ? 11.519 -2.226 -23.494 1.00 53.75 371 GLU A O 1
ATOM 2996 N N . THR A 1 372 ? 11.242 -4.448 -23.386 1.00 53.69 372 THR A N 1
ATOM 2997 C CA . THR A 1 372 ? 12.095 -4.793 -24.531 1.00 53.69 372 THR A CA 1
ATOM 2998 C C . THR A 1 372 ? 11.515 -4.241 -25.834 1.00 53.69 372 THR A C 1
ATOM 3000 O O . THR A 1 372 ? 12.218 -3.549 -26.569 1.00 53.69 372 THR A O 1
ATOM 3003 N N . LEU A 1 373 ? 10.221 -4.455 -26.099 1.00 52.34 373 LEU A N 1
ATOM 3004 C CA . LEU A 1 373 ? 9.542 -3.911 -27.281 1.00 52.34 373 LEU A CA 1
ATOM 3005 C C . LEU A 1 373 ? 9.538 -2.374 -27.305 1.00 52.34 373 LEU A C 1
ATOM 3007 O O . LEU A 1 373 ? 9.669 -1.792 -28.376 1.00 52.34 373 LEU A O 1
ATOM 3011 N N . TYR A 1 374 ? 9.433 -1.704 -26.152 1.00 52.25 374 TYR A N 1
ATOM 3012 C CA . TYR A 1 374 ? 9.516 -0.244 -26.037 1.00 52.25 374 TYR A CA 1
ATOM 3013 C C . TYR A 1 374 ? 10.951 0.278 -26.151 1.00 52.25 374 TYR A C 1
ATOM 3015 O O . TYR A 1 374 ? 11.174 1.307 -26.789 1.00 52.25 374 TYR A O 1
ATOM 3023 N N . ARG A 1 375 ? 11.930 -0.439 -25.589 1.00 53.72 375 ARG A N 1
ATOM 3024 C CA . ARG A 1 375 ? 13.363 -0.127 -25.693 1.00 53.72 375 ARG A CA 1
ATOM 3025 C C . ARG A 1 375 ? 13.840 -0.191 -27.140 1.00 53.72 375 ARG A C 1
ATOM 3027 O O . ARG A 1 375 ? 14.552 0.708 -27.573 1.00 53.72 375 ARG A O 1
ATOM 3034 N N . TYR A 1 376 ? 13.385 -1.196 -27.885 1.00 57.50 376 TYR A N 1
ATOM 3035 C CA . TYR A 1 376 ? 13.655 -1.348 -29.314 1.00 57.50 376 TYR A CA 1
ATOM 3036 C C . TYR A 1 376 ? 12.556 -0.754 -30.199 1.00 57.50 376 TYR A C 1
ATOM 3038 O O . TYR A 1 376 ? 12.593 -0.946 -31.408 1.00 57.50 376 TYR A O 1
ATOM 3046 N N . ARG A 1 377 ? 11.583 -0.005 -29.655 1.00 62.72 377 ARG A N 1
ATOM 3047 C CA . ARG A 1 377 ? 10.464 0.542 -30.446 1.00 62.72 377 ARG A CA 1
ATOM 3048 C C . ARG A 1 377 ? 10.953 1.421 -31.581 1.00 62.72 377 ARG A C 1
ATOM 3050 O O . ARG A 1 377 ? 10.394 1.364 -32.666 1.00 62.72 377 ARG A O 1
ATOM 3057 N N . SER A 1 378 ? 11.990 2.216 -31.332 1.00 63.78 378 SER A N 1
ATOM 3058 C CA . SER A 1 378 ? 12.619 3.050 -32.356 1.00 63.78 378 SER A CA 1
ATOM 3059 C C . SER A 1 378 ? 13.227 2.199 -33.471 1.00 63.78 378 SER A C 1
ATOM 3061 O O . SER A 1 378 ? 13.022 2.502 -34.639 1.00 63.78 378 SER A O 1
ATOM 3063 N N . ASP A 1 379 ? 13.908 1.107 -33.122 1.00 67.44 379 ASP A N 1
ATOM 3064 C CA . ASP A 1 379 ? 14.549 0.208 -34.086 1.00 67.44 379 ASP A CA 1
ATOM 3065 C C . ASP A 1 379 ? 13.510 -0.612 -34.865 1.00 67.44 379 ASP A C 1
ATOM 3067 O O . ASP A 1 379 ? 13.600 -0.741 -36.082 1.00 67.44 379 ASP A O 1
ATOM 3071 N N . LEU A 1 380 ? 12.463 -1.092 -34.190 1.00 68.38 380 LEU A N 1
ATOM 3072 C CA . LEU A 1 380 ? 11.331 -1.787 -34.804 1.00 68.38 380 LEU A CA 1
ATOM 3073 C C . LEU A 1 380 ? 10.505 -0.853 -35.692 1.00 68.38 380 LEU A C 1
ATOM 3075 O O . LEU A 1 380 ? 10.037 -1.285 -36.738 1.00 68.38 380 LEU A O 1
ATOM 3079 N N . GLN A 1 381 ? 10.368 0.425 -35.331 1.00 73.62 381 GLN A N 1
ATOM 3080 C CA . GLN A 1 381 ? 9.757 1.436 -36.196 1.00 73.62 381 GLN A CA 1
ATOM 3081 C C . GLN A 1 381 ? 10.619 1.703 -37.431 1.00 73.62 381 GLN A C 1
ATOM 3083 O O . GLN A 1 381 ? 10.078 1.871 -38.517 1.00 73.62 381 GLN A O 1
ATOM 3088 N N . ILE A 1 382 ? 11.949 1.720 -37.292 1.00 73.38 382 ILE A N 1
ATOM 3089 C CA . ILE A 1 382 ? 12.854 1.828 -38.442 1.00 73.38 382 ILE A CA 1
ATOM 3090 C C . ILE A 1 382 ? 12.668 0.622 -39.364 1.00 73.38 382 ILE A C 1
ATOM 3092 O O . ILE A 1 382 ? 12.513 0.813 -40.563 1.00 73.38 382 ILE A O 1
ATOM 3096 N N . ILE A 1 383 ? 12.631 -0.599 -38.821 1.00 75.19 383 ILE A N 1
ATOM 3097 C CA . ILE A 1 383 ? 12.401 -1.814 -39.615 1.00 75.19 383 ILE A CA 1
ATOM 3098 C C . ILE A 1 383 ? 11.027 -1.762 -40.289 1.00 75.19 383 ILE A C 1
ATOM 3100 O O . ILE A 1 383 ? 10.943 -2.006 -41.486 1.00 75.19 383 ILE A O 1
ATOM 3104 N N . PHE A 1 384 ? 9.975 -1.385 -39.560 1.00 78.69 384 PHE A N 1
ATOM 3105 C CA . PHE A 1 384 ? 8.630 -1.226 -40.113 1.00 78.69 384 PHE A CA 1
ATOM 3106 C C . PHE A 1 384 ? 8.623 -0.244 -41.286 1.00 78.69 384 PHE A C 1
ATOM 3108 O O . PHE A 1 384 ? 8.165 -0.596 -42.362 1.00 78.69 384 PHE A O 1
ATOM 3115 N N . ASN A 1 385 ? 9.226 0.936 -41.123 1.00 81.31 385 ASN A N 1
ATOM 3116 C CA . ASN A 1 385 ? 9.307 1.958 -42.171 1.00 81.31 385 ASN A CA 1
ATOM 3117 C C . ASN A 1 385 ? 10.206 1.558 -43.355 1.00 81.31 385 ASN A C 1
ATOM 3119 O O . ASN A 1 385 ? 10.147 2.180 -44.409 1.00 81.31 385 ASN A O 1
ATOM 3123 N N . VAL A 1 386 ? 11.110 0.594 -43.164 1.00 79.12 386 VAL A N 1
ATOM 3124 C CA . VAL A 1 386 ? 11.931 0.025 -44.243 1.00 79.12 386 VAL A CA 1
ATOM 3125 C C . VAL A 1 386 ? 11.134 -1.009 -45.039 1.00 79.12 386 VAL A C 1
ATOM 3127 O O . VAL A 1 386 ? 11.401 -1.191 -46.224 1.00 79.12 386 VAL A O 1
ATOM 3130 N N . ILE A 1 387 ? 10.173 -1.683 -44.402 1.00 82.75 387 ILE A N 1
ATOM 3131 C CA . ILE A 1 387 ? 9.252 -2.610 -45.066 1.00 82.75 387 ILE A CA 1
ATOM 3132 C C . ILE A 1 387 ? 8.147 -1.828 -45.788 1.00 82.75 387 ILE A C 1
ATOM 3134 O O . ILE A 1 387 ? 7.940 -2.066 -46.975 1.00 82.75 387 ILE A O 1
ATOM 3138 N N . ASP A 1 388 ? 7.516 -0.877 -45.092 1.00 85.88 388 ASP A N 1
ATOM 3139 C CA . ASP A 1 388 ? 6.531 0.094 -45.596 1.00 85.88 388 ASP A CA 1
ATOM 3140 C C . ASP A 1 388 ? 7.212 1.094 -46.547 1.00 85.88 388 ASP A C 1
ATOM 3142 O O . ASP A 1 388 ? 7.623 2.206 -46.184 1.00 85.88 388 ASP A O 1
ATOM 3146 N N . SER A 1 389 ? 7.411 0.624 -47.774 1.00 83.81 389 SER A N 1
ATOM 3147 C CA . SER A 1 389 ? 8.186 1.289 -48.816 1.00 83.81 389 SER A CA 1
ATOM 3148 C C . SER A 1 389 ? 7.401 2.439 -49.437 1.00 83.81 389 SER A C 1
ATOM 3150 O O . SER A 1 389 ? 8.004 3.386 -49.951 1.00 83.81 389 SER A O 1
ATOM 3152 N N . ASP A 1 390 ? 6.069 2.353 -49.403 1.00 86.50 390 ASP A N 1
ATOM 3153 C CA . ASP A 1 390 ? 5.172 3.401 -49.881 1.00 86.50 390 ASP A CA 1
ATOM 3154 C C . ASP A 1 390 ? 4.797 4.438 -48.803 1.00 86.50 390 ASP A C 1
ATOM 3156 O O . ASP A 1 390 ? 4.224 5.484 -49.132 1.00 86.50 390 ASP A O 1
ATOM 3160 N N . HIS A 1 391 ? 5.217 4.209 -47.552 1.00 85.19 391 HIS A N 1
ATOM 3161 C CA . HIS A 1 391 ? 4.970 5.064 -46.388 1.00 85.19 391 HIS A CA 1
ATOM 3162 C C . HIS A 1 391 ? 3.480 5.264 -46.092 1.00 85.19 391 HIS A C 1
ATOM 3164 O O . HIS A 1 391 ? 3.063 6.328 -45.608 1.00 85.19 391 HIS A O 1
ATOM 3170 N N . SER A 1 392 ? 2.668 4.255 -46.394 1.00 86.69 392 SER A N 1
ATOM 3171 C CA . SER A 1 392 ? 1.234 4.250 -46.121 1.00 86.69 392 SER A CA 1
ATOM 3172 C C . SER A 1 392 ? 0.915 4.121 -44.628 1.00 86.69 392 SER A C 1
ATOM 3174 O O . SER A 1 392 ? -0.190 4.473 -44.203 1.00 86.69 392 SER A O 1
ATOM 3176 N N . GLY A 1 393 ? 1.879 3.677 -43.814 1.00 83.50 393 GLY A N 1
ATOM 3177 C CA . GLY A 1 393 ? 1.690 3.360 -42.401 1.00 83.50 393 GLY A CA 1
ATOM 3178 C C . GLY A 1 393 ? 1.125 1.957 -42.160 1.00 83.50 393 GLY A C 1
ATOM 3179 O O . GLY A 1 393 ? 0.796 1.634 -41.016 1.00 83.50 393 GLY A O 1
ATOM 3180 N N . LEU A 1 394 ? 1.018 1.141 -43.212 1.00 88.19 394 LEU A N 1
ATOM 3181 C CA . LEU A 1 394 ? 0.582 -0.253 -43.201 1.00 88.19 394 LEU A CA 1
ATOM 3182 C C . LEU A 1 394 ? 1.566 -1.066 -44.050 1.00 88.19 394 LEU A C 1
ATOM 3184 O O . LEU A 1 394 ? 2.018 -0.590 -45.080 1.00 88.19 394 LEU A O 1
ATOM 3188 N N . ILE A 1 395 ? 1.890 -2.293 -43.645 1.00 87.12 395 ILE A N 1
ATOM 3189 C CA . ILE A 1 395 ? 2.688 -3.198 -44.482 1.00 87.12 395 ILE A CA 1
ATOM 3190 C C . ILE A 1 395 ? 1.733 -4.046 -45.316 1.00 87.12 395 ILE A C 1
ATOM 3192 O O . ILE A 1 395 ? 0.985 -4.864 -44.775 1.00 87.12 395 ILE A O 1
ATOM 3196 N N . SER A 1 396 ? 1.781 -3.887 -46.634 1.00 89.44 396 SER A N 1
ATOM 3197 C CA . SER A 1 396 ? 1.048 -4.756 -47.555 1.00 89.44 396 SER A CA 1
ATOM 3198 C C . SER A 1 396 ? 1.709 -6.136 -47.688 1.00 89.44 396 SER A C 1
ATOM 3200 O O . SER A 1 396 ? 2.908 -6.316 -47.451 1.00 89.44 396 SER A O 1
ATOM 3202 N N . MET A 1 397 ? 0.943 -7.136 -48.132 1.00 84.75 397 MET A N 1
ATOM 3203 C CA . MET A 1 397 ? 1.471 -8.487 -48.384 1.00 84.75 397 MET A CA 1
ATOM 3204 C C . MET A 1 397 ? 2.613 -8.493 -49.413 1.00 84.75 397 MET A C 1
ATOM 3206 O O . MET A 1 397 ? 3.562 -9.268 -49.291 1.00 84.75 397 MET A O 1
ATOM 3210 N N . GLU A 1 398 ? 2.555 -7.602 -50.406 1.00 85.31 398 GLU A N 1
ATOM 3211 C CA . GLU A 1 398 ? 3.590 -7.461 -51.437 1.00 85.31 398 GLU A CA 1
ATOM 3212 C C . GLU A 1 398 ? 4.900 -6.895 -50.865 1.00 85.31 398 GLU A C 1
ATOM 3214 O O . GLU A 1 398 ? 5.989 -7.381 -51.195 1.00 85.31 398 GLU A O 1
ATOM 3219 N N . GLU A 1 399 ? 4.808 -5.911 -49.969 1.00 87.19 399 GLU A N 1
ATOM 3220 C CA . GLU A 1 399 ? 5.957 -5.335 -49.261 1.00 87.19 399 GLU A CA 1
ATOM 3221 C C . GLU A 1 399 ? 6.586 -6.338 -48.293 1.00 87.19 399 GLU A C 1
ATOM 3223 O O . GLU A 1 399 ? 7.811 -6.509 -48.279 1.00 87.19 399 GLU A O 1
ATOM 3228 N N . PHE A 1 400 ? 5.752 -7.069 -47.547 1.00 84.00 400 PHE A N 1
ATOM 3229 C CA . PHE A 1 400 ? 6.207 -8.129 -46.653 1.00 84.00 400 PHE A CA 1
ATOM 3230 C C . PHE A 1 400 ? 6.970 -9.220 -47.421 1.00 84.00 400 PHE A C 1
ATOM 3232 O O . PHE A 1 400 ? 8.091 -9.578 -47.047 1.00 84.00 400 PHE A O 1
ATOM 3239 N N . HIS A 1 401 ? 6.423 -9.688 -48.550 1.00 82.50 401 HIS A N 1
ATOM 3240 C CA . HIS A 1 401 ? 7.085 -10.658 -49.434 1.00 82.50 401 HIS A CA 1
ATOM 3241 C C . HIS A 1 401 ? 8.406 -10.147 -49.994 1.00 82.50 401 HIS A C 1
ATOM 3243 O O . HIS A 1 401 ? 9.402 -10.875 -50.020 1.00 82.50 401 HIS A O 1
ATOM 3249 N N . SER A 1 402 ? 8.421 -8.896 -50.450 1.00 82.38 402 SER A N 1
ATOM 3250 C CA . SER A 1 402 ? 9.607 -8.278 -51.041 1.00 82.38 402 SER A CA 1
ATOM 3251 C C . SER A 1 402 ? 10.747 -8.197 -50.029 1.00 82.38 402 SER A C 1
ATOM 3253 O O . SER A 1 402 ? 11.880 -8.582 -50.339 1.00 82.38 402 SER A O 1
ATOM 3255 N N . MET A 1 403 ? 10.442 -7.790 -48.793 1.00 80.44 403 MET A N 1
ATOM 3256 C CA . MET A 1 403 ? 11.426 -7.783 -47.714 1.00 80.44 403 MET A CA 1
ATOM 3257 C C . MET A 1 403 ? 11.890 -9.197 -47.356 1.00 80.44 403 MET A C 1
ATOM 3259 O O . MET A 1 403 ? 13.087 -9.437 -47.185 1.00 80.44 403 MET A O 1
ATOM 3263 N N . TRP A 1 404 ? 10.967 -10.155 -47.264 1.00 74.69 404 TRP A N 1
ATOM 3264 C CA . TRP A 1 404 ? 11.308 -11.518 -46.865 1.00 74.69 404 TRP A CA 1
ATOM 3265 C C . TRP A 1 404 ? 12.206 -12.218 -47.892 1.00 74.69 404 TRP A C 1
ATOM 3267 O O . TRP A 1 404 ? 13.154 -12.916 -47.523 1.00 74.69 404 TRP A O 1
ATOM 3277 N N . LYS A 1 405 ? 11.981 -11.966 -49.188 1.00 76.25 405 LYS A N 1
ATOM 3278 C CA . LYS A 1 405 ? 12.851 -12.434 -50.280 1.00 76.25 405 LYS A CA 1
ATOM 3279 C C . LYS A 1 405 ? 14.252 -11.832 -50.186 1.00 76.25 405 LYS A C 1
ATOM 3281 O O . LYS A 1 405 ? 15.239 -12.556 -50.349 1.00 76.25 405 LYS A O 1
ATOM 3286 N N . LEU A 1 406 ? 14.353 -10.543 -49.858 1.00 73.00 406 LEU A N 1
ATOM 3287 C CA . LEU A 1 406 ? 15.635 -9.876 -49.624 1.00 73.00 406 LEU A CA 1
ATOM 3288 C C . LEU A 1 406 ? 16.378 -10.491 -48.424 1.00 73.00 406 LEU A C 1
ATOM 3290 O O . LEU A 1 406 ? 17.572 -10.785 -48.518 1.00 73.00 406 LEU A O 1
ATOM 3294 N N . PHE A 1 407 ? 15.665 -10.757 -47.328 1.00 67.44 407 PHE A N 1
ATOM 3295 C CA . PHE A 1 407 ? 16.221 -11.378 -46.125 1.00 67.44 407 PHE A CA 1
ATOM 3296 C C . PHE A 1 407 ? 16.718 -12.808 -46.391 1.00 67.44 407 PHE A C 1
ATOM 3298 O O . PHE A 1 407 ? 17.857 -13.145 -46.059 1.00 67.44 407 PHE A O 1
ATOM 3305 N N . CYS A 1 408 ? 15.914 -13.633 -47.067 1.00 69.94 408 CYS A N 1
ATOM 3306 C CA . CYS A 1 408 ? 16.286 -14.999 -47.445 1.00 69.94 408 CYS A CA 1
ATOM 3307 C C . CYS A 1 408 ? 17.537 -15.030 -48.336 1.00 69.94 408 CYS A C 1
ATOM 3309 O O . CYS A 1 408 ? 18.431 -15.849 -48.111 1.00 69.94 408 CYS A O 1
ATOM 3311 N N . SER A 1 409 ? 17.647 -14.095 -49.289 1.00 73.81 409 SER A N 1
ATOM 3312 C CA . SER A 1 409 ? 18.830 -13.964 -50.148 1.00 73.81 409 SER A CA 1
ATOM 3313 C C . SER A 1 409 ? 20.084 -13.543 -49.378 1.00 73.81 409 SER A C 1
ATOM 3315 O O . SER A 1 409 ? 21.183 -13.943 -49.759 1.00 73.81 409 SER A O 1
ATOM 3317 N N . HIS A 1 410 ? 19.948 -12.730 -48.329 1.00 69.12 410 HIS A N 1
ATOM 3318 C CA . HIS A 1 410 ? 21.085 -12.222 -47.558 1.00 69.12 410 HIS A CA 1
ATOM 3319 C C . HIS A 1 410 ? 21.607 -13.241 -46.528 1.00 69.12 410 HIS A C 1
ATOM 3321 O O . HIS A 1 410 ? 22.808 -13.300 -46.270 1.00 69.12 410 HIS A O 1
ATOM 3327 N N . TYR A 1 411 ? 20.722 -14.068 -45.960 1.00 57.53 411 TYR A N 1
ATOM 3328 C CA . TYR A 1 411 ? 21.064 -15.067 -44.934 1.00 57.53 411 TYR A CA 1
ATOM 3329 C C . TYR A 1 411 ? 21.117 -16.513 -45.449 1.00 57.53 411 TYR A C 1
ATOM 3331 O O . TYR A 1 411 ? 21.364 -17.433 -44.671 1.00 57.53 411 TYR A O 1
ATOM 3339 N N . ASN A 1 412 ? 20.938 -16.715 -46.758 1.00 68.19 412 ASN A N 1
ATOM 3340 C CA . ASN A 1 412 ? 20.985 -18.019 -47.425 1.00 68.19 412 ASN A CA 1
ATOM 3341 C C . ASN A 1 412 ? 19.963 -19.027 -46.854 1.00 68.19 412 ASN A C 1
ATOM 3343 O O . ASN A 1 412 ? 20.257 -20.212 -46.679 1.00 68.19 412 ASN A O 1
ATOM 3347 N N . LEU A 1 413 ? 18.763 -18.533 -46.532 1.00 68.06 413 LEU A N 1
ATOM 3348 C CA . LEU A 1 413 ? 17.645 -19.325 -46.016 1.00 68.06 413 LEU A CA 1
ATOM 3349 C C . LEU A 1 413 ? 16.690 -19.678 -47.162 1.00 68.06 413 LEU A C 1
ATOM 3351 O O . LEU A 1 413 ? 16.327 -18.819 -47.962 1.00 68.06 413 LEU A O 1
ATOM 3355 N N . HIS A 1 414 ? 16.258 -20.938 -47.229 1.00 63.66 414 HIS A N 1
ATOM 3356 C CA . HIS A 1 414 ? 15.271 -21.403 -48.204 1.00 63.66 414 HIS A CA 1
ATOM 3357 C C . HIS A 1 414 ? 13.926 -21.634 -47.516 1.00 63.66 414 HIS A C 1
ATOM 3359 O O . HIS A 1 414 ? 13.697 -22.688 -46.926 1.00 63.66 414 HIS A O 1
ATOM 3365 N N . ILE A 1 415 ? 13.050 -20.637 -47.599 1.00 64.31 415 ILE A N 1
ATOM 3366 C CA . ILE A 1 415 ? 11.659 -20.695 -47.138 1.00 64.31 415 ILE A CA 1
ATOM 3367 C C . ILE A 1 415 ? 10.772 -20.609 -48.384 1.00 64.31 415 ILE A C 1
ATOM 3369 O O . ILE A 1 415 ? 11.059 -19.823 -49.286 1.00 64.31 415 ILE A O 1
ATOM 3373 N N . GLY A 1 416 ? 9.747 -21.458 -48.478 1.00 73.19 416 GLY A N 1
ATOM 3374 C CA . GLY A 1 416 ? 8.823 -21.445 -49.618 1.00 73.19 416 GLY A CA 1
ATOM 3375 C C . GLY A 1 416 ? 7.818 -20.296 -49.520 1.00 73.19 416 GLY A C 1
ATOM 3376 O O . GLY A 1 416 ? 7.379 -19.983 -48.417 1.00 73.19 416 GLY A O 1
ATOM 3377 N N . ASP A 1 417 ? 7.409 -19.716 -50.655 1.00 74.25 417 ASP A N 1
ATOM 3378 C CA . ASP A 1 417 ? 6.472 -18.575 -50.705 1.00 74.25 417 ASP A CA 1
ATOM 3379 C C . ASP A 1 417 ? 5.174 -18.845 -49.904 1.00 74.25 417 ASP A C 1
ATOM 3381 O O . ASP A 1 417 ? 4.717 -17.975 -49.172 1.00 74.25 417 ASP A O 1
ATOM 3385 N N . SER A 1 418 ? 4.674 -20.089 -49.892 1.00 74.81 418 SER A N 1
ATOM 3386 C CA . SER A 1 418 ? 3.490 -20.482 -49.107 1.00 74.81 418 SER A CA 1
ATOM 3387 C C . SER A 1 418 ? 3.666 -20.382 -47.584 1.00 74.81 418 SER A C 1
ATOM 3389 O O . SER A 1 418 ? 2.695 -20.216 -46.858 1.00 74.81 418 SER A O 1
ATOM 3391 N N . GLN A 1 419 ? 4.893 -20.525 -47.077 1.00 68.50 419 GLN A N 1
ATOM 3392 C CA . GLN A 1 419 ? 5.192 -20.381 -45.646 1.00 68.50 419 GLN A CA 1
ATOM 3393 C C . GLN A 1 419 ? 5.296 -18.906 -45.243 1.00 68.50 419 GLN A C 1
ATOM 3395 O O . GLN A 1 419 ? 5.063 -18.565 -44.085 1.00 68.50 419 GLN A O 1
ATOM 3400 N N . VAL A 1 420 ? 5.654 -18.039 -46.195 1.00 72.19 420 VAL A N 1
ATOM 3401 C CA . VAL A 1 420 ? 5.679 -16.583 -46.009 1.00 72.19 420 VAL A CA 1
ATOM 3402 C C . VAL A 1 420 ? 4.254 -16.045 -45.963 1.00 72.19 420 VAL A C 1
ATOM 3404 O O . VAL A 1 420 ? 3.948 -15.249 -45.079 1.00 72.19 420 VAL A O 1
ATOM 3407 N N . ASP A 1 421 ? 3.379 -16.550 -46.838 1.00 78.38 421 ASP A N 1
ATOM 3408 C CA . ASP A 1 421 ? 1.943 -16.249 -46.823 1.00 78.38 421 ASP A CA 1
ATOM 3409 C C . ASP A 1 421 ? 1.306 -16.632 -45.479 1.00 78.38 421 ASP A C 1
ATOM 3411 O O . ASP A 1 421 ? 0.690 -15.794 -44.827 1.00 78.38 421 ASP A O 1
ATOM 3415 N N . GLU A 1 422 ? 1.536 -17.862 -44.996 1.00 75.81 422 GLU A N 1
ATOM 3416 C CA . GLU A 1 422 ? 1.032 -18.295 -43.682 1.00 75.81 422 GLU A CA 1
ATOM 3417 C C . GLU A 1 422 ? 1.555 -17.432 -42.523 1.00 75.81 422 GLU A C 1
ATOM 3419 O O . GLU A 1 422 ? 0.857 -17.244 -41.523 1.00 75.81 422 GLU A O 1
ATOM 3424 N N . LEU A 1 423 ? 2.792 -16.934 -42.613 1.00 70.12 423 LEU A N 1
ATOM 3425 C CA . LEU A 1 423 ? 3.364 -16.065 -41.589 1.00 70.12 423 LEU A CA 1
ATOM 3426 C C . LEU A 1 423 ? 2.699 -14.687 -41.609 1.00 70.12 423 LEU A C 1
ATOM 3428 O O . LEU A 1 423 ? 2.311 -14.194 -40.551 1.00 70.12 423 LEU A O 1
ATOM 3432 N N . ALA A 1 424 ? 2.532 -14.097 -42.791 1.00 75.25 424 ALA A N 1
ATOM 3433 C CA . ALA A 1 424 ? 1.894 -12.798 -42.954 1.00 75.25 424 ALA A CA 1
ATOM 3434 C C . ALA A 1 424 ? 0.418 -12.837 -42.516 1.00 75.25 424 ALA A C 1
ATOM 3436 O O . ALA A 1 424 ? -0.014 -11.987 -41.740 1.00 75.25 424 ALA A O 1
ATOM 3437 N N . GLU A 1 425 ? -0.317 -13.892 -42.885 1.00 78.62 425 GLU A N 1
ATOM 3438 C CA . GLU A 1 425 ? -1.704 -14.121 -42.447 1.00 78.62 425 GLU A CA 1
ATOM 3439 C C . GLU A 1 425 ? -1.840 -14.313 -40.928 1.00 78.62 425 GLU A C 1
ATOM 3441 O O . GLU A 1 425 ? -2.892 -14.036 -40.354 1.00 78.62 425 GLU A O 1
ATOM 3446 N N . ARG A 1 426 ? -0.799 -14.807 -40.247 1.00 71.81 426 ARG A N 1
ATOM 3447 C CA . ARG A 1 426 ? -0.783 -14.910 -38.777 1.00 71.81 426 ARG A CA 1
ATOM 3448 C C . ARG A 1 426 ? -0.457 -13.588 -38.089 1.00 71.81 426 ARG A C 1
ATOM 3450 O O . ARG A 1 426 ? -0.801 -13.430 -36.917 1.00 71.81 426 ARG A O 1
ATOM 3457 N N . MET A 1 427 ? 0.249 -12.694 -38.775 1.00 72.50 427 MET A N 1
ATOM 3458 C CA . MET A 1 427 ? 0.597 -11.366 -38.268 1.00 72.50 427 MET A CA 1
ATOM 3459 C C . MET A 1 427 ? -0.567 -10.383 -38.418 1.00 72.50 427 MET A C 1
ATOM 3461 O O . MET A 1 427 ? -0.768 -9.568 -37.521 1.00 72.50 427 MET A O 1
ATOM 3465 N N . ASP A 1 428 ? -1.356 -10.513 -39.485 1.00 80.44 428 ASP A N 1
ATOM 3466 C CA . ASP A 1 428 ? -2.605 -9.778 -39.707 1.00 80.44 428 ASP A CA 1
ATOM 3467 C C . ASP A 1 428 ? -3.733 -10.325 -38.802 1.00 80.44 428 ASP A C 1
ATOM 3469 O O . ASP A 1 428 ? -4.441 -11.290 -39.112 1.00 80.44 428 ASP A O 1
ATOM 3473 N N . LEU A 1 429 ? -3.874 -9.731 -37.615 1.00 73.50 429 LEU A N 1
ATOM 3474 C CA . LEU A 1 429 ? -4.823 -10.191 -36.596 1.00 73.50 429 LEU A CA 1
ATOM 3475 C C . LEU A 1 429 ? -6.259 -9.773 -36.907 1.00 73.50 429 LEU A C 1
ATOM 3477 O O . LEU A 1 429 ? -7.202 -10.473 -36.516 1.00 73.50 429 LEU A O 1
ATOM 3481 N N . ASN A 1 430 ? -6.427 -8.614 -37.538 1.00 81.50 430 ASN A N 1
ATOM 3482 C CA . ASN A 1 430 ? -7.732 -8.051 -37.852 1.00 81.50 430 ASN A CA 1
ATOM 3483 C C . ASN A 1 430 ? -8.285 -8.554 -39.211 1.00 81.50 430 ASN A C 1
ATOM 3485 O O . ASN A 1 430 ? -9.491 -8.430 -39.451 1.00 81.50 430 ASN A O 1
ATOM 3489 N N . LYS A 1 431 ? -7.440 -9.217 -40.016 1.00 85.12 431 LYS A N 1
ATOM 3490 C CA . LYS A 1 431 ? -7.719 -9.798 -41.337 1.00 85.12 431 LYS A CA 1
ATOM 3491 C C . LYS A 1 431 ? -8.096 -8.769 -42.400 1.00 85.12 431 LYS A C 1
ATOM 3493 O O . LYS A 1 431 ? -8.954 -9.049 -43.246 1.00 85.12 431 LYS A O 1
ATOM 3498 N N . ASP A 1 432 ? -7.502 -7.583 -42.343 1.00 84.75 432 ASP A N 1
ATOM 3499 C CA . ASP A 1 432 ? -7.713 -6.517 -43.323 1.00 84.75 432 ASP A CA 1
ATOM 3500 C C . ASP A 1 432 ? -6.799 -6.633 -44.558 1.00 84.75 432 ASP A C 1
ATOM 3502 O O . ASP A 1 432 ? -6.976 -5.891 -45.529 1.00 84.75 432 ASP A O 1
ATOM 3506 N N . GLY A 1 433 ? -5.900 -7.623 -44.574 1.00 83.81 433 GLY A N 1
ATOM 3507 C CA . GLY A 1 433 ? -4.970 -7.895 -45.667 1.00 83.81 433 GLY A CA 1
ATOM 3508 C C . GLY A 1 433 ? -3.701 -7.043 -45.620 1.00 83.81 433 GLY A C 1
ATOM 3509 O O . GLY A 1 433 ? -2.913 -7.089 -46.567 1.00 83.81 433 GLY A O 1
ATOM 3510 N N . SER A 1 434 ? -3.504 -6.271 -44.552 1.00 85.81 434 SER A N 1
ATOM 3511 C CA . SER A 1 434 ? -2.309 -5.475 -44.275 1.00 85.81 434 SER A CA 1
ATOM 3512 C C . SER A 1 434 ? -1.861 -5.694 -42.825 1.00 85.81 434 SER A C 1
ATOM 3514 O O . SER A 1 434 ? -2.582 -6.259 -42.014 1.00 85.81 434 SER A O 1
ATOM 3516 N N . ILE A 1 435 ? -0.632 -5.302 -42.494 1.00 84.25 435 ILE A N 1
ATOM 3517 C CA . ILE A 1 435 ? -0.092 -5.427 -41.135 1.00 84.25 435 ILE A CA 1
ATOM 3518 C C . ILE A 1 435 ? 0.177 -4.021 -40.608 1.00 84.25 435 ILE A C 1
ATOM 3520 O O . ILE A 1 435 ? 1.080 -3.327 -41.089 1.00 84.25 435 ILE A O 1
ATOM 3524 N N . ASP A 1 436 ? -0.587 -3.595 -39.605 1.00 84.81 436 ASP A N 1
ATOM 3525 C CA . ASP A 1 436 ? -0.341 -2.319 -38.938 1.00 84.81 436 ASP A CA 1
ATOM 3526 C C . ASP A 1 436 ? 0.865 -2.391 -37.978 1.00 84.81 436 ASP A C 1
ATOM 3528 O O . ASP A 1 436 ? 1.385 -3.460 -37.641 1.00 84.81 436 ASP A O 1
ATOM 3532 N N . PHE A 1 437 ? 1.348 -1.239 -37.505 1.00 77.06 437 PHE A N 1
ATOM 3533 C CA . PHE A 1 437 ? 2.514 -1.214 -36.616 1.00 77.06 437 PHE A CA 1
ATOM 3534 C C . PHE A 1 437 ? 2.293 -1.968 -35.289 1.00 77.06 437 PHE A C 1
ATOM 3536 O O . PHE A 1 437 ? 3.228 -2.555 -34.743 1.00 77.06 437 PHE A O 1
ATOM 3543 N N . ASN A 1 438 ? 1.075 -1.980 -34.746 1.00 70.38 438 ASN A N 1
ATOM 3544 C CA . ASN A 1 438 ? 0.770 -2.712 -33.516 1.00 70.38 438 ASN A CA 1
ATOM 3545 C C . ASN A 1 438 ? 0.711 -4.228 -33.757 1.00 70.38 438 ASN A C 1
ATOM 3547 O O . ASN A 1 438 ? 1.136 -4.996 -32.891 1.00 70.38 438 ASN A O 1
ATOM 3551 N N . GLU A 1 439 ? 0.199 -4.665 -34.902 1.00 77.00 439 GLU A N 1
ATOM 3552 C CA . GLU A 1 439 ? 0.194 -6.057 -35.359 1.00 77.00 439 GLU A CA 1
ATOM 3553 C C . GLU A 1 439 ? 1.614 -6.555 -35.626 1.00 77.00 439 GLU A C 1
ATOM 3555 O O . GLU A 1 439 ? 2.013 -7.604 -35.109 1.00 77.00 439 GLU A O 1
ATOM 3560 N N . PHE A 1 440 ? 2.431 -5.732 -36.287 1.00 74.31 440 PHE A N 1
ATOM 3561 C CA . PHE A 1 440 ? 3.861 -5.964 -36.457 1.00 74.31 440 PHE A CA 1
ATOM 3562 C C . PHE A 1 440 ? 4.562 -6.155 -35.104 1.00 74.31 440 PHE A C 1
ATOM 3564 O O . PHE A 1 440 ? 5.244 -7.159 -34.903 1.00 74.31 440 PHE A O 1
ATOM 3571 N N . LEU A 1 441 ? 4.335 -5.270 -34.122 1.00 65.06 441 LEU A N 1
ATOM 3572 C CA . LEU A 1 441 ? 4.896 -5.415 -32.769 1.00 65.06 441 LEU A CA 1
ATOM 3573 C C . LEU A 1 441 ? 4.429 -6.699 -32.055 1.00 65.06 441 LEU A C 1
ATOM 3575 O O . LEU A 1 441 ? 5.217 -7.336 -31.350 1.00 65.06 441 LEU A O 1
ATOM 3579 N N . LYS A 1 442 ? 3.165 -7.104 -32.237 1.00 63.69 442 LYS A N 1
ATOM 3580 C CA . LYS A 1 442 ? 2.617 -8.341 -31.651 1.00 63.69 442 LYS A CA 1
ATOM 3581 C C . LYS A 1 442 ? 3.222 -9.609 -32.261 1.00 63.69 442 LYS A C 1
ATOM 3583 O O . LYS A 1 442 ? 3.312 -10.622 -31.572 1.00 63.69 442 LYS A O 1
ATOM 3588 N N . ALA A 1 443 ? 3.691 -9.573 -33.502 1.00 64.06 443 ALA A N 1
ATOM 3589 C CA . ALA A 1 443 ? 4.400 -10.707 -34.090 1.00 64.06 443 ALA A CA 1
ATOM 3590 C C . ALA A 1 443 ? 5.744 -10.975 -33.387 1.00 64.06 443 ALA A C 1
ATOM 3592 O O . ALA A 1 443 ? 6.056 -12.117 -33.043 1.00 64.06 443 ALA A O 1
ATOM 3593 N N . PHE A 1 444 ? 6.498 -9.915 -33.067 1.00 57.12 444 PHE A N 1
ATOM 3594 C CA . PHE A 1 444 ? 7.732 -10.025 -32.275 1.00 57.12 444 PHE A CA 1
ATOM 3595 C C . PHE A 1 444 ? 7.467 -10.458 -30.826 1.00 57.12 444 PHE A C 1
ATOM 3597 O O . PHE A 1 444 ? 8.313 -11.118 -30.219 1.00 57.12 444 PHE A O 1
ATOM 3604 N N . TYR A 1 445 ? 6.279 -10.153 -30.288 1.00 52.75 445 TYR A N 1
ATOM 3605 C CA . TYR A 1 445 ? 5.847 -10.621 -28.969 1.00 52.75 445 TYR A CA 1
ATOM 3606 C C . TYR A 1 445 ? 5.789 -12.158 -28.872 1.00 52.75 445 TYR A C 1
ATOM 3608 O O . TYR A 1 445 ? 6.274 -12.733 -27.895 1.00 52.75 445 TYR A O 1
ATOM 3616 N N . VAL A 1 446 ? 5.254 -12.832 -29.898 1.00 49.47 446 VAL A N 1
ATOM 3617 C CA . VAL A 1 446 ? 5.103 -14.302 -29.921 1.00 49.47 446 VAL A CA 1
ATOM 3618 C C . VAL A 1 446 ? 6.457 -15.014 -30.023 1.00 49.47 446 VAL A C 1
ATOM 3620 O O . VAL A 1 446 ? 6.681 -16.019 -29.348 1.00 49.47 446 VAL A O 1
ATOM 3623 N N . ILE A 1 447 ? 7.386 -14.475 -30.818 1.00 49.03 447 ILE A N 1
ATOM 3624 C CA . ILE A 1 447 ? 8.710 -15.077 -31.045 1.00 49.03 447 ILE A CA 1
ATOM 3625 C C . ILE A 1 447 ? 9.545 -15.088 -29.753 1.00 49.03 447 ILE A C 1
ATOM 3627 O O . ILE A 1 447 ? 10.134 -16.112 -29.411 1.00 49.03 447 ILE A O 1
ATOM 3631 N N . HIS A 1 448 ? 9.530 -14.000 -28.974 1.00 46.09 448 HIS A N 1
ATOM 3632 C CA . HIS A 1 448 ? 10.281 -13.930 -27.714 1.00 46.09 448 HIS A CA 1
ATOM 3633 C C . HIS A 1 448 ? 9.729 -14.881 -26.633 1.00 46.09 448 HIS A C 1
ATOM 3635 O O . HIS A 1 448 ? 10.490 -15.414 -25.821 1.00 46.09 448 HIS A O 1
ATOM 3641 N N . GLN A 1 449 ? 8.412 -15.125 -26.601 1.00 40.97 449 GLN A N 1
ATOM 3642 C CA . GLN A 1 449 ? 7.837 -16.112 -25.678 1.00 40.97 449 GLN A CA 1
ATOM 3643 C C . GLN A 1 449 ? 8.252 -17.548 -26.026 1.00 40.97 449 GLN A C 1
ATOM 3645 O O . GLN A 1 449 ? 8.563 -18.324 -25.121 1.00 40.97 449 GLN A O 1
ATOM 3650 N N . LEU A 1 450 ? 8.309 -17.891 -27.316 1.00 42.00 450 LEU A N 1
ATOM 3651 C CA . LEU A 1 450 ? 8.752 -19.211 -27.776 1.00 42.00 450 LEU A CA 1
ATOM 3652 C C . LEU A 1 450 ? 10.239 -19.458 -27.477 1.00 42.00 450 LEU A C 1
ATOM 3654 O O . LEU A 1 450 ? 10.596 -20.547 -27.028 1.00 42.00 450 LEU A O 1
ATOM 3658 N N . ASP A 1 451 ? 11.094 -18.445 -27.636 1.00 40.97 451 ASP A N 1
ATOM 3659 C CA . ASP A 1 451 ? 12.520 -18.545 -27.294 1.00 40.97 451 ASP A CA 1
ATOM 3660 C C . ASP A 1 451 ? 12.758 -18.753 -25.790 1.00 40.97 451 ASP A C 1
ATOM 3662 O O . ASP A 1 451 ? 13.605 -19.564 -25.401 1.00 40.97 451 ASP A O 1
ATOM 3666 N N . ASN A 1 452 ? 11.987 -18.086 -24.925 1.00 42.72 452 ASN A N 1
ATOM 3667 C CA . ASN A 1 452 ? 12.080 -18.286 -23.475 1.00 42.72 452 ASN A CA 1
ATOM 3668 C C . ASN A 1 452 ? 11.569 -19.670 -23.041 1.00 42.72 452 ASN A C 1
ATOM 3670 O O . ASN A 1 452 ? 12.202 -20.325 -22.210 1.00 42.72 452 ASN A O 1
ATOM 3674 N N . LEU A 1 453 ? 10.478 -20.157 -23.641 1.00 40.78 453 LEU A N 1
ATOM 3675 C CA . LEU A 1 453 ? 9.988 -21.521 -23.413 1.00 40.78 453 LEU A CA 1
ATOM 3676 C C . LEU A 1 453 ? 11.030 -22.566 -23.841 1.00 40.78 453 LEU A C 1
ATOM 3678 O O . LEU A 1 453 ? 11.293 -23.508 -23.090 1.00 40.78 453 LEU A O 1
ATOM 3682 N N . ASN A 1 454 ? 11.701 -22.358 -24.977 1.00 39.94 454 ASN A N 1
ATOM 3683 C CA . ASN A 1 454 ? 12.767 -23.240 -25.458 1.00 39.94 454 ASN A CA 1
ATOM 3684 C C . ASN A 1 454 ? 14.024 -23.201 -24.572 1.00 39.94 454 ASN A C 1
ATOM 3686 O O . ASN A 1 454 ? 14.639 -24.244 -24.349 1.00 39.94 454 ASN A O 1
ATOM 3690 N N . ARG A 1 455 ? 14.386 -22.040 -24.004 1.00 41.72 455 ARG A N 1
ATOM 3691 C CA . ARG A 1 455 ? 15.493 -21.916 -23.032 1.00 41.72 455 ARG A CA 1
ATOM 3692 C C . ARG A 1 455 ? 15.184 -22.578 -21.689 1.00 41.72 455 ARG A C 1
ATOM 3694 O O . ARG A 1 455 ? 16.058 -23.224 -21.117 1.00 41.72 455 ARG A O 1
ATOM 3701 N N . SER A 1 456 ? 13.945 -22.473 -21.208 1.00 37.94 456 SER A N 1
ATOM 3702 C CA . SER A 1 456 ? 13.520 -23.127 -19.959 1.00 37.94 456 SER A CA 1
ATOM 3703 C C . SER A 1 456 ? 13.478 -24.658 -20.073 1.00 37.94 456 SER A C 1
ATOM 3705 O O . SER A 1 456 ? 13.789 -25.363 -19.116 1.00 37.94 456 SER A O 1
ATOM 3707 N N . SER A 1 457 ? 13.190 -25.189 -21.265 1.00 35.59 457 SER A N 1
ATOM 3708 C CA . SER A 1 457 ? 13.196 -26.634 -21.532 1.00 35.59 457 SER A CA 1
ATOM 3709 C C . SER A 1 457 ? 14.590 -27.202 -21.830 1.00 35.59 457 SER A C 1
ATOM 3711 O O . SER A 1 457 ? 14.796 -28.400 -21.657 1.00 35.59 457 SER A O 1
ATOM 3713 N N . THR A 1 458 ? 15.580 -26.368 -22.176 1.00 36.72 458 THR A N 1
ATOM 3714 C CA . THR A 1 458 ? 16.990 -26.795 -22.306 1.00 36.72 458 THR A CA 1
ATOM 3715 C C . THR A 1 458 ? 17.780 -26.763 -20.994 1.00 36.72 458 THR A C 1
ATOM 3717 O O . THR A 1 458 ? 18.872 -27.318 -20.947 1.00 36.72 458 THR A O 1
ATOM 3720 N N . GLN A 1 459 ? 17.243 -26.182 -19.914 1.00 33.28 459 GLN A N 1
ATOM 3721 C CA . GLN A 1 459 ? 17.833 -26.276 -18.565 1.00 33.28 459 GLN A CA 1
ATOM 3722 C C . GLN A 1 459 ? 17.349 -27.494 -17.754 1.00 33.28 459 GLN A C 1
ATOM 3724 O O . GLN A 1 459 ? 17.823 -27.710 -16.641 1.00 33.28 459 GLN A O 1
ATOM 3729 N N . LEU A 1 460 ? 16.440 -28.303 -18.307 1.00 33.41 460 LEU A N 1
ATOM 3730 C CA . LEU A 1 460 ? 15.888 -29.515 -17.683 1.00 33.41 460 LEU A CA 1
ATOM 3731 C C . LEU A 1 460 ? 16.234 -30.812 -18.443 1.00 33.41 460 LEU A C 1
ATOM 3733 O O . LEU A 1 460 ? 15.581 -31.832 -18.227 1.00 33.41 460 LEU A O 1
ATOM 3737 N N . ALA A 1 461 ? 17.257 -30.789 -19.306 1.00 28.39 461 ALA A N 1
ATOM 3738 C CA . ALA A 1 461 ? 17.777 -31.969 -20.005 1.00 28.39 461 ALA A CA 1
ATOM 3739 C C . ALA A 1 461 ? 19.189 -32.340 -19.538 1.00 28.39 461 ALA A C 1
ATOM 3741 O O . ALA A 1 461 ? 20.039 -31.422 -19.452 1.00 28.39 461 ALA A O 1
#

Organism: Myotis davidii (NCBI:txid225400)

Radius of gyration: 29.36 Å; Cα contacts (8 Å, |Δi|>4): 509; chains: 1; bounding box: 65×86×94 Å

Solvent-accessible surface area (backbone atoms only — not comparable to full-atom values): 26359 Å² total; per-residue (Å²): 118,69,68,63,55,50,52,54,51,50,51,51,51,51,50,52,50,50,51,51,51,51,50,52,50,52,50,46,38,56,51,43,53,54,51,43,54,52,50,52,53,47,50,51,51,48,46,44,51,49,41,51,50,49,50,50,49,48,62,59,45,61,76,73,51,100,76,66,76,68,58,58,40,70,78,72,38,66,74,74,88,71,80,64,47,72,64,66,67,48,73,73,52,81,80,58,88,86,62,83,49,60,82,77,62,84,81,78,53,75,63,48,55,54,48,43,53,58,30,47,76,68,70,43,65,72,48,68,52,59,52,50,52,52,50,54,55,44,35,61,55,32,66,74,50,58,40,53,47,78,46,74,61,41,91,80,29,47,38,36,38,32,24,32,32,27,9,41,46,68,43,57,52,48,48,34,73,75,71,47,67,77,34,95,63,32,24,38,37,39,35,14,25,49,36,23,75,40,88,31,21,67,60,41,48,50,53,53,47,51,45,29,75,73,42,46,96,26,33,47,58,26,37,22,74,42,54,19,60,72,41,19,68,73,44,40,36,49,58,49,42,36,67,76,44,48,92,51,15,64,60,52,51,57,53,46,46,58,35,37,15,35,42,17,56,23,37,31,37,69,89,74,45,80,45,54,45,82,79,84,58,99,83,65,48,70,70,60,56,59,68,54,66,48,67,72,36,61,40,87,74,47,82,73,77,83,88,70,94,84,80,90,74,88,81,86,89,73,101,67,79,83,73,68,87,76,87,74,78,55,94,82,73,56,81,49,76,70,59,57,71,73,62,81,90,61,44,26,40,46,33,70,89,41,90,80,43,45,74,43,44,66,46,77,49,59,30,68,66,50,52,49,51,59,72,40,36,67,58,52,48,50,53,49,55,66,41,21,74,85,66,76,72,42,32,41,63,68,36,53,50,54,48,50,54,52,49,27,67,74,70,75,50,91,76,57,72,72,60,52,51,55,50,50,59,67,32,22,79,86,67,81,70,40,32,41,67,68,35,52,54,52,47,57,52,54,52,56,53,52,52,52,55,53,53,61,57,62,74,76,110

Foldseek 3Di:
DVVVVVVVVVVVVVVVVVVVVVVVLVVLAVVLVVVVCVVVVVVLVVLLVVQVVVVVVVVVVVVVDPDDPVVCCVVVNDPPPPPVDPCNLQVVDDDDPPQPADDADPVGDPVSLVSLLVRVVVVHDDALNVLSVLLNLLLVLLLPDFLAAEAEFDQQAWEKEFAAAAQVSVLVVVCCVVQNAFAPRYAYEYAEHQHFQHQRSSSSVSSLSSSCSHHPSRYAYAHDQCLALVNCVPRPVLVNQCVRHPVCSVVSSSSSLQSSLSHRQWYHYPVPDTGGRPDDFPPDDVVVSRPDSSSQCSHPSDDRDDPDDDPPDDDPDDDDDPPDDDPPDDPVRDDDPVRVVVDDDAHRHPCSPHPSNYHHDMDIDHPVLNVVCVVCVVVLVVVVVVLVVVPPQWRALVSQLVVVVVVCVVVVNDDDPVVSVVLQCCLCPVNPRIHHSVSSSVSVSVVVVVVVVVVVVVVVD

Nearest PDB structures (foldseek):
  5jjt-assembly2_B  TM=9.436E-01  e=1.941E-19  Arabidopsis thaliana
  5jjt-assembly1_A  TM=9.417E-01  e=3.963E-19  Arabidopsis thaliana
  8jfy-assembly1_C  TM=5.272E-01  e=3.128E-25  Drosophila melanogaster
  7zr5-assembly1_P  TM=7.855E-01  e=8.066E-20  Homo sapiens
  1wao-assembly4_4  TM=6.892E-01  e=1.936E-20  Homo sapiens

Secondary structure (DSSP, 8-state):
-HHHHHHHHHHHHHHHHHHHHHHHHHHHHHHHHHHHHHHHHHHHHHHHHHHHHHHHHHHHHHTT-TT-TTTHHHHT---------HHHHHTT----TT--S----SS--HHHHHHHHHHHHTTPPPPHHHHHHHHHHHHHHHHTS-SEEEE--BTTBPEEEE---TT-HHHHHHHHHHH---BTTB-EEEES--SSSSS-HHHHHHHHHHHHHHHGGGEEEE--SSSSHHHHHHHSHHHHHHHHHGGGHHHHHHHHHHHHHTS-SEEEETTTEEEESS---TT--HHHHHH--GGG-S-TTSPPPP---S--SS----------------TT-S--HHHHTT-------SSSSSTTS----EEEE--HHHHHHHHTHHHHHHHHHHH-SS-SSEEEHHHHHHHHHHHHHHHT----HHHHHHHHHHH-SS-SSEEEHHHHHHHHHHHHHHHHHHHHHHS--

Mean predicted aligned error: 16.3 Å